Protein AF-0000000079758240 (afdb_homodimer)

Secondary structure (DSSP, 8-state):
----------------------THHHHHHHHHHHHHHHHHHHHHHHHHHTTB----SSTTTT----B--HHHHHHHH-HHHHHHHHHHHHHHHHHHHHHHHHHHHHHHHHHHHS-HHHHHHHHHHHHHHHHS-HHHHHHHHHHHHHHHT---HHHHHHHHHHHHHHHHHHHHHHHHHHTS-HHHHHHHHHTT--HHHHIIIIIHHHTHHHHHHHHHHHHHHHHT--HHHHHHHTTTS--HHHHHHHTTTS--THHHHHHHHHHHHHHHHHHHHHHHHHHHHHHHHHHHHHHHHHHHHHHHHHHHSS----------------------------/----------------------THHHHHHHHHHHHHHHHHHHHHHHHHHTTB----SS-TTT----B--HHHHHHHH-HHHHHHHHHHHHHHHHHHHHHHHHHHHHHHHHHHHS-HHHHHHHHHHHHHHHHS-HHHHHHHHHHHHHHHT---HHHHHHHHHHHHHHHHHHHHHHHHHHTS-HHHHHHHHHTT--HHHHIIIIIHHHTHHHHHHHHHHHHHHHHT--HHHHHHHTTTS--HHHHHHHTTTS--THHHHHHHHHHHHHHHHHHHHHHHHHHHHHHHHHHHHHHHHHHHHHHHHHHHGGG---------------------------

Radius of gyration: 37.07 Å; Cα contacts (8 Å, |Δi|>4): 677; chains: 2; bounding box: 114×110×115 Å

Solvent-accessible surface area (backbone atoms only — not comparable to full-atom values): 35969 Å² total; per-residue (Å²): 137,81,80,74,75,77,76,78,73,72,79,73,75,70,72,72,68,70,74,73,86,68,79,66,42,57,59,36,50,50,50,47,50,52,56,49,44,67,53,43,47,31,53,48,49,35,45,59,39,22,28,34,56,41,68,58,62,86,31,48,89,71,41,75,67,44,84,34,63,62,33,53,55,49,49,73,67,34,65,68,54,49,50,11,48,49,43,28,52,50,43,15,51,52,26,18,55,52,17,35,52,53,11,44,52,45,25,49,36,40,62,73,54,42,54,70,67,57,34,48,50,52,50,49,52,42,52,46,66,70,50,43,44,55,64,52,54,18,50,20,46,32,52,47,38,54,72,71,61,63,75,56,22,63,58,42,30,38,53,51,44,28,46,68,30,17,44,55,12,21,67,48,26,28,67,58,56,71,65,47,64,72,58,56,59,53,50,35,44,72,74,65,42,48,73,66,50,35,40,62,68,52,49,47,64,72,39,45,69,36,46,51,51,16,25,51,51,26,28,53,55,46,54,48,42,34,63,46,41,39,56,36,10,41,94,86,30,38,31,47,50,37,48,56,52,71,44,61,91,52,53,49,53,46,55,25,26,52,44,38,51,51,45,52,54,39,50,49,52,51,51,50,50,49,53,47,49,52,46,47,53,49,46,50,50,48,49,52,48,49,49,47,50,51,50,51,49,49,52,49,52,58,62,56,56,63,69,61,72,79,70,79,74,82,77,78,82,75,75,81,71,80,76,77,76,81,82,82,88,75,88,71,86,126,135,84,80,74,77,77,76,77,72,73,78,73,75,71,71,70,67,69,73,73,86,67,78,67,40,56,59,35,50,50,49,46,49,52,56,48,44,67,51,43,46,31,52,48,48,36,44,58,39,21,27,34,54,47,71,61,57,71,61,56,86,70,53,77,67,43,84,34,62,61,35,52,53,50,48,74,69,34,64,69,54,49,50,11,48,49,44,28,51,49,42,16,52,51,27,18,56,51,16,36,52,52,10,44,50,43,25,48,35,40,62,72,53,42,56,70,67,55,34,49,50,53,51,49,51,41,53,46,64,70,50,42,44,54,64,52,53,18,49,20,46,32,52,46,38,55,72,70,62,63,75,55,24,63,58,43,30,39,53,50,44,26,46,68,31,17,45,54,14,22,68,48,28,28,66,57,54,68,66,46,63,73,58,57,58,53,51,35,46,72,74,65,41,48,71,66,51,34,40,63,69,53,50,46,63,74,38,44,68,36,45,50,52,17,26,52,50,29,26,53,54,47,54,47,42,34,62,46,40,41,55,39,10,40,92,86,30,39,31,48,50,36,47,56,53,71,45,59,89,53,54,50,54,45,54,26,27,52,45,38,51,51,43,50,56,39,50,49,52,52,52,50,49,49,52,47,49,53,47,47,53,48,45,52,52,48,48,53,46,50,52,48,48,50,50,50,49,50,53,49,49,59,63,55,58,65,69,66,74,81,73,77,85,69,81,86,74,82,76,75,76,79,74,82,80,80,81,72,85,76,80,82,85,126

Organism: NCBI:txid1193712

Nearest PDB structures (foldseek):
  8y5f-assembly1_C  TM=8.658E-01  e=2.002E-14  Escherichia coli
  7cad-assembly1_B  TM=8.229E-01  e=3.851E-09  Mycolicibacterium smegmatis MC2 155
  2onk-assembly2_I  TM=7.737E-01  e=3.781E-08  Archaeoglobus fulgidus
  8hpn-assembly1_B  TM=7.721E-01  e=1.712E-08  Mycolicibacterium smegmatis MC2 155
  8ja7-assembly1_B  TM=7.813E-01  e=2.440E-07  Mycobacterium tuberculosis H37Rv

Structure (mmCIF, N/CA/C/O backbone):
data_AF-0000000079758240-model_v1
#
loop_
_entity.id
_entity.type
_entity.pdbx_description
1 polymer 'ABC transporter permease'
#
loop_
_atom_site.group_PDB
_atom_site.id
_atom_site.type_symbol
_atom_site.label_atom_id
_atom_site.label_alt_id
_atom_site.label_comp_id
_atom_site.label_asym_id
_atom_site.label_entity_id
_atom_site.label_seq_id
_atom_site.pdbx_PDB_ins_code
_atom_site.Cartn_x
_atom_site.Cartn_y
_atom_site.Cartn_z
_atom_site.occupancy
_atom_site.B_iso_or_equiv
_atom_site.auth_seq_id
_atom_site.auth_comp_id
_atom_site.auth_asym_id
_atom_site.auth_atom_id
_atom_site.pdbx_PDB_model_num
ATOM 1 N N . MET A 1 1 ? -54.906 48 58 1 28.11 1 MET A N 1
ATOM 2 C CA . MET A 1 1 ? -55.188 47.062 56.938 1 28.11 1 MET A CA 1
ATOM 3 C C . MET A 1 1 ? -53.906 46.781 56.125 1 28.11 1 MET A C 1
ATOM 5 O O . MET A 1 1 ? -53.406 47.625 55.406 1 28.11 1 MET A O 1
ATOM 9 N N . SER A 1 2 ? -52.938 46.062 56.656 1 31.02 2 SER A N 1
ATOM 10 C CA . SER A 1 2 ? -51.562 45.719 56.281 1 31.02 2 SER A CA 1
ATOM 11 C C . SER A 1 2 ? -51.5 44.906 55.031 1 31.02 2 SER A C 1
ATOM 13 O O . SER A 1 2 ? -52.125 43.844 54.938 1 31.02 2 SER A O 1
ATOM 15 N N . ILE A 1 3 ? -51.438 45.531 53.875 1 32.19 3 ILE A N 1
ATOM 16 C CA . ILE A 1 3 ? -51.375 44.875 52.562 1 32.19 3 ILE A CA 1
ATOM 17 C C . ILE A 1 3 ? -50.219 43.906 52.5 1 32.19 3 ILE A C 1
ATOM 19 O O . ILE A 1 3 ? -49.062 44.344 52.625 1 32.19 3 ILE A O 1
ATOM 23 N N . LYS A 1 4 ? -50.344 42.625 52.969 1 32.84 4 LYS A N 1
ATOM 24 C CA . LYS A 1 4 ? -49.375 41.531 52.875 1 32.84 4 LYS A CA 1
ATOM 25 C C . LYS A 1 4 ? -48.938 41.312 51.406 1 32.84 4 LYS A C 1
ATOM 27 O O . LYS A 1 4 ? -49.781 41.031 50.531 1 32.84 4 LYS A O 1
ATOM 32 N N . LEU A 1 5 ? -47.969 42.062 50.969 1 32.66 5 LEU A N 1
ATOM 33 C CA . LEU A 1 5 ? -47.406 41.844 49.625 1 32.66 5 LEU A CA 1
ATOM 34 C C . LEU A 1 5 ? -47.062 40.344 49.438 1 32.66 5 LEU A C 1
ATOM 36 O O . LEU A 1 5 ? -46.312 39.781 50.219 1 32.66 5 LEU A O 1
ATOM 40 N N . SER A 1 6 ? -47.938 39.5 48.906 1 32.91 6 SER A N 1
ATOM 41 C CA . SER A 1 6 ? -47.781 38.094 48.562 1 32.91 6 SER A CA 1
ATOM 42 C C . SER A 1 6 ? -46.5 37.844 47.812 1 32.91 6 SER A C 1
ATOM 44 O O . SER A 1 6 ? -46.219 38.5 46.812 1 32.91 6 SER A O 1
ATOM 46 N N . GLY A 1 7 ? -45.406 37.438 48.438 1 31.59 7 GLY A N 1
ATOM 47 C CA . GLY A 1 7 ? -44.094 37.125 48 1 31.59 7 GLY A CA 1
ATOM 48 C C . GLY A 1 7 ? -44.094 36.219 46.75 1 31.59 7 GLY A C 1
ATOM 49 O O . GLY A 1 7 ? -44.719 35.188 46.75 1 31.59 7 GLY A O 1
ATOM 50 N N . ALA A 1 8 ? -44.031 36.844 45.531 1 35.97 8 ALA A N 1
ATOM 51 C CA . ALA A 1 8 ? -43.938 36.125 44.25 1 35.97 8 ALA A CA 1
ATOM 52 C C . ALA A 1 8 ? -42.875 35 44.344 1 35.97 8 ALA A C 1
ATOM 54 O O . ALA A 1 8 ? -41.781 35.219 44.906 1 35.97 8 ALA A O 1
ATOM 55 N N . ASN A 1 9 ? -43.312 33.719 44.469 1 37.75 9 ASN A N 1
ATOM 56 C CA . ASN A 1 9 ? -42.5 32.5 44.469 1 37.75 9 ASN A CA 1
ATOM 57 C C . ASN A 1 9 ? -41.406 32.562 43.406 1 37.75 9 ASN A C 1
ATOM 59 O O . ASN A 1 9 ? -41.656 32.969 42.281 1 37.75 9 ASN A O 1
ATOM 63 N N . PRO A 1 10 ? -40.156 32.656 43.812 1 38.22 10 PRO A N 1
ATOM 64 C CA . PRO A 1 10 ? -39.062 32.719 42.812 1 38.22 10 PRO A CA 1
ATOM 65 C C . PRO A 1 10 ? -39.219 31.656 41.719 1 38.22 10 PRO A C 1
ATOM 67 O O . PRO A 1 10 ? -39.812 30.609 41.969 1 38.22 10 PRO A O 1
ATOM 70 N N . PRO A 1 11 ? -39.219 32.062 40.438 1 36.88 11 PRO A N 1
ATOM 71 C CA . PRO A 1 11 ? -39.375 31.078 39.375 1 36.88 11 PRO A CA 1
ATOM 72 C C . PRO A 1 11 ? -38.562 29.828 39.594 1 36.88 11 PRO A C 1
ATOM 74 O O . PRO A 1 11 ? -37.469 29.891 40.188 1 36.88 11 PRO A O 1
ATOM 77 N N . GLN A 1 12 ? -39.156 28.656 39.875 1 35.88 12 GLN A N 1
ATOM 78 C CA . GLN A 1 12 ? -38.562 27.344 39.938 1 35.88 12 GLN A CA 1
ATOM 79 C C . GLN A 1 12 ? -37.438 27.188 38.938 1 35.88 12 GLN A C 1
ATOM 81 O O . GLN A 1 12 ? -37.594 27.516 37.75 1 35.88 12 GLN A O 1
ATOM 86 N N . THR A 1 13 ? -36.219 27.391 39.375 1 36 13 THR A N 1
ATOM 87 C CA . THR A 1 13 ? -35.062 27.031 38.562 1 36 13 THR A CA 1
ATOM 88 C C . THR A 1 13 ? -35.312 25.75 37.781 1 36 13 THR A C 1
ATOM 90 O O . THR A 1 13 ? -35.562 24.688 38.375 1 36 13 THR A O 1
ATOM 93 N N . ALA A 1 14 ? -36.094 25.844 36.688 1 34.97 14 ALA A N 1
ATOM 94 C CA . ALA A 1 14 ? -36.219 24.688 35.844 1 34.97 14 ALA A CA 1
ATOM 95 C C . ALA A 1 14 ? -34.969 23.844 35.812 1 34.97 14 ALA A C 1
ATOM 97 O O . ALA A 1 14 ? -33.875 24.359 35.562 1 34.97 14 ALA A O 1
ATOM 98 N N . SER A 1 15 ? -34.875 22.938 36.812 1 35.69 15 SER A N 1
ATOM 99 C CA . SER A 1 15 ? -33.875 21.875 36.719 1 35.69 15 SER A CA 1
ATOM 100 C C . SER A 1 15 ? -33.594 21.484 35.281 1 35.69 15 SER A C 1
ATOM 102 O O . SER A 1 15 ? -34.5 21.031 34.562 1 35.69 15 SER A O 1
ATOM 104 N N . THR A 1 16 ? -32.938 22.359 34.625 1 34.22 16 THR A N 1
ATOM 105 C CA . THR A 1 16 ? -32.469 22.016 33.281 1 34.22 16 THR A CA 1
ATOM 106 C C . THR A 1 16 ? -32.031 20.562 33.219 1 34.22 16 THR A C 1
ATOM 108 O O . THR A 1 16 ? -31 20.188 33.812 1 34.22 16 THR A O 1
ATOM 111 N N . LYS A 1 17 ? -33.031 19.641 33.5 1 34.47 17 LYS A N 1
ATOM 112 C CA . LYS A 1 17 ? -32.719 18.234 33.25 1 34.47 17 LYS A CA 1
ATOM 113 C C . LYS A 1 17 ? -31.719 18.062 32.125 1 34.47 17 LYS A C 1
ATOM 115 O O . LYS A 1 17 ? -31.969 18.531 31 1 34.47 17 LYS A O 1
ATOM 120 N N . ILE A 1 18 ? -30.5 18.125 32.5 1 39.03 18 ILE A N 1
ATOM 121 C CA . ILE A 1 18 ? -29.484 17.734 31.531 1 39.03 18 ILE A CA 1
ATOM 122 C C . ILE A 1 18 ? -29.969 16.531 30.719 1 39.03 18 ILE A C 1
ATOM 124 O O . ILE A 1 18 ? -30.312 15.492 31.297 1 39.03 18 ILE A O 1
ATOM 128 N N . PRO A 1 19 ? -30.703 16.719 29.672 1 37.44 19 PRO A N 1
ATOM 129 C CA . PRO A 1 19 ? -31.188 15.578 28.891 1 37.44 19 PRO A CA 1
ATOM 130 C C . PRO A 1 19 ? -30.25 14.375 28.969 1 37.44 19 PRO A C 1
ATOM 132 O O . PRO A 1 19 ? -29.047 14.539 29.125 1 37.44 19 PRO A O 1
ATOM 135 N N . LYS A 1 20 ? -30.688 13.25 29.562 1 39.38 20 LYS A N 1
ATOM 136 C CA . LYS A 1 20 ? -30.062 11.93 29.656 1 39.38 20 LYS A CA 1
ATOM 137 C C . LYS A 1 20 ? -29.219 11.633 28.422 1 39.38 20 LYS A C 1
ATOM 139 O O . LYS A 1 20 ? -29.578 12.008 27.312 1 39.38 20 LYS A O 1
ATOM 144 N N . LYS A 1 21 ? -28 11.43 28.578 1 44.44 21 LYS A N 1
ATOM 145 C CA . LYS A 1 21 ? -26.969 11.031 27.625 1 44.44 21 LYS A CA 1
ATOM 146 C C . LYS A 1 21 ? -27.453 9.875 26.75 1 44.44 21 LYS A C 1
ATOM 148 O O . LYS A 1 21 ? -27.656 8.758 27.234 1 44.44 21 LYS A O 1
ATOM 153 N N . PRO A 1 22 ? -28.406 9.914 25.75 1 44.59 22 PRO A N 1
ATOM 154 C CA . PRO A 1 22 ? -29.281 8.992 25.031 1 44.59 22 PRO A CA 1
ATOM 155 C C . PRO A 1 22 ? -28.594 7.684 24.656 1 44.59 22 PRO A C 1
ATOM 157 O O . PRO A 1 22 ? -27.359 7.605 24.672 1 44.59 22 PRO A O 1
ATOM 160 N N . LYS A 1 23 ? -29.359 6.391 24.203 1 49.25 23 LYS A N 1
ATOM 161 C CA . LYS A 1 23 ? -29.453 5.105 23.516 1 49.25 23 LYS A CA 1
ATOM 162 C C . LYS A 1 23 ? -28.484 5.047 22.328 1 49.25 23 LYS A C 1
ATOM 164 O O . LYS A 1 23 ? -28.266 3.977 21.766 1 49.25 23 LYS A O 1
ATOM 169 N N . LYS A 1 24 ? -28.047 6.168 21.781 1 58.22 24 LYS A N 1
ATOM 170 C CA . LYS A 1 24 ? -27.25 6.418 20.578 1 58.22 24 LYS A CA 1
ATOM 171 C C . LYS A 1 24 ? -25.859 5.836 20.703 1 58.22 24 LYS A C 1
ATOM 173 O O . LYS A 1 24 ? -25.281 5.344 19.734 1 58.22 24 LYS A O 1
ATOM 178 N N . THR A 1 25 ? -25.547 5.516 22 1 66.88 25 THR A N 1
ATOM 179 C CA . THR A 1 25 ? -24.172 5.074 22.25 1 66.88 25 THR A CA 1
ATOM 180 C C . THR A 1 25 ? -24.031 3.582 21.969 1 66.88 25 THR A C 1
ATOM 182 O O . THR A 1 25 ? -23.016 3.145 21.438 1 66.88 25 THR A O 1
ATOM 185 N N . ILE A 1 26 ? -25.25 2.863 22.172 1 70.12 26 ILE A N 1
ATOM 186 C CA . ILE A 1 26 ? -25.141 1.415 22.0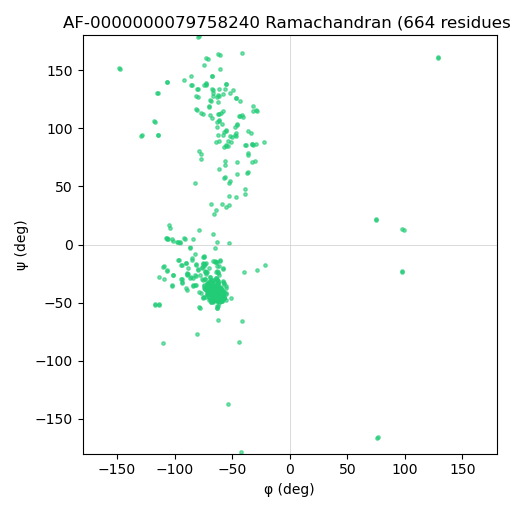47 1 70.12 26 ILE A CA 1
ATOM 187 C C . ILE A 1 26 ? -25.078 1.039 20.562 1 70.12 26 ILE A C 1
ATOM 189 O O . ILE A 1 26 ? -24.328 0.138 20.172 1 70.12 26 ILE A O 1
ATOM 193 N N . THR A 1 27 ? -25.922 1.745 19.828 1 75.06 27 THR A N 1
ATOM 194 C CA . THR A 1 27 ? -25.938 1.443 18.406 1 75.06 27 THR A CA 1
ATOM 195 C C . THR A 1 27 ? -24.594 1.748 17.766 1 75.06 27 THR A C 1
ATOM 197 O O . THR A 1 27 ? -24.125 0.996 16.906 1 75.06 27 THR A O 1
ATOM 200 N N . ASN A 1 28 ? -24 2.75 18.25 1 76.06 28 ASN A N 1
ATOM 201 C CA . ASN A 1 28 ? -22.688 3.129 17.719 1 76.06 28 ASN A CA 1
ATOM 202 C C . ASN A 1 28 ? -21.609 2.115 18.109 1 76.06 28 ASN A C 1
ATOM 204 O O . ASN A 1 28 ? -20.781 1.747 17.281 1 76.06 28 ASN A O 1
ATOM 208 N N . THR A 1 29 ? -21.75 1.745 19.297 1 75.75 29 THR A N 1
ATOM 209 C CA . THR A 1 29 ? -20.781 0.772 19.766 1 75.75 29 THR A CA 1
ATOM 210 C C . THR A 1 29 ? -20.922 -0.553 19.031 1 75.75 29 THR A C 1
ATOM 212 O O . THR A 1 29 ? -19.922 -1.179 18.656 1 75.75 29 THR A O 1
ATOM 215 N N . LEU A 1 30 ? -22.125 -0.892 18.797 1 77.19 30 LEU A N 1
ATOM 216 C CA . LEU A 1 30 ? -22.391 -2.133 18.078 1 77.19 30 LEU A CA 1
ATOM 217 C C . LEU A 1 30 ? -21.859 -2.055 16.656 1 77.19 30 LEU A C 1
ATOM 219 O O . LEU A 1 30 ? -21.312 -3.033 16.141 1 77.19 30 LEU A O 1
ATOM 223 N N . TYR A 1 31 ? -22.016 -0.914 16.125 1 76.44 31 TYR A N 1
ATOM 224 C CA . TYR A 1 31 ? -21.516 -0.693 14.766 1 76.44 31 TYR A CA 1
ATOM 225 C C . TYR A 1 31 ? -20 -0.854 14.711 1 76.44 31 TYR A C 1
ATOM 227 O O . TYR A 1 31 ? -19.469 -1.556 13.844 1 76.44 31 TYR A O 1
ATOM 235 N N . ILE A 1 32 ? -19.375 -0.342 15.656 1 78.44 32 ILE A N 1
ATOM 236 C CA . ILE A 1 32 ? -17.906 -0.392 15.695 1 78.44 32 ILE A CA 1
ATOM 237 C C . ILE A 1 32 ? -17.453 -1.833 15.898 1 78.44 32 ILE A C 1
ATOM 239 O O . ILE A 1 32 ? -16.516 -2.293 15.234 1 78.44 32 ILE A O 1
ATOM 243 N N . ILE A 1 33 ? -18.156 -2.48 16.719 1 79.31 33 ILE A N 1
ATOM 244 C CA . ILE A 1 33 ? -17.797 -3.861 17.031 1 79.31 33 ILE A CA 1
ATOM 245 C C . ILE A 1 33 ? -17.984 -4.727 15.781 1 79.31 33 ILE A C 1
ATOM 247 O O . ILE A 1 33 ? -17.141 -5.59 15.492 1 79.31 33 ILE A O 1
ATOM 251 N N . LEU A 1 34 ? -18.984 -4.484 15.07 1 79.62 34 LEU A N 1
ATOM 252 C CA . LEU A 1 34 ? -19.266 -5.262 13.875 1 79.62 34 LEU A CA 1
ATOM 253 C C . LEU A 1 34 ? -18.188 -5.035 12.812 1 79.62 34 LEU A C 1
ATOM 255 O O . LEU A 1 34 ? -17.688 -5.988 12.211 1 79.62 34 LEU A O 1
ATOM 259 N N . VAL A 1 35 ? -17.859 -3.818 12.688 1 76.81 35 VAL A N 1
ATOM 260 C CA . VAL A 1 35 ? -16.859 -3.475 11.68 1 76.81 35 VAL A CA 1
ATOM 261 C C . VAL A 1 35 ? -15.508 -4.078 12.07 1 76.81 35 VAL A C 1
ATOM 263 O O . VAL A 1 35 ? -14.836 -4.688 11.234 1 76.81 35 VAL A O 1
ATOM 266 N N . LEU A 1 36 ? -15.172 -3.988 13.305 1 79.75 36 LEU A N 1
ATOM 267 C CA . LEU A 1 36 ? -13.891 -4.496 13.789 1 79.75 36 LEU A CA 1
ATOM 268 C C . LEU A 1 36 ? -13.859 -6.02 13.742 1 79.75 36 LEU A C 1
ATOM 270 O O . LEU A 1 36 ? -12.828 -6.613 13.43 1 79.75 36 LEU A O 1
ATOM 274 N N . SER A 1 37 ? -14.977 -6.574 14.078 1 82.19 37 SER A N 1
ATOM 275 C CA . SER A 1 37 ? -15.047 -8.031 14.047 1 82.19 37 SER A CA 1
ATOM 276 C C . SER A 1 37 ? -14.828 -8.562 12.633 1 82.19 37 SER A C 1
ATOM 278 O O . SER A 1 37 ? -14.141 -9.57 12.438 1 82.19 37 SER A O 1
ATOM 280 N N . PHE A 1 38 ? -15.414 -7.93 11.719 1 78 38 PHE A N 1
ATOM 281 C CA . PHE A 1 38 ? -15.289 -8.344 10.328 1 78 38 PHE A CA 1
ATOM 282 C C . PHE A 1 38 ? -13.844 -8.234 9.852 1 78 38 PHE A C 1
ATOM 284 O O . PHE A 1 38 ? -13.375 -9.055 9.055 1 78 38 PHE A O 1
ATOM 291 N N . ILE A 1 39 ? -13.133 -7.32 10.422 1 76.44 39 ILE A N 1
ATOM 292 C CA . ILE A 1 39 ? -11.758 -7.055 10.008 1 76.44 39 ILE A CA 1
ATOM 293 C C . ILE A 1 39 ? -10.812 -8.031 10.711 1 76.44 39 ILE A C 1
ATOM 295 O O . ILE A 1 39 ? -9.891 -8.562 10.094 1 76.44 39 ILE A O 1
ATOM 299 N N . TYR A 1 40 ? -11.078 -8.43 12.008 1 83.56 40 TYR A N 1
ATOM 300 C CA . TYR A 1 40 ? -10.055 -9.086 12.82 1 83.56 40 TYR A CA 1
ATOM 301 C C . TYR A 1 40 ? -10.375 -10.555 13.023 1 83.56 40 TYR A C 1
ATOM 303 O O . TYR A 1 40 ? -9.5 -11.352 13.367 1 83.56 40 TYR A O 1
ATOM 311 N N . ILE A 1 41 ? -11.57 -10.953 12.828 1 86.62 41 ILE A N 1
ATOM 312 C CA . ILE A 1 41 ? -11.953 -12.344 13.055 1 86.62 41 ILE A CA 1
ATOM 313 C C . ILE A 1 41 ? -11.141 -13.258 12.133 1 86.62 41 ILE A C 1
ATOM 315 O O . ILE A 1 41 ? -10.586 -14.266 12.578 1 86.62 41 ILE A O 1
ATOM 319 N N . PRO A 1 42 ? -11.086 -12.906 10.859 1 85.31 42 PRO A N 1
ATOM 320 C CA . PRO A 1 42 ? -10.281 -13.758 9.984 1 85.31 42 PRO A CA 1
ATOM 321 C C . PRO A 1 42 ? -8.828 -13.875 10.453 1 85.31 42 PRO A C 1
ATOM 323 O O . PRO A 1 42 ? -8.25 -14.961 10.406 1 85.31 42 PRO A O 1
ATOM 326 N N . ILE A 1 43 ? -8.297 -12.82 10.875 1 86.25 43 ILE A N 1
ATOM 327 C CA . ILE A 1 43 ? -6.906 -12.789 11.312 1 86.25 43 ILE A CA 1
ATOM 328 C C . ILE A 1 43 ? -6.75 -13.617 12.586 1 86.25 43 ILE A C 1
ATOM 330 O O . ILE A 1 43 ? -5.809 -14.406 12.711 1 86.25 43 ILE A O 1
ATOM 334 N N . LEU A 1 44 ? -7.695 -13.453 13.492 1 87 44 LEU A N 1
ATOM 335 C CA . LEU A 1 44 ? -7.676 -14.188 14.75 1 87 44 LEU A CA 1
ATOM 336 C C . LEU A 1 44 ? -7.801 -15.688 14.508 1 87 44 LEU A C 1
ATOM 338 O O . LEU A 1 44 ? -7.215 -16.5 15.234 1 87 44 LEU A O 1
ATOM 342 N N . SER A 1 45 ? -8.516 -16.031 13.562 1 85.88 45 SER A N 1
ATOM 343 C CA . SER A 1 45 ? -8.672 -17.438 13.25 1 85.88 45 SER A CA 1
ATOM 344 C C . SER A 1 45 ? -7.336 -18.078 12.867 1 85.88 45 SER A C 1
ATOM 346 O O . SER A 1 45 ? -7.043 -19.203 13.258 1 85.88 45 SER A O 1
ATOM 348 N N . LEU A 1 46 ? -6.539 -17.328 12.086 1 84.12 46 LEU A N 1
ATOM 349 C CA . LEU A 1 46 ? -5.223 -17.844 11.703 1 84.12 46 LEU A CA 1
ATOM 350 C C . LEU A 1 46 ? -4.344 -18.047 12.938 1 84.12 46 LEU A C 1
ATOM 352 O O . LEU A 1 46 ? -3.611 -19.031 13.031 1 84.12 46 LEU A O 1
ATOM 356 N N . ILE A 1 47 ? -4.449 -17.125 13.867 1 87.38 47 ILE A N 1
ATOM 357 C CA . ILE A 1 47 ? -3.654 -17.203 15.086 1 87.38 47 ILE A CA 1
ATOM 358 C C . ILE A 1 47 ? -4.094 -18.406 15.914 1 87.38 47 ILE A C 1
ATOM 360 O O . ILE A 1 47 ? -3.258 -19.203 16.344 1 87.38 47 ILE A O 1
ATOM 364 N N . ILE A 1 48 ? -5.34 -18.547 16.109 1 87.56 48 ILE A N 1
ATOM 365 C CA . ILE A 1 48 ? -5.883 -19.625 16.938 1 87.56 48 ILE A CA 1
ATOM 366 C C . ILE A 1 48 ? -5.531 -20.984 16.328 1 87.56 48 ILE A C 1
ATOM 368 O O . ILE A 1 48 ? -5.07 -21.891 17.016 1 87.56 48 ILE A O 1
ATOM 372 N N . PHE A 1 49 ? -5.57 -21.062 15.07 1 86.25 49 PHE A N 1
ATOM 373 C CA . PHE A 1 49 ? -5.379 -22.359 14.422 1 86.25 49 PHE A CA 1
ATOM 374 C C . PHE A 1 49 ? -3.896 -22.656 14.234 1 86.25 49 PHE A C 1
ATOM 376 O O . PHE A 1 49 ? -3.525 -23.766 13.852 1 86.25 49 PHE A O 1
ATOM 383 N N . SER A 1 50 ? -3.129 -21.656 14.445 1 88.88 50 SER A N 1
ATOM 384 C CA . SER A 1 50 ? -1.691 -21.922 14.438 1 88.88 50 SER A CA 1
ATOM 385 C C . SER A 1 50 ? -1.283 -22.812 15.602 1 88.88 50 SER A C 1
ATOM 387 O O . SER A 1 50 ? -0.206 -23.406 15.586 1 88.88 50 SER A O 1
ATOM 389 N N . PHE A 1 51 ? -2.199 -22.953 16.594 1 90.44 51 PHE A N 1
ATOM 390 C CA . PHE A 1 51 ? -1.916 -23.781 17.766 1 90.44 51 PHE A CA 1
ATOM 391 C C . PHE A 1 51 ? -2.705 -25.078 17.719 1 90.44 51 PHE A C 1
ATOM 393 O O . PHE A 1 51 ? -2.705 -25.844 18.688 1 90.44 51 PHE A O 1
ATOM 400 N N . ASN A 1 52 ? -3.375 -25.25 16.594 1 86.56 52 ASN A N 1
ATOM 401 C CA . ASN A 1 52 ? -4.184 -26.453 16.438 1 86.56 52 ASN A CA 1
ATOM 402 C C . ASN A 1 52 ? -3.324 -27.656 16.031 1 86.56 52 ASN A C 1
ATOM 404 O O . ASN A 1 52 ? -2.512 -27.562 15.109 1 86.56 52 ASN A O 1
ATOM 408 N N . LYS A 1 53 ? -3.49 -28.797 16.641 1 85.5 53 LYS A N 1
ATOM 409 C CA . LYS A 1 53 ? -2.713 -30 16.406 1 85.5 53 LYS A CA 1
ATOM 410 C C . LYS A 1 53 ? -3.123 -30.672 15.086 1 85.5 53 LYS A C 1
ATOM 412 O O . LYS A 1 53 ? -2.357 -31.453 14.516 1 85.5 53 LYS A O 1
ATOM 417 N N . SER A 1 54 ? -4.238 -30.297 14.562 1 77.25 54 SER A N 1
ATOM 418 C CA . SER A 1 54 ? -4.781 -30.969 13.391 1 77.25 54 SER A CA 1
ATOM 419 C C . SER A 1 54 ? -3.902 -30.734 12.164 1 77.25 54 SER A C 1
ATOM 421 O O . SER A 1 54 ? -3.408 -29.625 11.945 1 77.25 54 SER A O 1
ATOM 423 N N . GLU A 1 55 ? -3.5 -31.812 11.383 1 69.56 55 GLU A N 1
ATOM 424 C CA . GLU A 1 55 ? -2.672 -31.734 10.18 1 69.56 55 GLU A CA 1
ATOM 425 C C . GLU A 1 55 ? -3.525 -31.531 8.938 1 69.56 55 GLU A C 1
ATOM 427 O O . GLU A 1 55 ? -3.012 -31.172 7.871 1 69.56 55 GLU A O 1
ATOM 432 N N . GLY A 1 56 ? -4.906 -31.844 8.898 1 55.88 56 GLY A N 1
ATOM 433 C CA . GLY A 1 56 ? -5.703 -31.938 7.684 1 55.88 56 GLY A CA 1
ATOM 434 C C . GLY A 1 56 ? -6.023 -30.594 7.074 1 55.88 56 GLY A C 1
ATOM 435 O O . GLY A 1 56 ? -5.805 -29.547 7.703 1 55.88 56 GLY A O 1
ATOM 436 N N . ARG A 1 57 ? -6.262 -30.688 5.672 1 50.69 57 ARG A N 1
ATOM 437 C CA . ARG A 1 57 ? -6.586 -29.641 4.695 1 50.69 57 ARG A CA 1
ATOM 438 C C . ARG A 1 57 ? -7.633 -28.688 5.25 1 50.69 57 ARG A C 1
ATOM 440 O O . ARG A 1 57 ? -7.504 -27.469 5.094 1 50.69 57 ARG A O 1
ATOM 447 N N . ILE A 1 58 ? -8.867 -29.266 5.02 1 43.97 58 ILE A N 1
ATOM 448 C CA . ILE A 1 58 ? -10.141 -28.578 5.207 1 43.97 58 ILE A CA 1
ATOM 449 C C . ILE A 1 58 ? -10.18 -27.938 6.598 1 43.97 58 ILE A C 1
ATOM 451 O O . ILE A 1 58 ? -11.023 -27.078 6.871 1 43.97 58 ILE A O 1
ATOM 455 N N . ALA A 1 59 ? -9.781 -28.703 7.566 1 43.78 59 ALA A N 1
ATOM 456 C CA . ALA A 1 59 ? -10.25 -28.906 8.938 1 43.78 59 ALA A CA 1
ATOM 457 C C . ALA A 1 59 ? -9.797 -27.781 9.844 1 43.78 59 ALA A C 1
ATOM 459 O O . ALA A 1 59 ? -10.039 -27.812 11.055 1 43.78 59 ALA A O 1
ATOM 460 N N . SER A 1 60 ? -8.672 -27.156 9.461 1 50.69 60 SER A N 1
ATOM 461 C CA . SER A 1 60 ? -8.102 -26.562 10.664 1 50.69 60 SER A CA 1
ATOM 462 C C . SER A 1 60 ? -9.062 -25.547 11.281 1 50.69 60 SER A C 1
ATOM 464 O O . SER A 1 60 ? -8.969 -25.25 12.469 1 50.69 60 SER A O 1
ATOM 466 N N . LEU A 1 61 ? -9.938 -24.984 10.32 1 54.81 61 LEU A N 1
ATOM 467 C CA . LEU A 1 61 ? -10.836 -24.062 11.008 1 54.81 61 LEU A CA 1
ATOM 468 C C . LEU A 1 61 ? -12 -24.812 11.648 1 54.81 61 LEU A C 1
ATOM 470 O O . LEU A 1 61 ? -12.75 -24.234 12.445 1 54.81 61 LEU A O 1
ATOM 474 N N . VAL A 1 62 ? -12 -26.188 11.234 1 58 62 VAL A N 1
ATOM 475 C CA . VAL A 1 62 ? -13.234 -26.797 11.727 1 58 62 VAL A CA 1
ATOM 476 C C . VAL A 1 62 ? -12.906 -27.844 12.789 1 58 62 VAL A C 1
ATOM 478 O O . VAL A 1 62 ? -13.695 -28.062 13.719 1 58 62 VAL A O 1
ATOM 481 N N . ASN A 1 63 ? -11.688 -28.359 12.57 1 69.5 63 ASN A N 1
ATOM 482 C CA . ASN A 1 63 ? -11.469 -29.453 13.516 1 69.5 63 ASN A CA 1
ATOM 483 C C . ASN A 1 63 ? -10.344 -29.125 14.492 1 69.5 63 ASN A C 1
ATOM 485 O O . ASN A 1 63 ? -9.164 -29.188 14.133 1 69.5 63 ASN A O 1
ATOM 489 N N . TRP A 1 64 ? -10.742 -28.625 15.547 1 79.31 64 TRP A N 1
ATOM 490 C CA . TRP A 1 64 ? -9.789 -28.391 16.625 1 79.31 64 TRP A CA 1
ATOM 491 C C . TRP A 1 64 ? -9.422 -29.703 17.328 1 79.31 64 TRP A C 1
ATOM 493 O O . TRP A 1 64 ? -10.297 -30.375 17.859 1 79.31 64 TRP A O 1
ATOM 503 N N . GLN A 1 65 ? -8.219 -30.141 17.188 1 82.5 65 GLN A N 1
ATOM 504 C CA . GLN A 1 65 ? -7.801 -31.422 17.766 1 82.5 65 GLN A CA 1
ATOM 505 C C . GLN A 1 65 ? -6.93 -31.203 19 1 82.5 65 GLN A C 1
ATOM 507 O O . GLN A 1 65 ? -6.355 -32.156 19.531 1 82.5 65 GLN A O 1
ATOM 512 N N . GLY A 1 66 ? -6.719 -29.984 19.484 1 86.06 66 GLY A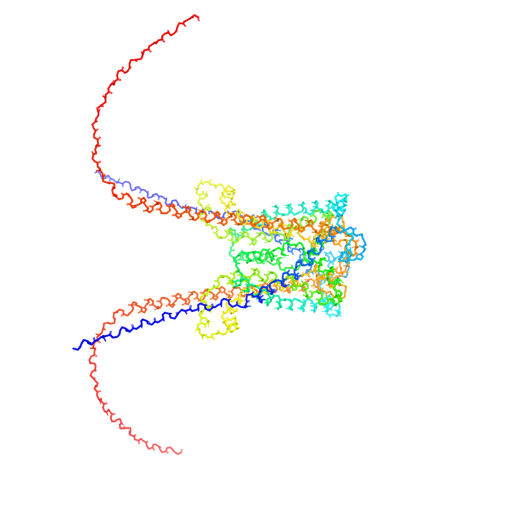 N 1
ATOM 513 C CA . GLY A 1 66 ? -5.906 -29.734 20.672 1 86.06 66 GLY A CA 1
ATOM 514 C C . GLY A 1 66 ? -4.848 -28.672 20.438 1 86.06 66 GLY A C 1
ATOM 515 O O . GLY A 1 66 ? -4.527 -28.328 19.297 1 86.06 66 GLY A O 1
ATOM 516 N N . PHE A 1 67 ? -4.453 -28.203 21.5 1 90.5 67 PHE A N 1
ATOM 517 C CA . PHE A 1 67 ? -3.438 -27.156 21.5 1 90.5 67 PHE A CA 1
ATOM 518 C C . PHE A 1 67 ? -2.047 -27.75 21.297 1 90.5 67 PHE A C 1
ATOM 520 O O . PHE A 1 67 ? -1.714 -28.766 21.922 1 90.5 67 PHE A O 1
ATOM 527 N N . SER A 1 68 ? -1.278 -27.266 20.312 1 91 68 SER A N 1
ATOM 528 C CA . SER A 1 68 ? 0.072 -27.75 20.062 1 91 68 SER A CA 1
ATOM 529 C C . SER A 1 68 ? 0.976 -26.656 19.531 1 91 68 SER A C 1
ATOM 531 O O . SER A 1 68 ? 0.501 -25.703 18.906 1 91 68 SER A O 1
ATOM 533 N N . PHE A 1 69 ? 2.24 -26.797 19.828 1 92.12 69 PHE A N 1
ATOM 534 C CA . PHE A 1 69 ? 3.254 -25.906 19.266 1 92.12 69 PHE A CA 1
ATOM 535 C C . PHE A 1 69 ? 4.031 -26.594 18.156 1 92.12 69 PHE A C 1
ATOM 537 O O . PHE A 1 69 ? 5.09 -26.109 17.734 1 92.12 69 PHE A O 1
ATOM 544 N N . GLN A 1 70 ? 3.57 -27.656 17.672 1 90.88 70 GLN A N 1
ATOM 545 C CA . GLN A 1 70 ? 4.32 -28.5 16.734 1 90.88 70 GLN A CA 1
ATOM 546 C C . GLN A 1 70 ? 4.629 -27.734 15.445 1 90.88 70 GLN A C 1
ATOM 548 O O . GLN A 1 70 ? 5.699 -27.922 14.859 1 90.88 70 GLN A O 1
ATOM 553 N N . TRP A 1 71 ? 3.764 -26.891 15.078 1 89.56 71 TRP A N 1
ATOM 554 C CA . TRP A 1 71 ? 3.955 -26.172 13.82 1 89.56 71 TRP A CA 1
ATOM 555 C C . TRP A 1 71 ? 5.051 -25.109 13.953 1 89.56 71 TRP A C 1
ATOM 557 O O . TRP A 1 71 ? 5.754 -24.812 12.992 1 89.56 71 TRP A O 1
ATOM 567 N N . TYR A 1 72 ? 5.148 -24.641 15.117 1 91.19 72 TYR A N 1
ATOM 568 C CA . TYR A 1 72 ? 6.223 -23.688 15.383 1 91.19 72 TYR A CA 1
ATOM 569 C C . TYR A 1 72 ? 7.578 -24.375 15.406 1 91.19 72 TYR A C 1
ATOM 571 O O . TYR A 1 72 ? 8.57 -23.844 14.914 1 91.19 72 TYR A O 1
ATOM 579 N N . SER A 1 73 ? 7.602 -25.531 15.945 1 91.25 73 SER A N 1
ATOM 580 C CA . SER A 1 73 ? 8.828 -26.328 15.938 1 91.25 73 SER A CA 1
ATOM 581 C C . SER A 1 73 ? 9.227 -26.703 14.516 1 91.25 73 SER A C 1
ATOM 583 O O . SER A 1 73 ? 10.406 -26.641 14.156 1 91.25 73 SER A O 1
ATOM 585 N N . LYS A 1 74 ? 8.305 -27.031 13.734 1 88.62 74 LYS A N 1
ATOM 586 C CA . LYS A 1 74 ? 8.555 -27.391 12.336 1 88.62 74 LYS A CA 1
ATOM 587 C C . LYS A 1 74 ? 9.102 -26.203 11.555 1 88.62 74 LYS A C 1
ATOM 589 O O . LYS A 1 74 ? 9.984 -26.359 10.711 1 88.62 74 LYS A O 1
ATOM 594 N N . LEU A 1 75 ? 8.594 -25.078 11.859 1 88.56 75 LEU A N 1
ATOM 595 C CA . LEU A 1 75 ? 9.062 -23.859 11.195 1 88.56 75 LEU A CA 1
ATOM 596 C C . LEU A 1 75 ? 10.531 -23.609 11.492 1 88.56 75 LEU A C 1
ATOM 598 O O . LEU A 1 75 ? 11.289 -23.188 10.609 1 88.56 75 LEU A O 1
ATOM 602 N N . TRP A 1 76 ? 10.922 -23.906 12.688 1 88.44 76 TRP A N 1
ATOM 603 C CA . TRP A 1 76 ? 12.289 -23.656 13.117 1 88.44 76 TRP A CA 1
ATOM 604 C C . TRP A 1 76 ? 13.266 -24.625 12.469 1 88.44 76 TRP A C 1
ATOM 606 O O . TRP A 1 76 ? 14.453 -24.328 12.312 1 88.44 76 TRP A O 1
ATOM 616 N N . THR A 1 77 ? 12.766 -25.75 12.062 1 90.5 77 THR A N 1
ATOM 617 C CA . THR A 1 77 ? 13.641 -26.766 11.492 1 90.5 77 THR A CA 1
ATOM 618 C C . THR A 1 77 ? 13.625 -26.688 9.969 1 90.5 77 THR A C 1
ATOM 620 O O . THR A 1 77 ? 14.484 -27.266 9.305 1 90.5 77 THR A O 1
ATOM 623 N N . ASP A 1 78 ? 12.719 -26 9.406 1 90.5 78 ASP A N 1
ATOM 624 C CA . ASP A 1 78 ? 12.594 -25.906 7.957 1 90.5 78 ASP A CA 1
ATOM 625 C C . ASP A 1 78 ? 13.578 -24.875 7.391 1 90.5 78 ASP A C 1
ATOM 627 O O . ASP A 1 78 ? 13.445 -23.688 7.637 1 90.5 78 ASP A O 1
ATOM 631 N N . GLN A 1 79 ? 14.5 -25.312 6.578 1 92.31 79 GLN A N 1
ATOM 632 C CA . GLN A 1 79 ? 15.547 -24.453 6.035 1 92.31 79 GLN A CA 1
ATOM 633 C C . GLN A 1 79 ? 14.977 -23.438 5.051 1 92.31 79 GLN A C 1
ATOM 635 O O . GLN A 1 79 ? 15.469 -22.312 4.957 1 92.31 79 GLN A O 1
ATOM 640 N N . THR A 1 80 ? 13.953 -23.781 4.355 1 91.25 80 THR A N 1
ATOM 641 C CA . THR A 1 80 ? 13.328 -22.875 3.393 1 91.25 80 THR A CA 1
ATOM 642 C C . THR A 1 80 ? 12.703 -21.672 4.102 1 91.25 80 THR A C 1
ATOM 644 O O . THR A 1 80 ? 12.82 -20.547 3.641 1 91.25 80 THR A O 1
ATOM 647 N N . VAL A 1 81 ? 12.102 -22 5.23 1 89.81 81 VAL A N 1
ATOM 648 C CA . VAL A 1 81 ? 11.469 -20.938 6.008 1 89.81 81 VAL A CA 1
ATOM 649 C C . VAL A 1 81 ? 12.539 -20 6.574 1 89.81 81 VAL A C 1
ATOM 651 O O . VAL A 1 81 ? 12.398 -18.781 6.508 1 89.81 81 VAL A O 1
ATOM 654 N N . LYS A 1 82 ? 13.539 -20.562 7.035 1 91.06 82 LYS A N 1
ATOM 655 C CA . LYS A 1 82 ? 14.625 -19.766 7.598 1 91.06 82 LYS A CA 1
ATOM 656 C C . LYS A 1 82 ? 15.242 -18.859 6.539 1 91.06 82 LYS A C 1
ATOM 658 O O . LYS A 1 82 ? 15.516 -17.688 6.809 1 91.06 82 LYS A O 1
ATOM 663 N N . THR A 1 83 ? 15.477 -19.375 5.406 1 94.56 83 THR A N 1
ATOM 664 C CA . THR A 1 83 ? 16.047 -18.609 4.312 1 94.56 83 THR A CA 1
ATOM 665 C C . THR A 1 83 ? 15.109 -17.469 3.906 1 94.56 83 THR A C 1
ATOM 667 O O . THR A 1 83 ? 15.547 -16.344 3.684 1 94.56 83 THR A O 1
ATOM 670 N N . ALA A 1 84 ? 13.805 -17.75 3.828 1 93.62 84 ALA A N 1
ATOM 671 C CA . ALA A 1 84 ? 12.812 -16.75 3.469 1 93.62 84 ALA A CA 1
ATOM 672 C C . ALA A 1 84 ? 12.789 -15.609 4.492 1 93.62 84 ALA A C 1
ATOM 674 O O . ALA A 1 84 ? 12.672 -14.438 4.129 1 93.62 84 ALA A O 1
ATOM 675 N N . ILE A 1 85 ? 12.93 -15.992 5.758 1 90.38 85 ILE A N 1
ATOM 676 C CA . ILE A 1 85 ? 12.953 -15 6.828 1 90.38 85 ILE A CA 1
ATOM 677 C C . ILE A 1 85 ? 14.203 -14.133 6.699 1 90.38 85 ILE A C 1
ATOM 679 O O . ILE A 1 85 ? 14.125 -12.906 6.797 1 90.38 85 ILE A O 1
ATOM 683 N N . LYS A 1 86 ? 15.297 -14.742 6.508 1 94.06 86 LYS A N 1
ATOM 684 C CA . LYS A 1 86 ? 16.547 -14.016 6.355 1 94.06 86 LYS A CA 1
ATOM 685 C C . LYS A 1 86 ? 16.5 -13.07 5.16 1 94.06 86 LYS A C 1
ATOM 687 O O . LYS A 1 86 ? 16.906 -11.906 5.266 1 94.06 86 LYS A O 1
ATOM 692 N N . ILE A 1 87 ? 16.016 -13.539 4.105 1 96.25 87 ILE A N 1
ATOM 693 C CA . ILE A 1 87 ? 15.914 -12.719 2.902 1 96.25 87 ILE A CA 1
ATOM 694 C C . ILE A 1 87 ? 15.008 -11.516 3.17 1 96.25 87 ILE A C 1
ATOM 696 O O . ILE A 1 87 ? 15.344 -10.383 2.807 1 96.25 87 ILE A O 1
ATOM 700 N N . THR A 1 88 ? 13.852 -11.773 3.814 1 94.25 88 THR A N 1
ATOM 701 C CA . THR A 1 88 ? 12.922 -10.703 4.137 1 94.25 88 THR A CA 1
ATOM 702 C C . THR A 1 88 ? 13.602 -9.633 4.984 1 94.25 88 THR A C 1
ATOM 704 O O . THR A 1 88 ? 13.523 -8.445 4.668 1 94.25 88 THR A O 1
ATOM 707 N N . LEU A 1 89 ? 14.32 -10.055 5.965 1 93.19 89 LEU A N 1
ATOM 708 C CA . LEU A 1 89 ? 14.945 -9.125 6.898 1 93.19 89 LEU A CA 1
ATOM 709 C C . LEU A 1 89 ? 16.109 -8.398 6.238 1 93.19 89 LEU A C 1
ATOM 711 O O . LEU A 1 89 ? 16.25 -7.18 6.375 1 93.19 89 LEU A O 1
ATOM 715 N N . TYR A 1 90 ? 16.906 -9.125 5.496 1 97.06 90 TYR A N 1
ATOM 716 C CA . TYR A 1 90 ? 18.047 -8.516 4.828 1 97.06 90 TYR A CA 1
ATOM 717 C C . TYR A 1 90 ? 17.594 -7.492 3.795 1 97.06 90 TYR A C 1
ATOM 719 O O . TYR A 1 90 ? 18.109 -6.375 3.748 1 97.06 90 TYR A O 1
ATOM 727 N N . ILE A 1 91 ? 16.672 -7.863 3.016 1 97.75 91 ILE A N 1
ATOM 728 C CA . ILE A 1 91 ? 16.188 -6.977 1.966 1 97.75 91 ILE A CA 1
ATOM 729 C C . ILE A 1 91 ? 15.531 -5.746 2.59 1 97.75 91 ILE A C 1
ATOM 731 O O . ILE A 1 91 ? 15.797 -4.613 2.172 1 97.75 91 ILE A O 1
ATOM 735 N N . ALA A 1 92 ? 14.688 -5.977 3.584 1 95.81 92 ALA A N 1
ATOM 736 C CA . ALA A 1 92 ? 13.984 -4.863 4.219 1 95.81 92 ALA A CA 1
ATOM 737 C C . ALA A 1 92 ? 14.969 -3.904 4.883 1 95.81 92 ALA A C 1
ATOM 739 O O . ALA A 1 92 ? 14.844 -2.686 4.75 1 95.81 92 ALA A O 1
ATOM 740 N N . CYS A 1 93 ? 15.953 -4.426 5.57 1 96.81 93 CYS A N 1
ATOM 741 C CA . CYS A 1 93 ? 16.922 -3.598 6.285 1 96.81 93 CYS A CA 1
ATOM 742 C C . CYS A 1 93 ? 17.812 -2.834 5.309 1 96.81 93 CYS A C 1
ATOM 744 O O . CYS A 1 93 ? 17.984 -1.622 5.445 1 96.81 93 CYS A O 1
ATOM 746 N N . LEU A 1 94 ? 18.344 -3.496 4.371 1 98.44 94 LEU A N 1
ATOM 747 C CA . LEU A 1 94 ? 19.219 -2.854 3.398 1 98.44 94 LEU A CA 1
ATOM 748 C C . LEU A 1 94 ? 18.453 -1.822 2.574 1 98.44 94 LEU A C 1
ATOM 750 O O . LEU A 1 94 ? 18.969 -0.726 2.324 1 98.44 94 LEU A O 1
ATOM 754 N N . THR A 1 95 ? 17.25 -2.172 2.107 1 98 95 THR A N 1
ATOM 755 C CA . THR A 1 95 ? 16.422 -1.241 1.351 1 98 95 THR A CA 1
ATOM 756 C C . THR A 1 95 ? 16.141 0.016 2.166 1 98 95 THR A C 1
ATOM 758 O O . THR A 1 95 ? 16.203 1.131 1.646 1 98 95 THR A O 1
ATOM 761 N N . THR A 1 96 ? 15.82 -0.217 3.412 1 97.5 96 THR A N 1
ATOM 762 C CA . THR A 1 96 ? 15.516 0.91 4.285 1 97.5 96 THR A CA 1
ATOM 763 C C . THR A 1 96 ? 16.719 1.844 4.406 1 97.5 96 THR A C 1
ATOM 765 O O . THR A 1 96 ? 16.578 3.059 4.234 1 97.5 96 THR A O 1
ATOM 768 N N . LEU A 1 97 ? 17.844 1.283 4.648 1 97.88 97 LEU A N 1
ATOM 769 C CA . LEU A 1 97 ? 19.062 2.068 4.816 1 97.88 97 LEU A CA 1
ATOM 770 C C . LEU A 1 97 ? 19.406 2.834 3.541 1 97.88 97 LEU A C 1
ATOM 772 O O . LEU A 1 97 ? 19.609 4.051 3.578 1 97.88 97 LEU A O 1
ATOM 776 N N . ILE A 1 98 ? 19.391 2.193 2.457 1 97.56 98 ILE A N 1
ATOM 777 C CA . ILE A 1 98 ? 19.828 2.781 1.195 1 97.56 98 ILE A CA 1
ATOM 778 C C . ILE A 1 98 ? 18.766 3.766 0.696 1 97.56 98 ILE A C 1
ATOM 780 O O . ILE A 1 98 ? 19.094 4.875 0.271 1 97.56 98 ILE A O 1
ATOM 784 N N . SER A 1 99 ? 17.484 3.408 0.733 1 96.19 99 SER A N 1
ATOM 785 C CA . SER A 1 99 ? 16.422 4.281 0.246 1 96.19 99 SER A CA 1
ATOM 786 C C . SER A 1 99 ? 16.297 5.539 1.099 1 96.19 99 SER A C 1
ATOM 788 O O . SER A 1 99 ? 15.977 6.613 0.589 1 96.19 99 SER A O 1
ATOM 790 N N . THR A 1 100 ? 16.5 5.371 2.426 1 96.69 100 THR A N 1
ATOM 791 C CA . THR A 1 100 ? 16.469 6.547 3.287 1 96.69 100 THR A CA 1
ATOM 792 C C . THR A 1 100 ? 17.594 7.512 2.928 1 96.69 100 THR A C 1
ATOM 794 O O . THR A 1 100 ? 17.375 8.727 2.848 1 96.69 100 THR A O 1
ATOM 797 N N . PHE A 1 101 ? 18.719 6.934 2.723 1 95.12 101 PHE A N 1
ATOM 798 C CA . PHE A 1 101 ? 19.859 7.742 2.318 1 95.12 101 PHE A CA 1
ATOM 799 C C . PHE A 1 101 ? 19.609 8.398 0.967 1 95.12 101 PHE A C 1
ATOM 801 O O . PHE A 1 101 ? 19.75 9.617 0.829 1 95.12 101 PHE A O 1
ATOM 808 N N . LEU A 1 102 ? 19.25 7.684 -0.021 1 93.5 102 LEU A N 1
ATOM 809 C CA . LEU A 1 102 ? 19.031 8.188 -1.372 1 93.5 102 LEU A CA 1
ATOM 810 C C . LEU A 1 102 ? 17.875 9.172 -1.401 1 93.5 102 LEU A C 1
ATOM 812 O O . LEU A 1 102 ? 17.953 10.227 -2.033 1 93.5 102 LEU A O 1
ATOM 816 N N . GLY A 1 103 ? 16.75 8.789 -0.754 1 93.31 103 GLY A N 1
ATOM 817 C CA . GLY A 1 103 ? 15.578 9.641 -0.742 1 93.31 103 GLY A CA 1
ATOM 818 C C . GLY A 1 103 ? 15.812 10.969 -0.039 1 93.31 103 GLY A C 1
ATOM 819 O O . GLY A 1 103 ? 15.328 12.008 -0.494 1 93.31 103 GLY A O 1
ATOM 820 N N . THR A 1 104 ? 16.516 10.922 1.078 1 94 104 THR A N 1
ATOM 821 C CA . THR A 1 104 ? 16.828 12.141 1.822 1 94 104 THR A CA 1
ATOM 822 C C . THR A 1 104 ? 17.688 13.078 0.992 1 94 104 THR A C 1
ATOM 824 O O . THR A 1 104 ? 17.391 14.273 0.878 1 94 104 THR A O 1
ATOM 827 N N . PHE A 1 105 ? 18.703 12.578 0.415 1 90.88 105 PHE A N 1
ATOM 828 C CA . PHE A 1 105 ? 19.578 13.406 -0.405 1 90.88 105 PHE A CA 1
ATOM 829 C C . PHE A 1 105 ? 18.844 13.93 -1.628 1 90.88 105 PHE A C 1
ATOM 831 O O . PHE A 1 105 ? 19.094 15.055 -2.07 1 90.88 105 PHE A O 1
ATOM 838 N N . ALA A 1 106 ? 18.031 13.125 -2.156 1 89.31 106 ALA A N 1
ATOM 839 C CA . ALA A 1 106 ? 17.219 13.586 -3.281 1 89.31 106 ALA A CA 1
ATOM 840 C C . ALA A 1 106 ? 16.312 14.742 -2.863 1 89.31 106 ALA A C 1
ATOM 842 O O . ALA A 1 106 ? 16.172 15.727 -3.59 1 89.31 106 ALA A O 1
ATOM 843 N N . ALA A 1 107 ? 15.695 14.602 -1.724 1 90.12 107 ALA A N 1
ATOM 844 C CA . ALA A 1 107 ? 14.828 15.648 -1.205 1 90.12 107 ALA A CA 1
ATOM 845 C C . ALA A 1 107 ? 15.602 16.953 -0.991 1 90.12 107 ALA A C 1
ATOM 847 O O . ALA A 1 107 ? 15.117 18.031 -1.34 1 90.12 107 ALA A O 1
ATOM 848 N N . ILE A 1 108 ? 16.781 16.859 -0.435 1 87.81 108 ILE A N 1
ATOM 849 C CA . ILE A 1 108 ? 17.625 18.016 -0.177 1 87.81 108 ILE A CA 1
ATOM 850 C C . ILE A 1 108 ? 18.062 18.641 -1.501 1 87.81 108 ILE A C 1
ATOM 852 O O . ILE A 1 108 ? 18 19.875 -1.664 1 87.81 108 ILE A O 1
ATOM 856 N N . SER A 1 109 ? 18.516 17.812 -2.404 1 85.06 109 SER A N 1
ATOM 857 C CA . SER A 1 109 ? 18.953 18.281 -3.711 1 85.06 109 SER A CA 1
ATOM 858 C C . SER A 1 109 ? 17.812 19 -4.445 1 85.06 109 SER A C 1
ATOM 860 O O . SER A 1 109 ? 18.047 20 -5.129 1 85.06 109 SER A O 1
ATOM 862 N N . LEU A 1 110 ? 16.688 18.5 -4.309 1 83.81 110 LEU A N 1
ATOM 863 C CA . LEU A 1 110 ? 15.508 19.078 -4.945 1 83.81 110 LEU A CA 1
ATOM 864 C C . LEU A 1 110 ? 15.203 20.453 -4.359 1 83.81 110 LEU A C 1
ATOM 866 O O . LEU A 1 110 ? 14.867 21.391 -5.094 1 83.81 110 LEU A O 1
ATOM 870 N N . ALA A 1 111 ? 15.375 20.578 -3.162 1 81.81 111 ALA A N 1
ATOM 871 C CA . ALA A 1 111 ? 15.07 21.828 -2.473 1 81.81 111 ALA A CA 1
ATOM 872 C C . ALA A 1 111 ? 16.125 22.891 -2.779 1 81.81 111 ALA A C 1
ATOM 874 O O . ALA A 1 111 ? 15.805 24.094 -2.826 1 81.81 111 ALA A O 1
ATOM 875 N N . GLN A 1 112 ? 17.328 22.547 -2.924 1 76.06 112 GLN A N 1
ATOM 876 C CA . GLN A 1 112 ? 18.422 23.516 -3.039 1 76.06 112 GLN A CA 1
ATOM 877 C C . GLN A 1 112 ? 18.672 23.906 -4.496 1 76.06 112 GLN A C 1
ATOM 879 O O . GLN A 1 112 ? 19.141 25 -4.781 1 76.06 112 GLN A O 1
ATOM 884 N N . SER A 1 113 ? 18.547 22.984 -5.355 1 67.62 113 SER A N 1
ATOM 885 C CA . SER A 1 113 ? 19.141 23.203 -6.668 1 67.62 113 SER A CA 1
ATOM 886 C C . SER A 1 113 ? 18.094 23.609 -7.695 1 67.62 113 SER A C 1
ATOM 888 O O . SER A 1 113 ? 18.422 24.188 -8.734 1 67.62 113 SER A O 1
ATOM 890 N N . LEU A 1 114 ? 16.922 23.234 -7.496 1 65.25 114 LEU A N 1
ATOM 891 C CA . LEU A 1 114 ? 16 23.391 -8.609 1 65.25 114 LEU A CA 1
ATOM 892 C C . LEU A 1 114 ? 15.031 24.547 -8.359 1 65.25 114 LEU A C 1
ATOM 894 O O . LEU A 1 114 ? 14.758 24.891 -7.207 1 65.25 114 LEU A O 1
ATOM 898 N N . ASN A 1 115 ? 14.891 25.172 -9.516 1 74.38 115 ASN A N 1
ATOM 899 C CA . ASN A 1 115 ? 13.828 26.172 -9.438 1 74.38 115 ASN A CA 1
ATOM 900 C C . ASN A 1 115 ? 12.477 25.531 -9.141 1 74.38 115 ASN A C 1
ATOM 902 O O . ASN A 1 115 ? 12.352 24.312 -9.156 1 74.38 115 ASN A O 1
ATOM 906 N N . LYS A 1 116 ? 11.594 26.281 -8.758 1 76 116 LYS A N 1
ATOM 907 C CA . LYS A 1 116 ? 10.289 25.844 -8.281 1 76 116 LYS A CA 1
ATOM 908 C C . LYS A 1 116 ? 9.594 24.969 -9.32 1 76 116 LYS A C 1
ATOM 910 O O . LYS A 1 116 ? 8.961 23.969 -8.977 1 76 116 LYS A O 1
ATOM 915 N N . LYS A 1 117 ? 9.797 25.344 -10.523 1 74.5 117 LYS A N 1
ATOM 916 C CA . LYS A 1 117 ? 9.133 24.594 -11.586 1 74.5 117 LYS A CA 1
ATOM 917 C C . LYS A 1 117 ? 9.672 23.172 -11.672 1 74.5 117 LYS A C 1
ATOM 919 O O . LYS A 1 117 ? 8.891 22.219 -11.734 1 74.5 117 LYS A O 1
ATOM 924 N N . TRP A 1 118 ? 10.961 23.062 -11.68 1 73.88 118 TRP A N 1
ATOM 925 C CA . TRP A 1 118 ? 11.586 21.734 -11.789 1 73.88 118 TRP A CA 1
ATOM 926 C C . TRP A 1 118 ? 11.336 20.906 -10.531 1 73.88 118 TRP A C 1
ATOM 928 O O . TRP A 1 118 ? 11.18 19.688 -10.609 1 73.88 118 TRP A O 1
ATOM 938 N N . ARG A 1 119 ? 11.242 21.625 -9.422 1 78.69 119 ARG A N 1
ATOM 939 C CA . ARG A 1 119 ? 10.93 20.938 -8.164 1 78.69 119 ARG A CA 1
ATOM 940 C C . ARG A 1 119 ? 9.562 20.281 -8.227 1 78.69 119 ARG A C 1
ATOM 942 O O . ARG A 1 119 ? 9.414 19.109 -7.852 1 78.69 119 ARG A O 1
ATOM 949 N N . ASN A 1 120 ? 8.742 21.016 -8.828 1 77 120 ASN A N 1
ATOM 950 C CA . ASN A 1 120 ? 7.375 20.5 -8.922 1 77 120 ASN A CA 1
ATOM 951 C C . ASN A 1 120 ? 7.289 19.312 -9.867 1 77 120 ASN A C 1
ATOM 953 O O . ASN A 1 120 ? 6.566 18.359 -9.602 1 77 120 ASN A O 1
ATOM 957 N N . ILE A 1 121 ? 8.055 19.438 -10.867 1 74.06 121 ILE A N 1
ATOM 958 C CA . ILE A 1 121 ? 8.039 18.359 -11.836 1 74.06 121 ILE A CA 1
ATOM 959 C C . ILE A 1 121 ? 8.609 17.094 -11.203 1 74.06 121 ILE A C 1
ATOM 961 O O . ILE A 1 121 ? 8.031 16 -11.328 1 74.06 121 ILE A O 1
ATOM 965 N N . VAL A 1 122 ? 9.672 17.281 -10.492 1 75.88 122 VAL A N 1
ATOM 966 C CA . VAL A 1 122 ? 10.336 16.125 -9.883 1 75.88 122 VAL A CA 1
ATOM 967 C C . VAL A 1 122 ? 9.438 15.531 -8.805 1 75.88 122 VAL A C 1
ATOM 969 O O . VAL A 1 122 ? 9.32 14.305 -8.688 1 75.88 122 VAL A O 1
ATOM 972 N N . LEU A 1 123 ? 8.773 16.344 -8.109 1 76.94 123 LEU A N 1
ATOM 973 C CA . LEU A 1 123 ? 7.867 15.859 -7.074 1 76.94 123 LEU A CA 1
ATOM 974 C C . LEU A 1 123 ? 6.676 15.133 -7.684 1 76.94 123 LEU A C 1
ATOM 976 O O . LEU A 1 123 ? 6.273 14.078 -7.195 1 76.94 123 LEU A O 1
ATOM 980 N N . ASN A 1 124 ? 6.234 15.641 -8.75 1 72.25 124 ASN A N 1
ATOM 981 C CA . ASN A 1 124 ? 5.102 15.016 -9.43 1 72.25 124 ASN A CA 1
ATOM 982 C C . ASN A 1 124 ? 5.484 13.656 -10.016 1 72.25 124 ASN A C 1
ATOM 984 O O . ASN A 1 124 ? 4.699 12.711 -9.961 1 72.25 124 ASN A O 1
ATOM 988 N N . VAL A 1 125 ? 6.656 13.68 -10.508 1 73.38 125 VAL A N 1
ATOM 989 C CA . VAL A 1 125 ? 7.141 12.43 -11.086 1 73.38 125 VAL A CA 1
ATOM 990 C C . VAL A 1 125 ? 7.324 11.383 -9.984 1 73.38 125 VAL A C 1
ATOM 992 O O . VAL A 1 125 ? 7 10.211 -10.18 1 73.38 125 VAL A O 1
ATOM 995 N N . SER A 1 126 ? 7.863 11.812 -8.938 1 75.12 126 SER A N 1
ATOM 996 C CA . SER A 1 126 ? 8.031 10.914 -7.801 1 75.12 126 SER A CA 1
ATOM 997 C C . SER A 1 126 ? 6.688 10.406 -7.285 1 75.12 126 SER A C 1
ATOM 999 O O . SER A 1 126 ? 6.547 9.227 -6.961 1 75.12 126 SER A O 1
ATOM 1001 N N . ASN A 1 127 ? 5.715 11.242 -7.27 1 72.19 127 ASN A N 1
ATOM 1002 C CA . ASN A 1 127 ? 4.371 10.867 -6.836 1 72.19 127 ASN A CA 1
ATOM 1003 C C . ASN A 1 127 ? 3.707 9.922 -7.828 1 72.19 127 ASN A C 1
ATOM 1005 O O . ASN A 1 127 ? 2.906 9.07 -7.441 1 72.19 127 ASN A O 1
ATOM 1009 N N . PHE A 1 128 ? 4.16 10.094 -9.039 1 71.38 128 PHE A N 1
ATOM 1010 C CA . PHE A 1 128 ? 3.615 9.25 -10.094 1 71.38 128 PHE A CA 1
ATOM 1011 C C . PHE A 1 128 ? 3.984 7.789 -9.867 1 71.38 128 PHE A C 1
ATOM 1013 O O . PHE A 1 128 ? 3.156 6.898 -10.07 1 71.38 128 PHE A O 1
ATOM 1020 N N . SER A 1 129 ? 5.168 7.574 -9.461 1 73.38 129 SER A N 1
ATOM 1021 C CA . SER A 1 129 ? 5.625 6.207 -9.234 1 73.38 129 SER A CA 1
ATOM 1022 C C . SER A 1 129 ? 4.809 5.523 -8.141 1 73.38 129 SER A C 1
ATOM 1024 O O . SER A 1 129 ? 4.633 4.301 -8.164 1 73.38 129 SER A O 1
ATOM 1026 N N . ILE A 1 130 ? 4.227 6.309 -7.285 1 74.5 130 ILE A N 1
ATOM 1027 C CA . ILE A 1 130 ? 3.467 5.781 -6.16 1 74.5 130 ILE A CA 1
ATOM 1028 C C . ILE A 1 130 ? 2.076 5.359 -6.633 1 74.5 130 ILE A C 1
ATOM 1030 O O . ILE A 1 130 ? 1.478 4.438 -6.07 1 74.5 130 ILE A O 1
ATOM 1034 N N . VAL A 1 131 ? 1.619 5.887 -7.734 1 74.69 131 VAL A N 1
ATOM 1035 C CA . VAL A 1 131 ? 0.249 5.688 -8.195 1 74.69 131 VAL A CA 1
ATOM 1036 C C . VAL A 1 131 ? 0.196 4.508 -9.164 1 74.69 131 VAL A C 1
ATOM 1038 O O . VAL A 1 131 ? -0.87 3.932 -9.398 1 74.69 131 VAL A O 1
ATOM 1041 N N . ILE A 1 132 ? 1.29 4.156 -9.664 1 82.19 132 ILE A N 1
ATOM 1042 C CA . ILE A 1 132 ? 1.354 3.045 -10.602 1 82.19 132 ILE A CA 1
ATOM 1043 C C . ILE A 1 132 ? 1 1.742 -9.891 1 82.19 132 ILE A C 1
ATOM 1045 O O . ILE A 1 132 ? 1.487 1.479 -8.789 1 82.19 132 ILE A O 1
ATOM 1049 N N . PRO A 1 133 ? 0.11 0.957 -10.562 1 83.12 133 PRO A N 1
ATOM 1050 C CA . PRO A 1 133 ? -0.182 -0.348 -9.961 1 83.12 133 PRO A CA 1
ATOM 1051 C C . PRO A 1 133 ? 1.074 -1.184 -9.727 1 83.12 133 PRO A C 1
ATOM 1053 O O . PRO A 1 133 ? 1.972 -1.207 -10.578 1 83.12 133 PRO A O 1
ATOM 1056 N N . GLU A 1 134 ? 1.067 -1.761 -8.656 1 87.94 134 GLU A N 1
ATOM 1057 C CA . GLU A 1 134 ? 2.256 -2.488 -8.219 1 87.94 134 GLU A CA 1
ATOM 1058 C C . GLU A 1 134 ? 2.615 -3.598 -9.203 1 87.94 134 GLU A C 1
ATOM 1060 O O . GLU A 1 134 ? 3.795 -3.857 -9.453 1 87.94 134 GLU A O 1
ATOM 1065 N N . ILE A 1 135 ? 1.636 -4.223 -9.711 1 88.94 135 ILE A N 1
ATOM 1066 C CA . ILE A 1 135 ? 1.883 -5.34 -10.617 1 88.94 135 ILE A CA 1
ATOM 1067 C C . ILE A 1 135 ? 2.613 -4.848 -11.859 1 88.94 135 ILE A C 1
ATOM 1069 O O . ILE A 1 135 ? 3.457 -5.559 -12.414 1 88.94 135 ILE A O 1
ATOM 1073 N N . ILE A 1 136 ? 2.273 -3.67 -12.281 1 86.5 136 ILE A N 1
ATOM 1074 C CA . ILE A 1 136 ? 2.922 -3.09 -13.445 1 86.5 136 ILE A CA 1
ATOM 1075 C C . ILE A 1 136 ? 4.395 -2.816 -13.141 1 86.5 136 ILE A C 1
ATOM 1077 O O . ILE A 1 136 ? 5.27 -3.113 -13.961 1 86.5 136 ILE A O 1
ATOM 1081 N N . THR A 1 137 ? 4.625 -2.232 -12.008 1 88.38 137 THR A N 1
ATOM 1082 C CA . THR A 1 137 ? 6 -1.988 -11.586 1 88.38 137 THR A CA 1
ATOM 1083 C C . THR A 1 137 ? 6.777 -3.297 -11.492 1 88.38 137 THR A C 1
ATOM 1085 O O . THR A 1 137 ? 7.922 -3.379 -11.938 1 88.38 137 THR A O 1
ATOM 1088 N N . ALA A 1 138 ? 6.184 -4.27 -10.93 1 90.75 138 ALA A N 1
ATOM 1089 C CA . ALA A 1 138 ? 6.816 -5.578 -10.781 1 90.75 138 ALA A CA 1
ATOM 1090 C C . ALA A 1 138 ? 7.191 -6.16 -12.148 1 90.75 138 ALA A C 1
ATOM 1092 O O . ALA A 1 138 ? 8.32 -6.605 -12.344 1 90.75 138 ALA A O 1
ATOM 1093 N N . LEU A 1 139 ? 6.262 -6.117 -13.023 1 87.19 139 LEU A N 1
ATOM 1094 C CA . LEU A 1 139 ? 6.484 -6.648 -14.367 1 87.19 139 LEU A CA 1
ATOM 1095 C C . LEU A 1 139 ? 7.555 -5.844 -15.102 1 87.19 139 LEU A C 1
ATOM 1097 O O . LEU A 1 139 ? 8.406 -6.414 -15.781 1 87.19 139 LEU A O 1
ATOM 1101 N N . ALA A 1 140 ? 7.43 -4.566 -15 1 87.31 140 ALA A N 1
ATOM 1102 C CA . ALA A 1 140 ? 8.391 -3.688 -15.664 1 87.31 140 ALA A CA 1
ATOM 1103 C C . ALA A 1 140 ? 9.812 -3.98 -15.195 1 87.31 140 ALA A C 1
ATOM 1105 O O . ALA A 1 140 ? 10.734 -4.086 -16.016 1 87.31 140 ALA A O 1
ATOM 1106 N N . LEU A 1 141 ? 9.992 -4.113 -13.945 1 90.69 141 LEU A N 1
ATOM 1107 C CA . LEU A 1 141 ? 11.312 -4.391 -13.391 1 90.69 141 LEU A CA 1
ATOM 1108 C C . LEU A 1 141 ? 11.781 -5.789 -13.773 1 90.69 141 LEU A C 1
ATOM 1110 O O . LEU A 1 141 ? 12.969 -6 -14.023 1 90.69 141 LEU A O 1
ATOM 1114 N N . PHE A 1 142 ? 10.844 -6.738 -13.805 1 89 142 PHE A N 1
ATOM 1115 C CA . PHE A 1 142 ? 11.156 -8.102 -14.227 1 89 142 PHE A CA 1
ATOM 1116 C C . PHE A 1 142 ? 11.75 -8.102 -15.633 1 89 142 PHE A C 1
ATOM 1118 O O . PHE A 1 142 ? 12.781 -8.734 -15.883 1 89 142 PHE A O 1
ATOM 1125 N N . VAL A 1 143 ? 11.125 -7.375 -16.484 1 83.75 143 VAL A N 1
ATOM 1126 C CA . VAL A 1 143 ? 11.516 -7.332 -17.891 1 83.75 143 VAL A CA 1
ATOM 1127 C C . VAL A 1 143 ? 12.867 -6.629 -18.031 1 83.75 143 VAL A C 1
ATOM 1129 O O . VAL A 1 143 ? 13.758 -7.121 -18.719 1 83.75 143 VAL A O 1
ATOM 1132 N N . VAL A 1 144 ? 13.047 -5.527 -17.406 1 86.44 144 VAL A N 1
ATOM 1133 C CA . VAL A 1 144 ? 14.266 -4.738 -17.516 1 86.44 144 VAL A CA 1
ATOM 1134 C C . VAL A 1 144 ? 15.445 -5.535 -16.953 1 86.44 144 VAL A C 1
ATOM 1136 O O . VAL A 1 144 ? 16.531 -5.559 -17.547 1 86.44 144 VAL A O 1
ATOM 1139 N N . PHE A 1 145 ? 15.273 -6.148 -15.805 1 90.38 145 PHE A N 1
ATOM 1140 C CA . PHE A 1 145 ? 16.359 -6.934 -15.219 1 90.38 145 PHE A CA 1
ATOM 1141 C C . PHE A 1 145 ? 16.688 -8.133 -16.094 1 90.38 145 PHE A C 1
ATOM 1143 O O . PHE A 1 145 ? 17.859 -8.539 -16.188 1 90.38 145 PHE A O 1
ATOM 1150 N N . GLY A 1 146 ? 15.648 -8.719 -16.625 1 86.56 146 GLY A N 1
ATOM 1151 C CA . GLY A 1 146 ? 15.898 -9.766 -17.594 1 86.56 146 GLY A CA 1
ATOM 1152 C C . GLY A 1 146 ? 16.719 -9.305 -18.781 1 86.56 146 GLY A C 1
ATOM 1153 O O . GLY A 1 146 ? 17.656 -9.992 -19.203 1 86.56 146 GLY A O 1
ATOM 1154 N N . PHE A 1 147 ? 16.391 -8.164 -19.266 1 83.88 147 PHE A N 1
ATOM 1155 C CA . PHE A 1 147 ? 17.109 -7.582 -20.391 1 83.88 147 PHE A CA 1
ATOM 1156 C C . PHE A 1 147 ? 18.547 -7.27 -20.031 1 83.88 147 PHE A C 1
ATOM 1158 O O . PHE A 1 147 ? 19.453 -7.473 -20.828 1 83.88 147 PHE A O 1
ATOM 1165 N N . MET A 1 148 ? 18.766 -6.789 -18.859 1 88.56 148 MET A N 1
ATOM 1166 C CA . MET A 1 148 ? 20.094 -6.418 -18.391 1 88.56 148 MET A CA 1
ATOM 1167 C C . MET A 1 148 ? 20.922 -7.66 -18.062 1 88.56 148 MET A C 1
ATOM 1169 O O . MET A 1 148 ? 22.125 -7.566 -17.844 1 88.56 148 MET A O 1
ATOM 1173 N N . GLY A 1 149 ? 20.281 -8.789 -18.031 1 91.25 149 GLY A N 1
ATOM 1174 C CA . GLY A 1 149 ? 20.969 -10.047 -17.75 1 91.25 149 GLY A CA 1
ATOM 1175 C C . GLY A 1 149 ? 21.328 -10.219 -16.297 1 91.25 149 GLY A C 1
ATOM 1176 O O . GLY A 1 149 ? 22.297 -10.914 -15.969 1 91.25 149 GLY A O 1
ATOM 1177 N N . LEU A 1 150 ? 20.641 -9.492 -15.453 1 91.44 150 LEU A N 1
ATOM 1178 C CA . LEU A 1 150 ? 20.891 -9.688 -14.031 1 91.44 150 LEU A CA 1
ATOM 1179 C C . LEU A 1 150 ? 20.391 -11.055 -13.578 1 91.44 150 LEU A C 1
ATOM 1181 O O . LEU A 1 150 ? 19.203 -11.375 -13.75 1 91.44 150 LEU A O 1
ATOM 1185 N N . GLU A 1 151 ? 21.219 -11.883 -13 1 91.62 151 GLU A N 1
ATOM 1186 C CA . GLU A 1 151 ? 20.859 -13.266 -12.695 1 91.62 151 GLU A CA 1
ATOM 1187 C C . GLU A 1 151 ? 20.516 -13.438 -11.219 1 91.62 151 GLU A C 1
ATOM 1189 O O . GLU A 1 151 ? 19.609 -14.18 -10.859 1 91.62 151 GLU A O 1
ATOM 1194 N N . SER A 1 152 ? 21.219 -12.703 -10.367 1 94.81 152 SER A N 1
ATOM 1195 C CA . SER A 1 152 ? 21.047 -12.898 -8.93 1 94.81 152 SER A CA 1
ATOM 1196 C C . SER A 1 152 ? 19.688 -12.406 -8.461 1 94.81 152 SER A C 1
ATOM 1198 O O . SER A 1 152 ? 19.375 -11.219 -8.57 1 94.81 152 SER A O 1
ATOM 1200 N N . GLY A 1 153 ? 18.906 -13.344 -7.918 1 96.19 153 GLY A N 1
ATOM 1201 C CA . GLY A 1 153 ? 17.609 -12.984 -7.375 1 96.19 153 GLY A CA 1
ATOM 1202 C C . GLY A 1 153 ? 17.688 -11.977 -6.246 1 96.19 153 GLY A C 1
ATOM 1203 O O . GLY A 1 153 ? 16.859 -11.07 -6.156 1 96.19 153 GLY A O 1
ATOM 1204 N N . PHE A 1 154 ? 18.703 -12.133 -5.453 1 96.62 154 PHE A N 1
ATOM 1205 C CA . PHE A 1 154 ? 18.875 -11.234 -4.312 1 96.62 154 PHE A CA 1
ATOM 1206 C C . PHE A 1 154 ? 19.109 -9.805 -4.777 1 96.62 154 PHE A C 1
ATOM 1208 O O . PHE A 1 154 ? 18.453 -8.883 -4.301 1 96.62 154 PHE A O 1
ATOM 1215 N N . TRP A 1 155 ? 19.938 -9.648 -5.734 1 96.56 155 TRP A N 1
ATOM 1216 C CA . TRP A 1 155 ? 20.281 -8.312 -6.215 1 96.56 155 TRP A CA 1
ATOM 1217 C C . TRP A 1 155 ? 19.094 -7.688 -6.961 1 96.56 155 TRP A C 1
ATOM 1219 O O . TRP A 1 155 ? 18.844 -6.488 -6.848 1 96.56 155 TRP A O 1
ATOM 1229 N N . LYS A 1 156 ? 18.406 -8.492 -7.738 1 96.38 156 LYS A N 1
ATOM 1230 C CA . LYS A 1 156 ? 17.203 -7.992 -8.406 1 96.38 156 LYS A CA 1
ATOM 1231 C C . LYS A 1 156 ? 16.188 -7.48 -7.391 1 96.38 156 LYS A C 1
ATOM 1233 O O . LYS A 1 156 ? 15.656 -6.375 -7.535 1 96.38 156 LYS A O 1
ATOM 1238 N N . MET A 1 157 ? 15.992 -8.258 -6.375 1 97.5 157 MET A N 1
ATOM 1239 C CA . MET A 1 157 ? 15.016 -7.902 -5.348 1 97.5 157 MET A CA 1
ATOM 1240 C C . MET A 1 157 ? 15.445 -6.641 -4.609 1 97.5 157 MET A C 1
ATOM 1242 O O . MET A 1 157 ? 14.633 -5.742 -4.383 1 97.5 157 MET A O 1
ATOM 1246 N N . LEU A 1 158 ? 16.688 -6.582 -4.242 1 97.44 158 LEU A N 1
ATOM 1247 C CA . LEU A 1 158 ? 17.188 -5.426 -3.51 1 97.44 158 LEU A CA 1
ATOM 1248 C C . LEU A 1 158 ? 17.047 -4.152 -4.336 1 97.44 158 LEU A C 1
ATOM 1250 O O . LEU A 1 158 ? 16.516 -3.148 -3.854 1 97.44 158 LEU A O 1
ATOM 1254 N N . LEU A 1 159 ? 17.469 -4.199 -5.551 1 95.5 159 LEU A N 1
ATOM 1255 C CA . LEU A 1 159 ? 17.406 -3.027 -6.418 1 95.5 159 LEU A CA 1
ATOM 1256 C C . LEU A 1 159 ? 15.953 -2.615 -6.668 1 95.5 159 LEU A C 1
ATOM 1258 O O . LEU A 1 159 ? 15.648 -1.423 -6.723 1 95.5 159 LEU A O 1
ATOM 1262 N N . ALA A 1 160 ? 15.133 -3.596 -6.859 1 95.38 160 ALA A N 1
ATOM 1263 C CA . ALA A 1 160 ? 13.719 -3.311 -7.078 1 95.38 160 ALA A CA 1
ATOM 1264 C C . ALA A 1 160 ? 13.109 -2.623 -5.859 1 95.38 160 ALA A C 1
ATOM 1266 O O . ALA A 1 160 ? 12.375 -1.641 -6 1 95.38 160 ALA A O 1
ATOM 1267 N N . HIS A 1 161 ? 13.438 -3.125 -4.703 1 96.69 161 HIS A N 1
ATOM 1268 C CA . HIS A 1 161 ? 12.906 -2.551 -3.473 1 96.69 161 HIS A CA 1
ATOM 1269 C C . HIS A 1 161 ? 13.422 -1.133 -3.258 1 96.69 161 HIS A C 1
ATOM 1271 O O . HIS A 1 161 ? 12.672 -0.25 -2.838 1 96.69 161 HIS A O 1
ATOM 1277 N N . ILE A 1 162 ? 14.617 -0.943 -3.561 1 95.06 162 ILE A N 1
ATOM 1278 C CA . ILE A 1 162 ? 15.172 0.403 -3.455 1 95.06 162 ILE A CA 1
ATOM 1279 C C . ILE A 1 162 ? 14.43 1.343 -4.398 1 95.06 162 ILE A C 1
ATOM 1281 O O . ILE A 1 162 ? 14.062 2.457 -4.016 1 95.06 162 ILE A O 1
ATOM 1285 N N . SER A 1 163 ? 14.219 0.894 -5.535 1 91.06 163 SER A N 1
ATOM 1286 C CA . SER A 1 163 ? 13.578 1.698 -6.57 1 91.06 163 SER A CA 1
ATOM 1287 C C . SER A 1 163 ? 12.18 2.139 -6.141 1 91.06 163 SER A C 1
ATOM 1289 O O . SER A 1 163 ? 11.812 3.305 -6.301 1 91.06 163 SER A O 1
ATOM 1291 N N . PHE A 1 164 ? 11.438 1.216 -5.582 1 90.12 164 PHE A N 1
ATOM 1292 C CA . PHE A 1 164 ? 10.055 1.6 -5.332 1 90.12 164 PHE A CA 1
ATOM 1293 C C . PHE A 1 164 ? 9.906 2.23 -3.953 1 90.12 164 PHE A C 1
ATOM 1295 O O . PHE A 1 164 ? 8.922 2.926 -3.686 1 90.12 164 PHE A O 1
ATOM 1302 N N . CYS A 1 165 ? 10.852 2.09 -3.027 1 93.06 165 CYS A N 1
ATOM 1303 C CA . CYS A 1 165 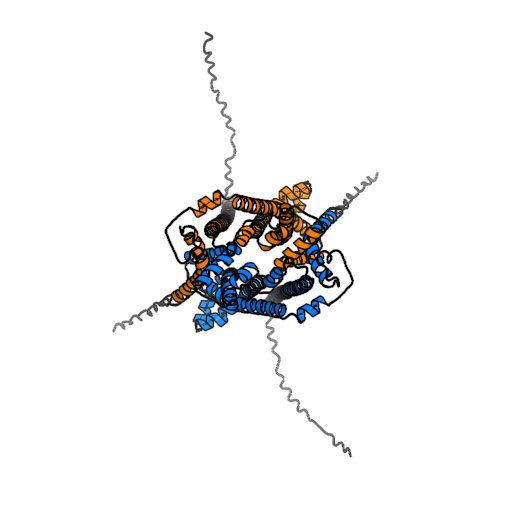? 10.75 2.656 -1.687 1 93.06 165 CYS A CA 1
ATOM 1304 C C . CYS A 1 165 ? 11.312 4.074 -1.65 1 93.06 165 CYS A C 1
ATOM 1306 O O . CYS A 1 165 ? 10.875 4.898 -0.842 1 93.06 165 CYS A O 1
ATOM 1308 N N . THR A 1 166 ? 12.195 4.438 -2.49 1 92.81 166 THR A N 1
ATOM 1309 C CA . THR A 1 166 ? 12.891 5.715 -2.465 1 92.81 166 THR A CA 1
ATOM 1310 C C . THR A 1 166 ? 11.914 6.871 -2.637 1 92.81 166 THR A C 1
ATOM 1312 O O . THR A 1 166 ? 11.969 7.852 -1.893 1 92.81 166 THR A O 1
ATOM 1315 N N . PRO A 1 167 ? 11.008 6.785 -3.596 1 89.5 167 PRO A N 1
ATOM 1316 C CA . PRO A 1 167 ? 10.055 7.887 -3.744 1 89.5 167 PRO A CA 1
ATOM 1317 C C . PRO A 1 167 ? 9.25 8.148 -2.473 1 89.5 167 PRO A C 1
ATOM 1319 O O . PRO A 1 167 ? 8.898 9.297 -2.182 1 89.5 167 PRO A O 1
ATOM 1322 N N . PHE A 1 168 ? 8.992 7.148 -1.727 1 89.81 168 PHE A N 1
ATOM 1323 C CA . PHE A 1 168 ? 8.234 7.312 -0.491 1 89.81 168 PHE A CA 1
ATOM 1324 C C . PHE A 1 168 ? 9.047 8.07 0.549 1 89.81 168 PHE A C 1
ATOM 1326 O O . PHE A 1 168 ? 8.508 8.859 1.319 1 89.81 168 PHE A O 1
ATOM 1333 N N . VAL A 1 169 ? 10.328 7.848 0.557 1 92.31 169 VAL A N 1
ATOM 1334 C CA . VAL A 1 169 ? 11.203 8.594 1.458 1 92.31 169 VAL A CA 1
ATOM 1335 C C . VAL A 1 169 ? 11.266 10.055 1.022 1 92.31 169 VAL A C 1
ATOM 1337 O O . VAL A 1 169 ? 11.227 10.961 1.858 1 92.31 169 VAL A O 1
ATOM 1340 N N . VAL A 1 170 ? 11.297 10.289 -0.243 1 90.62 170 VAL A N 1
ATOM 1341 C CA . VAL A 1 170 ? 11.375 11.648 -0.776 1 90.62 170 VAL A CA 1
ATOM 1342 C C . VAL A 1 170 ? 10.141 12.438 -0.358 1 90.62 170 VAL A C 1
ATOM 1344 O O . VAL A 1 170 ? 10.258 13.555 0.151 1 90.62 170 VAL A O 1
ATOM 1347 N N . ILE A 1 171 ? 9.008 11.812 -0.502 1 86.25 171 ILE A N 1
ATOM 1348 C CA . ILE A 1 171 ? 7.781 12.562 -0.254 1 86.25 171 ILE A CA 1
ATOM 1349 C C . ILE A 1 171 ? 7.605 12.781 1.246 1 86.25 171 ILE A C 1
ATOM 1351 O O . ILE A 1 171 ? 6.949 13.742 1.666 1 86.25 171 ILE A O 1
ATOM 1355 N N . THR A 1 172 ? 8.203 11.977 2.039 1 88.75 172 THR A N 1
ATOM 1356 C CA . THR A 1 172 ? 8.102 12.117 3.486 1 88.75 172 THR A CA 1
ATOM 1357 C C . THR A 1 172 ? 9.078 13.164 3.998 1 88.75 172 THR A C 1
ATOM 1359 O O . THR A 1 172 ? 8.75 13.938 4.902 1 88.75 172 THR A O 1
ATOM 1362 N N . VAL A 1 173 ? 10.219 13.281 3.408 1 92.62 173 VAL A N 1
ATOM 1363 C CA . VAL A 1 173 ? 11.297 14.117 3.912 1 92.62 173 VAL A CA 1
ATOM 1364 C C . VAL A 1 173 ? 11.227 15.5 3.264 1 92.62 173 VAL A C 1
ATOM 1366 O O . VAL A 1 173 ? 11.57 16.5 3.891 1 92.62 173 VAL A O 1
ATOM 1369 N N . TYR A 1 174 ? 10.734 15.586 2.064 1 90.94 174 TYR A N 1
ATOM 1370 C CA . TYR A 1 174 ? 10.797 16.797 1.255 1 90.94 174 TYR A CA 1
ATOM 1371 C C . TYR A 1 174 ? 10.062 17.938 1.938 1 90.94 174 TYR A C 1
ATOM 1373 O O . TYR A 1 174 ? 10.594 19.047 2.033 1 90.94 174 TYR A O 1
ATOM 1381 N N . PRO A 1 175 ? 8.867 17.75 2.416 1 86.56 175 PRO A N 1
ATOM 1382 C CA . PRO A 1 175 ? 8.164 18.859 3.062 1 86.56 175 PRO A CA 1
ATOM 1383 C C . PRO A 1 175 ? 8.945 19.453 4.23 1 86.56 175 PRO A C 1
ATOM 1385 O O . PRO A 1 175 ? 8.867 20.672 4.477 1 86.56 175 PRO A O 1
ATOM 1388 N N . LYS A 1 176 ? 9.656 18.641 4.902 1 90.62 176 LYS A N 1
ATOM 1389 C CA . LYS A 1 176 ? 10.461 19.141 6.012 1 90.62 176 LYS A CA 1
ATOM 1390 C C . LYS A 1 176 ? 11.664 19.938 5.512 1 90.62 176 LYS A C 1
ATOM 1392 O O . LYS A 1 176 ? 12.047 20.938 6.117 1 90.62 176 LYS A O 1
ATOM 1397 N N . VAL A 1 177 ? 12.242 19.547 4.48 1 90.56 177 VAL A N 1
ATOM 1398 C CA . VAL A 1 177 ? 13.414 20.203 3.918 1 90.56 177 VAL A CA 1
ATOM 1399 C C . VAL A 1 177 ? 13.047 21.625 3.492 1 90.56 177 VAL A C 1
ATOM 1401 O O . VAL A 1 177 ? 13.781 22.578 3.779 1 90.56 177 VAL A O 1
ATOM 1404 N N . ILE A 1 178 ? 11.922 21.812 2.832 1 87.62 178 ILE A N 1
ATOM 1405 C CA . ILE A 1 178 ? 11.555 23.109 2.281 1 87.62 178 ILE A CA 1
ATOM 1406 C C . ILE A 1 178 ? 11.133 24.047 3.412 1 87.62 178 ILE A C 1
ATOM 1408 O O . ILE A 1 178 ? 11.078 25.266 3.227 1 87.62 178 ILE A O 1
ATOM 1412 N N . ASN A 1 179 ? 10.859 23.484 4.5 1 87.62 179 ASN A N 1
ATOM 1413 C CA . ASN A 1 179 ? 10.43 24.312 5.629 1 87.62 179 ASN A CA 1
ATOM 1414 C C . ASN A 1 179 ? 11.594 24.625 6.566 1 87.62 179 ASN A C 1
ATOM 1416 O O . ASN A 1 179 ? 11.398 25.25 7.609 1 87.62 179 ASN A O 1
ATOM 1420 N N . LEU A 1 180 ? 12.719 24.172 6.207 1 87.06 180 LEU A N 1
ATOM 1421 C CA . LEU A 1 180 ? 13.898 24.531 6.996 1 87.06 180 LEU A CA 1
ATOM 1422 C C . LEU A 1 180 ? 14.219 26.016 6.871 1 87.06 180 LEU A C 1
ATOM 1424 O O . LEU A 1 180 ? 13.953 26.625 5.832 1 87.06 180 LEU A O 1
ATOM 1428 N N . ASP A 1 181 ? 14.695 26.531 7.977 1 80.06 181 ASP A N 1
ATOM 1429 C CA . ASP A 1 181 ? 15.117 27.922 7.953 1 80.06 181 ASP A CA 1
ATOM 1430 C C . ASP A 1 181 ? 16.25 28.141 6.957 1 80.06 181 ASP A C 1
ATOM 1432 O O . ASP A 1 181 ? 17.328 27.562 7.102 1 80.06 181 ASP A O 1
ATOM 1436 N N . PRO A 1 182 ? 15.891 28.875 5.918 1 74.19 182 PRO A N 1
ATOM 1437 C CA . PRO A 1 182 ? 16.938 29.109 4.926 1 74.19 182 PRO A CA 1
ATOM 1438 C C . PRO A 1 182 ? 18.172 29.797 5.52 1 74.19 182 PRO A C 1
ATOM 1440 O O . PRO A 1 182 ? 19.266 29.672 4.977 1 74.19 182 PRO A O 1
ATOM 1443 N N . HIS A 1 183 ? 18.016 30.406 6.57 1 80.94 183 HIS A N 1
ATOM 1444 C CA . HIS A 1 183 ? 19.109 31.172 7.164 1 80.94 183 HIS A CA 1
ATOM 1445 C C . HIS A 1 183 ? 20.062 30.281 7.949 1 80.94 183 HIS A C 1
ATOM 1447 O O . HIS A 1 183 ? 21.188 30.656 8.227 1 80.94 183 HIS A O 1
ATOM 1453 N N . SER A 1 184 ? 19.531 29.031 8.25 1 82.5 184 SER A N 1
ATOM 1454 C CA . SER A 1 184 ? 20.375 28.109 9 1 82.5 184 SER A CA 1
ATOM 1455 C C . SER A 1 184 ? 21.609 27.688 8.195 1 82.5 184 SER A C 1
ATOM 1457 O O . SER A 1 184 ? 22.703 27.594 8.734 1 82.5 184 SER A O 1
ATOM 1459 N N . LEU A 1 185 ? 21.406 27.5 6.992 1 80.38 185 LEU A N 1
ATOM 1460 C CA . LEU A 1 185 ? 22.516 27.125 6.125 1 80.38 185 LEU A CA 1
ATOM 1461 C C . LEU A 1 185 ? 23.469 28.297 5.922 1 80.38 185 LEU A C 1
ATOM 1463 O O . LEU A 1 185 ? 24.688 28.109 5.957 1 80.38 185 LEU A O 1
ATOM 1467 N N . GLU A 1 186 ? 22.891 29.406 5.734 1 81.06 186 GLU A N 1
ATOM 1468 C CA . GLU A 1 186 ? 23.703 30.609 5.562 1 81.06 186 GLU A CA 1
ATOM 1469 C C . GLU A 1 186 ? 24.531 30.891 6.809 1 81.06 186 GLU A C 1
ATOM 1471 O O . GLU A 1 186 ? 25.719 31.25 6.703 1 81.06 186 GLU A O 1
ATOM 1476 N N . ALA A 1 187 ? 23.844 30.734 7.883 1 87.69 187 ALA A N 1
ATOM 1477 C CA . ALA A 1 187 ? 24.531 30.953 9.156 1 87.69 187 ALA A CA 1
ATOM 1478 C C . ALA A 1 187 ? 25.688 29.984 9.336 1 87.69 187 ALA A C 1
ATOM 1480 O O . ALA A 1 187 ? 26.75 30.344 9.836 1 87.69 187 ALA A O 1
ATOM 1481 N N . ALA A 1 188 ? 25.531 28.766 8.898 1 88.88 188 ALA A N 1
ATOM 1482 C CA . ALA A 1 188 ? 26.594 27.766 9 1 88.88 188 ALA A CA 1
ATOM 1483 C C . ALA A 1 188 ? 27.781 28.125 8.117 1 88.88 188 ALA A C 1
ATOM 1485 O O . ALA A 1 188 ? 28.938 27.984 8.539 1 88.88 188 ALA A O 1
ATOM 1486 N N . TYR A 1 189 ? 27.484 28.594 7 1 85.5 189 TYR A N 1
ATOM 1487 C CA . TYR A 1 189 ? 28.547 29 6.09 1 85.5 189 TYR A CA 1
ATOM 1488 C C . TYR A 1 189 ? 29.281 30.219 6.633 1 85.5 189 TYR A C 1
ATOM 1490 O O . TYR A 1 189 ? 30.5 30.328 6.512 1 85.5 189 TYR A O 1
ATOM 1498 N N . ASP A 1 190 ? 28.516 31.062 7.23 1 88.44 190 ASP A N 1
ATOM 1499 C CA . ASP A 1 190 ? 29.109 32.25 7.828 1 88.44 190 ASP A CA 1
ATOM 1500 C C . ASP A 1 190 ? 30.062 31.906 8.961 1 88.44 190 ASP A C 1
ATOM 1502 O O . ASP A 1 190 ? 31.062 32.594 9.188 1 88.44 190 ASP A O 1
ATOM 1506 N N . LEU A 1 191 ? 29.828 30.828 9.609 1 91.56 191 LEU A N 1
ATOM 1507 C CA . LEU A 1 191 ? 30.656 30.359 10.719 1 91.56 191 LEU A CA 1
ATOM 1508 C C . LEU A 1 191 ? 31.828 29.516 10.203 1 91.56 191 LEU A C 1
ATOM 1510 O O . LEU A 1 191 ? 32.625 29.016 10.992 1 91.56 191 LEU A O 1
ATOM 1514 N N . GLY A 1 192 ? 31.891 29.312 8.891 1 89.62 192 GLY A N 1
ATOM 1515 C CA . GLY A 1 192 ? 33.031 28.656 8.273 1 89.62 192 GLY A CA 1
ATOM 1516 C C . GLY A 1 192 ? 32.781 27.172 8.016 1 89.62 192 GLY A C 1
ATOM 1517 O O . GLY A 1 192 ? 33.719 26.438 7.723 1 89.62 192 GLY A O 1
ATOM 1518 N N . ALA A 1 193 ? 31.625 26.828 8.125 1 90.56 193 ALA A N 1
ATOM 1519 C CA . ALA A 1 193 ? 31.344 25.406 7.918 1 90.56 193 ALA A CA 1
ATOM 1520 C C . ALA A 1 193 ? 31.453 25.031 6.441 1 90.56 193 ALA A C 1
ATOM 1522 O O . ALA A 1 193 ? 31.062 25.812 5.566 1 90.56 193 ALA A O 1
ATOM 1523 N N . THR A 1 194 ? 32.094 23.859 6.184 1 91.31 194 THR A N 1
ATOM 1524 C CA . THR A 1 194 ? 32.125 23.312 4.836 1 91.31 194 THR A CA 1
ATOM 1525 C C . THR A 1 194 ? 30.75 22.75 4.465 1 91.31 194 THR A C 1
ATOM 1527 O O . THR A 1 194 ? 29.922 22.5 5.34 1 91.31 194 THR A O 1
ATOM 1530 N N . PRO A 1 195 ? 30.516 22.594 3.195 1 84.25 195 PRO A N 1
ATOM 1531 C CA . PRO A 1 195 ? 29.219 22.062 2.771 1 84.25 195 PRO A CA 1
ATOM 1532 C C . PRO A 1 195 ? 28.891 20.719 3.414 1 84.25 195 PRO A C 1
ATOM 1534 O O . PRO A 1 195 ? 27.75 20.469 3.824 1 84.25 195 PRO A O 1
ATOM 1537 N N . LEU A 1 196 ? 29.812 19.922 3.477 1 88.44 196 LEU A N 1
ATOM 1538 C CA . LEU A 1 196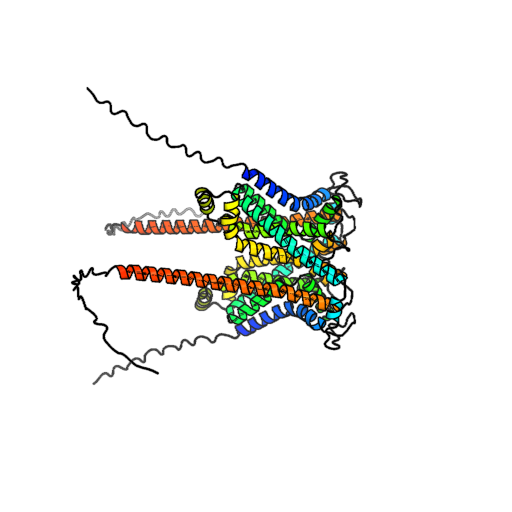 ? 29.594 18.609 4.082 1 88.44 196 LEU A CA 1
ATOM 1539 C C . LEU A 1 196 ? 29.328 18.75 5.574 1 88.44 196 LEU A C 1
ATOM 1541 O O . LEU A 1 196 ? 28.484 18.031 6.121 1 88.44 196 LEU A O 1
ATOM 1545 N N . LYS A 1 197 ? 30.031 19.641 6.191 1 91.5 197 LYS A N 1
ATOM 1546 C CA . LYS A 1 197 ? 29.812 19.875 7.613 1 91.5 197 LYS A CA 1
ATOM 1547 C C . LYS A 1 197 ? 28.438 20.5 7.863 1 91.5 197 LYS A C 1
ATOM 1549 O O . LYS A 1 197 ? 27.766 20.125 8.828 1 91.5 197 LYS A O 1
ATOM 1554 N N . ALA A 1 198 ? 28.094 21.438 7.039 1 89.5 198 ALA A N 1
ATOM 1555 C CA . ALA A 1 198 ? 26.781 22.078 7.145 1 89.5 198 ALA A CA 1
ATOM 1556 C C . ALA A 1 198 ? 25.656 21.047 6.953 1 89.5 198 ALA A C 1
ATOM 1558 O O . ALA A 1 198 ? 24.656 21.062 7.676 1 89.5 198 ALA A O 1
ATOM 1559 N N . LEU A 1 199 ? 25.906 20.125 6.047 1 88.94 199 LEU A N 1
ATOM 1560 C CA . LEU A 1 199 ? 24.922 19.094 5.762 1 88.94 199 LEU A CA 1
ATOM 1561 C C . LEU A 1 199 ? 24.797 18.125 6.938 1 88.94 199 LEU A C 1
ATOM 1563 O O . LEU A 1 199 ? 23.688 17.844 7.398 1 88.94 199 LEU A O 1
ATOM 1567 N N . THR A 1 200 ? 25.844 17.656 7.461 1 91.44 200 THR A N 1
ATOM 1568 C CA . THR A 1 200 ? 25.859 16.594 8.445 1 91.44 200 THR A CA 1
ATOM 1569 C C . THR A 1 200 ? 25.562 17.125 9.844 1 91.44 200 THR A C 1
ATOM 1571 O O . THR A 1 200 ? 24.938 16.453 10.656 1 91.44 200 THR A O 1
ATOM 1574 N N . LYS A 1 201 ? 25.891 18.422 10.109 1 92.56 201 LYS A N 1
ATOM 1575 C CA . LYS A 1 201 ? 25.781 18.938 11.469 1 92.56 201 LYS A CA 1
ATOM 1576 C C . LYS A 1 201 ? 24.578 19.875 11.609 1 92.56 201 LYS A C 1
ATOM 1578 O O . LYS A 1 201 ? 24.094 20.109 12.719 1 92.56 201 LYS A O 1
ATOM 1583 N N . VAL A 1 202 ? 24.141 20.422 10.555 1 90.62 202 VAL A N 1
ATOM 1584 C CA . VAL A 1 202 ? 23.078 21.406 10.664 1 90.62 202 VAL A CA 1
ATOM 1585 C C . VAL A 1 202 ? 21.812 20.875 10.016 1 90.62 202 VAL A C 1
ATOM 1587 O O . VAL A 1 202 ? 20.766 20.766 10.664 1 90.62 202 VAL A O 1
ATOM 1590 N N . ILE A 1 203 ? 21.891 20.406 8.781 1 91 203 ILE A N 1
ATOM 1591 C CA . ILE A 1 203 ? 20.719 20.062 8 1 91 203 ILE A CA 1
ATOM 1592 C C . ILE A 1 203 ? 20.188 18.688 8.438 1 91 203 ILE A C 1
ATOM 1594 O O . ILE A 1 203 ? 19.047 18.562 8.852 1 91 203 ILE A O 1
ATOM 1598 N N . LEU A 1 204 ? 21 17.672 8.438 1 93.75 204 LEU A N 1
ATOM 1599 C CA . LEU A 1 204 ? 20.594 16.297 8.664 1 93.75 204 LEU A CA 1
ATOM 1600 C C . LEU A 1 204 ? 20 16.141 10.062 1 93.75 204 LEU A C 1
ATOM 1602 O O . LEU A 1 204 ? 18.984 15.453 10.234 1 93.75 204 LEU A O 1
ATOM 1606 N N . PRO A 1 205 ? 20.594 16.797 11.055 1 93.31 205 PRO A N 1
ATOM 1607 C CA . PRO A 1 205 ? 20 16.688 12.383 1 93.31 205 PRO A CA 1
ATOM 1608 C C . PRO A 1 205 ? 18.578 17.266 12.438 1 93.31 205 PRO A C 1
ATOM 1610 O O . PRO A 1 205 ? 17.75 16.781 13.211 1 93.31 205 PRO A O 1
ATOM 1613 N N . GLN A 1 206 ? 18.312 18.25 11.656 1 92.38 206 GLN A N 1
ATOM 1614 C CA . GLN A 1 206 ? 16.984 18.859 11.625 1 92.38 206 GLN A CA 1
ATOM 1615 C C . GLN A 1 206 ? 15.992 17.953 10.891 1 92.38 206 GLN A C 1
ATOM 1617 O O . GLN A 1 206 ? 14.781 18.094 11.062 1 92.38 206 GLN A O 1
ATOM 1622 N N . LEU A 1 207 ? 16.531 17.031 10.125 1 95.12 207 LEU A N 1
ATOM 1623 C CA . LEU A 1 207 ? 15.664 16.188 9.305 1 95.12 207 LEU A CA 1
ATOM 1624 C C . LEU A 1 207 ? 15.5 14.812 9.938 1 95.12 207 LEU A C 1
ATOM 1626 O O . LEU A 1 207 ? 14.852 13.93 9.359 1 95.12 207 LEU A O 1
ATOM 1630 N N . LYS A 1 208 ? 16.016 14.609 11.062 1 95.12 208 LYS A N 1
ATOM 1631 C CA . LYS A 1 208 ? 16.047 13.289 11.68 1 95.12 208 LYS A CA 1
ATOM 1632 C C . LYS A 1 208 ? 14.648 12.703 11.82 1 95.12 208 LYS A C 1
ATOM 1634 O O . LYS A 1 208 ? 14.438 11.516 11.562 1 95.12 208 LYS A O 1
ATOM 1639 N N . GLY A 1 209 ? 13.688 13.477 12.297 1 92.12 209 GLY A N 1
ATOM 1640 C CA . GLY A 1 209 ? 12.32 13.008 12.453 1 92.12 209 GLY A CA 1
ATOM 1641 C C . GLY A 1 209 ? 11.695 12.555 11.148 1 92.12 209 GLY A C 1
ATOM 1642 O O . GLY A 1 209 ? 11.102 11.477 11.078 1 92.12 209 GLY A O 1
ATOM 1643 N N . ALA A 1 210 ? 11.852 13.375 10.18 1 93.56 210 ALA A N 1
ATOM 1644 C CA . ALA A 1 210 ? 11.297 13.055 8.867 1 93.56 210 ALA A CA 1
ATOM 1645 C C . ALA A 1 210 ? 12 11.844 8.258 1 93.56 210 ALA A C 1
ATOM 1647 O O . ALA A 1 210 ? 11.367 11 7.617 1 93.56 210 ALA A O 1
ATOM 1648 N N . MET A 1 211 ? 13.305 11.773 8.477 1 96 211 MET A N 1
ATOM 1649 C CA . MET A 1 211 ? 14.078 10.641 7.965 1 96 211 MET A CA 1
ATOM 1650 C C . MET A 1 211 ? 13.625 9.344 8.617 1 96 211 MET A C 1
ATOM 1652 O O . MET A 1 211 ? 13.516 8.312 7.949 1 96 211 MET A O 1
ATOM 1656 N N . LEU A 1 212 ? 13.383 9.406 9.875 1 93.81 212 LEU A N 1
ATOM 1657 C CA . LEU A 1 212 ? 12.922 8.227 10.594 1 93.81 212 LEU A CA 1
ATOM 1658 C C . LEU A 1 212 ? 11.547 7.789 10.102 1 93.81 212 LEU A C 1
ATOM 1660 O O . LEU A 1 212 ? 11.289 6.594 9.945 1 93.81 212 LEU A O 1
ATOM 1664 N N . LEU A 1 213 ? 10.703 8.734 9.875 1 90.19 213 LEU A N 1
ATOM 1665 C CA . LEU A 1 213 ? 9.383 8.422 9.336 1 90.19 213 LEU A CA 1
ATOM 1666 C C . LEU A 1 213 ? 9.508 7.77 7.961 1 90.19 213 LEU A C 1
ATOM 1668 O O . LEU A 1 213 ? 8.844 6.766 7.691 1 90.19 213 LEU A O 1
ATOM 1672 N N . GLY A 1 214 ? 10.328 8.422 7.156 1 93.12 214 GLY A N 1
ATOM 1673 C CA . GLY A 1 214 ? 10.57 7.844 5.848 1 93.12 214 GLY A CA 1
ATOM 1674 C C . GLY A 1 214 ? 11.172 6.453 5.91 1 93.12 214 GLY A C 1
ATOM 1675 O O . GLY A 1 214 ? 10.781 5.57 5.141 1 93.12 214 GLY A O 1
ATOM 1676 N N . ALA A 1 215 ? 12.078 6.254 6.848 1 95.31 215 ALA A N 1
ATOM 1677 C CA . ALA A 1 215 ? 12.719 4.957 7.035 1 95.31 215 ALA A CA 1
ATOM 1678 C C . ALA A 1 215 ? 11.711 3.9 7.469 1 95.31 215 ALA A C 1
ATOM 1680 O O . ALA A 1 215 ? 11.719 2.775 6.961 1 95.31 215 ALA A O 1
ATOM 1681 N N . THR A 1 216 ? 10.891 4.23 8.367 1 89.81 216 THR A N 1
ATOM 1682 C CA . THR A 1 216 ? 9.875 3.307 8.852 1 89.81 216 THR A CA 1
ATOM 1683 C C . THR A 1 216 ? 8.914 2.914 7.73 1 89.81 216 THR A C 1
ATOM 1685 O O . THR A 1 216 ? 8.531 1.747 7.613 1 89.81 216 THR A O 1
ATOM 1688 N N . LEU A 1 217 ? 8.555 3.869 6.961 1 89.44 217 LEU A N 1
ATOM 1689 C CA . LEU A 1 217 ? 7.668 3.609 5.832 1 89.44 217 LEU A CA 1
ATOM 1690 C C . LEU A 1 217 ? 8.336 2.68 4.82 1 89.44 217 LEU A C 1
ATOM 1692 O O . LEU A 1 217 ? 7.723 1.714 4.363 1 89.44 217 LEU A O 1
ATOM 1696 N N . ALA A 1 218 ? 9.586 2.98 4.543 1 94.06 218 ALA A N 1
ATOM 1697 C CA . ALA A 1 218 ? 10.336 2.154 3.6 1 94.06 218 ALA A CA 1
ATOM 1698 C C . ALA A 1 218 ? 10.469 0.722 4.109 1 94.06 218 ALA A C 1
ATOM 1700 O O . ALA A 1 218 ? 10.297 -0.231 3.344 1 94.06 218 ALA A O 1
ATOM 1701 N N . PHE A 1 219 ? 10.758 0.578 5.355 1 92.06 219 PHE A N 1
ATOM 1702 C CA . PHE A 1 219 ? 10.875 -0.75 5.945 1 92.06 219 PHE A CA 1
ATOM 1703 C C . PHE A 1 219 ? 9.555 -1.51 5.836 1 92.06 219 PHE A C 1
ATOM 1705 O O . PHE A 1 219 ? 9.539 -2.676 5.43 1 92.06 219 PHE A O 1
ATOM 1712 N N . SER A 1 220 ? 8.492 -0.888 6.191 1 87.94 220 SER A N 1
ATOM 1713 C CA . SER A 1 220 ? 7.184 -1.526 6.18 1 87.94 220 SER A CA 1
ATOM 1714 C C . SER A 1 220 ? 6.805 -1.983 4.773 1 87.94 220 SER A C 1
ATOM 1716 O O . SER A 1 220 ? 6.309 -3.098 4.59 1 87.94 220 SER A O 1
ATOM 1718 N N . LEU A 1 221 ? 7.039 -1.117 3.832 1 90.75 221 LEU A N 1
ATOM 1719 C CA . LEU A 1 221 ? 6.695 -1.422 2.447 1 90.75 221 LEU A CA 1
ATOM 1720 C C . LEU A 1 221 ? 7.52 -2.598 1.93 1 90.75 221 LEU A C 1
ATOM 1722 O O . LEU A 1 221 ? 6.988 -3.488 1.265 1 90.75 221 LEU A O 1
ATOM 1726 N N . SER A 1 222 ? 8.789 -2.574 2.238 1 94.19 222 SER A N 1
ATOM 1727 C CA . SER A 1 222 ? 9.68 -3.639 1.789 1 94.19 222 SER A CA 1
ATOM 1728 C C . SER A 1 222 ? 9.383 -4.949 2.508 1 94.19 222 SER A C 1
ATOM 1730 O O . SER A 1 222 ? 9.32 -6.008 1.88 1 94.19 222 SER A O 1
ATOM 1732 N N . PHE A 1 223 ? 9.211 -4.879 3.734 1 90.81 223 PHE A N 1
ATOM 1733 C CA . PHE A 1 223 ? 9 -6.055 4.57 1 90.81 223 PHE A CA 1
ATOM 1734 C C . PHE A 1 223 ? 7.754 -6.816 4.129 1 90.81 223 PHE A C 1
ATOM 1736 O O . PHE A 1 223 ? 7.738 -8.047 4.137 1 90.81 223 PHE A O 1
ATOM 1743 N N . ASP A 1 224 ? 6.762 -6.102 3.771 1 88.56 224 ASP A N 1
ATOM 1744 C CA . ASP A 1 224 ? 5.457 -6.695 3.504 1 88.56 224 ASP A CA 1
ATOM 1745 C C . ASP A 1 224 ? 5.281 -6.984 2.014 1 88.56 224 ASP A C 1
ATOM 1747 O O . ASP A 1 224 ? 4.27 -7.551 1.602 1 88.56 224 ASP A O 1
ATOM 1751 N N . ASP A 1 225 ? 6.215 -6.719 1.284 1 93.12 225 ASP A N 1
ATOM 1752 C CA . ASP A 1 225 ? 6.039 -6.781 -0.164 1 93.12 225 ASP A CA 1
ATOM 1753 C C . ASP A 1 225 ? 5.957 -8.227 -0.646 1 93.12 225 ASP A C 1
ATOM 1755 O O . ASP A 1 225 ? 6.719 -9.086 -0.193 1 93.12 225 ASP A O 1
ATOM 1759 N N . PHE A 1 226 ? 5.094 -8.477 -1.525 1 92.12 226 PHE A N 1
ATOM 1760 C CA . PHE A 1 226 ? 4.953 -9.766 -2.197 1 92.12 226 PHE A CA 1
ATOM 1761 C C . PHE A 1 226 ? 5.215 -9.625 -3.691 1 92.12 226 PHE A C 1
ATOM 1763 O O . PHE A 1 226 ? 6.062 -10.328 -4.25 1 92.12 226 PHE A O 1
ATOM 1770 N N . MET A 1 227 ? 4.527 -8.68 -4.277 1 91.38 227 MET A N 1
ATOM 1771 C CA . MET A 1 227 ? 4.398 -8.625 -5.73 1 91.38 227 MET A CA 1
ATOM 1772 C C . MET A 1 227 ? 5.758 -8.414 -6.391 1 91.38 227 MET A C 1
ATOM 1774 O O . MET A 1 227 ? 6.172 -9.203 -7.238 1 91.38 227 MET A O 1
ATOM 1778 N N . ILE A 1 228 ? 6.406 -7.426 -6 1 93.38 228 ILE A N 1
ATOM 1779 C CA . ILE A 1 228 ? 7.699 -7.109 -6.598 1 93.38 228 ILE A CA 1
ATOM 1780 C C . ILE A 1 228 ? 8.703 -8.211 -6.27 1 93.38 228 ILE A C 1
ATOM 1782 O O . ILE A 1 228 ? 9.43 -8.68 -7.152 1 93.38 228 ILE A O 1
ATOM 1786 N N . SER A 1 229 ? 8.695 -8.656 -5.035 1 95.81 229 SER A N 1
ATOM 1787 C CA . SER A 1 229 ? 9.602 -9.719 -4.605 1 95.81 229 SER A CA 1
ATOM 1788 C C . SER A 1 229 ? 9.383 -10.992 -5.41 1 95.81 229 SER A C 1
ATOM 1790 O O . SER A 1 229 ? 10.344 -11.648 -5.812 1 95.81 229 SER A O 1
ATOM 1792 N N . TYR A 1 230 ? 8.195 -11.297 -5.621 1 92.81 230 TYR A N 1
ATOM 1793 C CA . TYR A 1 230 ? 7.848 -12.523 -6.332 1 92.81 230 TYR A CA 1
ATOM 1794 C C . TYR A 1 230 ? 8.328 -12.469 -7.777 1 92.81 230 TYR A C 1
ATOM 1796 O O . TYR A 1 230 ? 8.938 -13.414 -8.273 1 92.81 230 TYR A O 1
ATOM 1804 N N . PHE A 1 231 ? 8.086 -11.43 -8.43 1 90.38 231 PHE A N 1
ATOM 1805 C CA . PHE A 1 231 ? 8.391 -11.328 -9.852 1 90.38 231 PHE A CA 1
ATOM 1806 C C . PHE A 1 231 ? 9.891 -11.242 -10.086 1 90.38 231 PHE A C 1
ATOM 1808 O O . PHE A 1 231 ? 10.422 -11.883 -11 1 90.38 231 PHE A O 1
ATOM 1815 N N . VAL A 1 232 ? 10.562 -10.523 -9.273 1 93 232 VAL A N 1
ATOM 1816 C CA . VAL A 1 232 ? 11.961 -10.273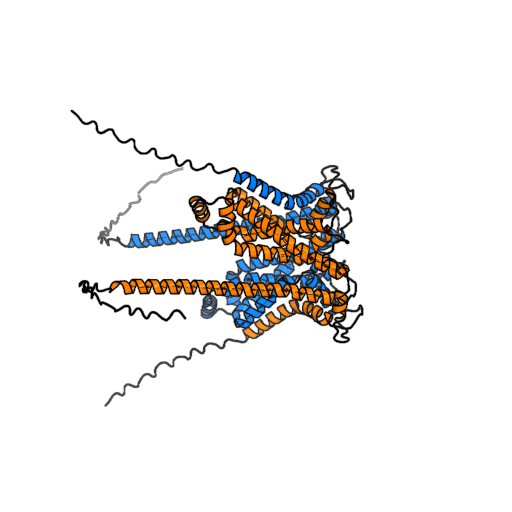 -9.586 1 93 232 VAL A CA 1
ATOM 1817 C C . VAL A 1 232 ? 12.844 -11.305 -8.891 1 93 232 VAL A C 1
ATOM 1819 O O . VAL A 1 232 ? 13.945 -11.602 -9.352 1 93 232 VAL A O 1
ATOM 1822 N N . GLY A 1 233 ? 12.445 -11.766 -7.746 1 93.56 233 GLY A N 1
ATOM 1823 C CA . GLY A 1 233 ? 13.227 -12.727 -6.996 1 93.56 233 GLY A CA 1
ATOM 1824 C C . GLY A 1 233 ? 13.172 -14.125 -7.586 1 93.56 233 GLY A C 1
ATOM 1825 O O . GLY A 1 233 ? 14.148 -14.875 -7.508 1 93.56 233 GLY A O 1
ATOM 1826 N N . GLY A 1 234 ? 12.039 -14.516 -8.078 1 86.88 234 GLY A N 1
ATOM 1827 C CA . GLY A 1 234 ? 11.883 -15.852 -8.633 1 86.88 234 GLY A CA 1
ATOM 1828 C C . GLY A 1 234 ? 11.781 -16.938 -7.566 1 86.88 234 GLY A C 1
ATOM 1829 O O . GLY A 1 234 ? 11.586 -16.625 -6.387 1 86.88 234 GLY A O 1
ATOM 1830 N N . SER A 1 235 ? 11.93 -18.234 -8.023 1 84.38 235 SER A N 1
ATOM 1831 C CA . SER A 1 235 ? 11.773 -19.375 -7.129 1 84.38 235 SER A CA 1
ATOM 1832 C C . SER A 1 235 ? 12.992 -19.547 -6.23 1 84.38 235 SER A C 1
ATOM 1834 O O . SER A 1 235 ? 12.898 -20.125 -5.145 1 84.38 235 SER A O 1
ATOM 1836 N N . GLU A 1 236 ? 14.109 -18.953 -6.645 1 87.19 236 GLU A N 1
ATOM 1837 C CA . GLU A 1 236 ? 15.352 -19.188 -5.918 1 87.19 236 GLU A CA 1
ATOM 1838 C C . GLU A 1 236 ? 15.531 -18.188 -4.785 1 87.19 236 GLU A C 1
ATOM 1840 O O . GLU A 1 236 ? 16.281 -18.438 -3.836 1 87.19 236 GLU A O 1
ATOM 1845 N N . CYS A 1 237 ? 14.961 -17.078 -4.891 1 94.31 237 CYS A N 1
ATOM 1846 C CA . CYS A 1 237 ? 15.062 -16.031 -3.881 1 94.31 237 CYS A CA 1
ATOM 1847 C C . CYS A 1 237 ? 13.688 -15.531 -3.477 1 94.31 237 CYS A C 1
ATOM 1849 O O . CYS A 1 237 ? 13.156 -14.602 -4.09 1 94.31 237 CYS A O 1
ATOM 1851 N N . GLN A 1 238 ? 13.234 -16.172 -2.4 1 95.12 238 GLN A N 1
ATOM 1852 C CA . GLN A 1 238 ? 11.883 -15.844 -1.961 1 95.12 238 GLN A CA 1
ATOM 1853 C C . GLN A 1 238 ? 11.898 -15.18 -0.587 1 95.12 238 GLN A C 1
ATOM 1855 O O . GLN A 1 238 ? 12.57 -15.656 0.331 1 95.12 238 GLN A O 1
ATOM 1860 N N . ASN A 1 239 ? 11.211 -14.078 -0.491 1 95.38 239 ASN A N 1
ATOM 1861 C CA . ASN A 1 239 ? 10.922 -13.555 0.838 1 95.38 239 ASN A CA 1
ATOM 1862 C C . ASN A 1 239 ? 9.766 -14.289 1.497 1 95.38 239 ASN A C 1
ATOM 1864 O O . ASN A 1 239 ? 9.203 -15.219 0.917 1 95.38 239 ASN A O 1
ATOM 1868 N N . ILE A 1 240 ? 9.438 -13.93 2.646 1 91.69 240 ILE A N 1
ATOM 1869 C CA . ILE A 1 240 ? 8.461 -14.664 3.439 1 91.69 240 ILE A CA 1
ATOM 1870 C C . ILE A 1 240 ? 7.098 -14.609 2.758 1 91.69 240 ILE A C 1
ATOM 1872 O O . ILE A 1 240 ? 6.359 -15.602 2.754 1 91.69 240 ILE A O 1
ATOM 1876 N N . SER A 1 241 ? 6.691 -13.461 2.223 1 92.06 241 SER A N 1
ATOM 1877 C CA . SER A 1 241 ? 5.398 -13.328 1.56 1 92.06 241 SER A CA 1
ATOM 1878 C C . SER A 1 241 ? 5.305 -14.25 0.344 1 92.06 241 SER A C 1
ATOM 1880 O O . SER A 1 241 ? 4.293 -14.922 0.145 1 92.06 241 SER A O 1
ATOM 1882 N N . ALA A 1 242 ? 6.359 -14.266 -0.447 1 92.25 242 ALA A N 1
ATOM 1883 C CA . ALA A 1 242 ? 6.402 -15.156 -1.607 1 92.25 242 ALA A CA 1
ATOM 1884 C C . ALA A 1 242 ? 6.387 -16.625 -1.179 1 92.25 242 ALA A C 1
ATOM 1886 O O . ALA A 1 242 ? 5.781 -17.469 -1.844 1 92.25 242 ALA A O 1
ATOM 1887 N N . TYR A 1 243 ? 7.047 -16.906 -0.124 1 90.88 243 TYR A N 1
ATOM 1888 C CA . TYR A 1 243 ? 7.066 -18.266 0.391 1 90.88 243 TYR A CA 1
ATOM 1889 C C . TYR A 1 243 ? 5.676 -18.703 0.837 1 90.88 243 TYR A C 1
ATOM 1891 O O . TYR A 1 243 ? 5.227 -19.812 0.515 1 90.88 243 TYR A O 1
ATOM 1899 N N . ILE A 1 244 ? 5.012 -17.859 1.584 1 87.75 244 ILE A N 1
ATOM 1900 C CA . ILE A 1 244 ? 3.652 -18.156 2.027 1 87.75 244 ILE A CA 1
ATOM 1901 C C . ILE A 1 244 ? 2.754 -18.391 0.817 1 87.75 244 ILE A C 1
ATOM 1903 O O . ILE A 1 244 ? 1.93 -19.312 0.816 1 87.75 244 ILE A O 1
ATOM 1907 N N . TYR A 1 245 ? 2.963 -17.625 -0.144 1 87.69 245 TYR A N 1
ATOM 1908 C CA . TYR A 1 245 ? 2.205 -17.781 -1.38 1 87.69 245 TYR A CA 1
ATOM 1909 C C . TYR A 1 245 ? 2.453 -19.141 -2.004 1 87.69 245 TYR A C 1
ATOM 1911 O O . TYR A 1 245 ? 1.531 -19.766 -2.535 1 87.69 245 TYR A O 1
ATOM 1919 N N . SER A 1 246 ? 3.666 -19.547 -2.025 1 86.88 246 SER A N 1
ATOM 1920 C CA . SER A 1 246 ? 4.016 -20.812 -2.643 1 86.88 246 SER A CA 1
ATOM 1921 C C . SER A 1 246 ? 3.326 -21.984 -1.94 1 86.88 246 SER A C 1
ATOM 1923 O O . SER A 1 246 ? 3.234 -23.078 -2.492 1 86.88 246 SER A O 1
ATOM 1925 N N . LEU A 1 247 ? 2.895 -21.703 -0.758 1 78.88 247 LEU A N 1
ATOM 1926 C CA . LEU A 1 247 ? 2.199 -22.734 -0.004 1 78.88 247 LEU A CA 1
ATOM 1927 C C . LEU A 1 247 ? 0.696 -22.672 -0.249 1 78.88 247 LEU A C 1
ATOM 1929 O O . LEU A 1 247 ? -0.062 -23.469 0.312 1 78.88 247 LEU A O 1
ATOM 1933 N N . LYS A 1 248 ? 0.32 -21.75 -1.178 1 71.38 248 LYS A N 1
ATOM 1934 C CA . LYS A 1 248 ? -1.104 -21.547 -1.438 1 71.38 248 LYS A CA 1
ATOM 1935 C C . LYS A 1 248 ? -1.743 -22.828 -1.974 1 71.38 248 LYS A C 1
ATOM 1937 O O . LYS A 1 248 ? -1.174 -23.5 -2.836 1 71.38 248 LYS A O 1
ATOM 1942 N N . GLY A 1 249 ? -2.734 -23.188 -1.41 1 64.75 249 GLY A N 1
ATOM 1943 C CA . GLY A 1 249 ? -3.445 -24.359 -1.887 1 64.75 249 GLY A CA 1
ATOM 1944 C C . GLY A 1 249 ? -3.088 -25.625 -1.126 1 64.75 249 GLY A C 1
ATOM 1945 O O . GLY A 1 249 ? -3.725 -26.656 -1.306 1 64.75 249 GLY A O 1
ATOM 1946 N N . THR A 1 250 ? -1.86 -25.5 -0.538 1 63.94 250 THR A N 1
ATOM 1947 C CA . THR A 1 250 ? -1.525 -26.656 0.292 1 63.94 250 THR A CA 1
ATOM 1948 C C . THR A 1 250 ? -2.104 -26.5 1.695 1 63.94 250 THR A C 1
ATOM 1950 O O . THR A 1 250 ? -2.326 -25.375 2.158 1 63.94 250 THR A O 1
ATOM 1953 N N . ILE A 1 251 ? -2.574 -27.5 2.055 1 61.78 251 ILE A N 1
ATOM 1954 C CA . ILE A 1 251 ? -3.033 -27.516 3.439 1 61.78 251 ILE A CA 1
ATOM 1955 C C . ILE A 1 251 ? -1.836 -27.672 4.379 1 61.78 251 ILE A C 1
ATOM 1957 O O . ILE A 1 251 ? -1.383 -28.781 4.641 1 61.78 251 ILE A O 1
ATOM 1961 N N . ASN A 1 252 ? -1.131 -26.734 4.633 1 76.12 252 ASN A N 1
ATOM 1962 C CA . ASN A 1 252 ? 0.011 -26.781 5.539 1 76.12 252 ASN A CA 1
ATOM 1963 C C . ASN A 1 252 ? -0.191 -25.859 6.738 1 76.12 252 ASN A C 1
ATOM 1965 O O . ASN A 1 252 ? -0.116 -24.641 6.602 1 76.12 252 ASN A O 1
ATOM 1969 N N . PRO A 1 253 ? -0.476 -26.516 7.898 1 81.38 253 PRO A N 1
ATOM 1970 C CA . PRO A 1 253 ? -0.732 -25.703 9.086 1 81.38 253 PRO A CA 1
ATOM 1971 C C . PRO A 1 253 ? 0.46 -24.828 9.469 1 81.38 253 PRO A C 1
ATOM 1973 O O . PRO A 1 253 ? 0.321 -23.906 10.281 1 81.38 253 PRO A O 1
ATOM 1976 N N . THR A 1 254 ? 1.605 -25.141 8.883 1 84.19 254 THR A N 1
ATOM 1977 C CA . THR A 1 254 ? 2.779 -24.312 9.148 1 84.19 254 THR A CA 1
ATOM 1978 C C . THR A 1 254 ? 2.557 -22.891 8.656 1 84.19 254 THR A C 1
ATOM 1980 O O . THR A 1 254 ? 3.143 -21.938 9.195 1 84.19 254 THR A O 1
ATOM 1983 N N . VAL A 1 255 ? 1.657 -22.781 7.727 1 83.94 255 VAL A N 1
ATOM 1984 C CA . VAL A 1 255 ? 1.338 -21.453 7.184 1 83.94 255 VAL A CA 1
ATOM 1985 C C . VAL A 1 255 ? 0.689 -20.594 8.266 1 83.94 255 VAL A C 1
ATOM 1987 O O . VAL A 1 255 ? 0.975 -19.406 8.367 1 83.94 255 VAL A O 1
ATOM 1990 N N . ASN A 1 256 ? -0.14 -21.219 9.117 1 85.81 256 ASN A N 1
ATOM 1991 C CA . ASN A 1 256 ? -0.787 -20.5 10.211 1 85.81 256 ASN A CA 1
ATOM 1992 C C . ASN A 1 256 ? 0.227 -20.016 11.242 1 85.81 256 ASN A C 1
ATOM 1994 O O . ASN A 1 256 ? 0.141 -18.891 11.719 1 85.81 256 ASN A O 1
ATOM 1998 N N . ALA A 1 257 ? 1.096 -20.891 11.539 1 88.25 257 ALA A N 1
ATOM 1999 C CA . ALA A 1 257 ? 2.135 -20.531 12.5 1 88.25 257 ALA A CA 1
ATOM 2000 C C . ALA A 1 257 ? 3.01 -19.406 11.961 1 88.25 257 ALA A C 1
ATOM 2002 O O . ALA A 1 257 ? 3.307 -18.438 12.68 1 88.25 257 ALA A O 1
ATOM 2003 N N . LEU A 1 258 ? 3.4 -19.578 10.742 1 87.44 258 LEU A N 1
ATOM 2004 C CA . LEU A 1 258 ? 4.223 -18.547 10.102 1 87.44 258 LEU A CA 1
ATOM 2005 C C . LEU A 1 258 ? 3.484 -17.219 10.039 1 87.44 258 LEU A C 1
ATOM 2007 O O . LEU A 1 258 ? 4.066 -16.172 10.32 1 87.44 258 LEU A O 1
ATOM 2011 N N . SER A 1 259 ? 2.23 -17.25 9.688 1 87.06 259 SER A N 1
ATOM 2012 C CA . SER A 1 259 ? 1.399 -16.047 9.648 1 87.06 259 SER A CA 1
ATOM 2013 C C . SER A 1 259 ? 1.321 -15.383 11.016 1 87.06 259 SER A C 1
ATOM 2015 O O . SER A 1 259 ? 1.411 -14.156 11.117 1 87.06 259 SER A O 1
ATOM 2017 N N . THR A 1 260 ? 1.172 -16.188 12.016 1 87.38 260 THR A N 1
ATOM 2018 C CA . THR A 1 260 ? 1.076 -15.672 13.375 1 87.38 260 THR A CA 1
ATOM 2019 C C . THR A 1 260 ? 2.365 -14.953 13.773 1 87.38 260 THR A C 1
ATOM 2021 O O . THR A 1 260 ? 2.324 -13.867 14.352 1 87.38 260 THR A O 1
ATOM 2024 N N . ILE A 1 261 ? 3.43 -15.531 13.414 1 87 261 ILE A N 1
ATOM 2025 C CA . ILE A 1 261 ? 4.719 -14.914 13.711 1 87 261 ILE A CA 1
ATOM 2026 C C . ILE A 1 261 ? 4.824 -13.57 13 1 87 261 ILE A C 1
ATOM 2028 O O . ILE A 1 261 ? 5.242 -12.578 13.602 1 87 261 ILE A O 1
ATOM 2032 N N . LEU A 1 262 ? 4.449 -13.508 11.789 1 84.88 262 LEU A N 1
ATOM 2033 C CA . LEU A 1 262 ? 4.52 -12.281 11.008 1 84.88 262 LEU A CA 1
ATOM 2034 C C . LEU A 1 262 ? 3.592 -11.211 11.578 1 84.88 262 LEU A C 1
ATOM 2036 O O . LEU A 1 262 ? 3.934 -10.031 11.594 1 84.88 262 LEU A O 1
ATOM 2040 N N . ILE A 1 263 ? 2.443 -11.648 12.031 1 84 263 ILE A N 1
ATOM 2041 C CA . ILE A 1 263 ? 1.49 -10.742 12.656 1 84 263 ILE A CA 1
ATOM 2042 C C . ILE A 1 263 ? 2.107 -10.133 13.914 1 84 263 ILE A C 1
ATOM 2044 O O . ILE A 1 263 ? 1.999 -8.922 14.141 1 84 263 ILE A O 1
ATOM 2048 N N . ILE A 1 264 ? 2.775 -10.914 14.648 1 82.19 264 ILE A N 1
ATOM 2049 C CA . ILE A 1 264 ? 3.393 -10.461 15.891 1 82.19 264 ILE A CA 1
ATOM 2050 C C . ILE A 1 264 ? 4.512 -9.477 15.578 1 82.19 264 ILE A C 1
ATOM 2052 O O . ILE A 1 264 ? 4.617 -8.422 16.219 1 82.19 264 ILE A O 1
ATOM 2056 N N . ILE A 1 265 ? 5.27 -9.773 14.578 1 78.56 265 ILE A N 1
ATOM 2057 C CA . ILE A 1 265 ? 6.371 -8.898 14.195 1 78.56 265 ILE A CA 1
ATOM 2058 C C . ILE A 1 265 ? 5.82 -7.566 13.688 1 78.56 265 ILE A C 1
ATOM 2060 O O . ILE A 1 265 ? 6.301 -6.5 14.086 1 78.56 265 ILE A O 1
ATOM 2064 N N . ALA A 1 266 ? 4.859 -7.672 12.852 1 73.62 266 ALA A N 1
ATOM 2065 C CA . ALA A 1 266 ? 4.262 -6.457 12.305 1 73.62 266 ALA A CA 1
ATOM 2066 C C . ALA A 1 266 ? 3.627 -5.613 13.406 1 73.62 266 ALA A C 1
ATOM 2068 O O . ALA A 1 266 ? 3.73 -4.383 13.391 1 73.62 266 ALA A O 1
ATOM 2069 N N . SER A 1 267 ? 2.965 -6.211 14.406 1 72.88 267 SER A N 1
ATOM 2070 C CA . SER A 1 267 ? 2.295 -5.535 15.508 1 72.88 267 SER A CA 1
ATOM 2071 C C . SER A 1 267 ? 3.303 -4.879 16.453 1 72.88 267 SER A C 1
ATOM 2073 O O . SER A 1 267 ? 3.025 -3.826 17.031 1 72.88 267 SER A O 1
ATOM 2075 N N . SER A 1 268 ? 4.41 -5.488 16.578 1 72.44 268 SER A N 1
ATOM 2076 C CA . SER A 1 268 ? 5.43 -4.945 17.484 1 72.44 268 SER A CA 1
ATOM 2077 C C . SER A 1 268 ? 5.961 -3.611 16.969 1 72.44 268 SER A C 1
ATOM 2079 O O . SER A 1 268 ? 6.293 -2.725 17.75 1 72.44 268 SER A O 1
ATOM 2081 N N . LYS A 1 269 ? 5.98 -3.445 15.672 1 64.25 269 LYS A N 1
ATOM 2082 C CA . LYS A 1 269 ? 6.426 -2.189 15.078 1 64.25 269 LYS A CA 1
ATOM 2083 C C . LYS A 1 269 ? 5.508 -1.036 15.469 1 64.25 269 LYS A C 1
ATOM 2085 O O . LYS A 1 269 ? 5.977 0.066 15.758 1 64.25 269 LYS A O 1
ATOM 2090 N N . ILE A 1 270 ? 4.238 -1.28 15.461 1 59.75 270 ILE A N 1
ATOM 2091 C CA . ILE A 1 270 ? 3.26 -0.265 15.836 1 59.75 270 ILE A CA 1
ATOM 2092 C C . ILE A 1 270 ? 3.453 0.133 17.297 1 59.75 270 ILE A C 1
ATOM 2094 O O . ILE A 1 270 ? 3.404 1.317 17.641 1 59.75 270 ILE A O 1
ATOM 2098 N N . ILE A 1 271 ? 3.68 -0.894 18.047 1 58.5 271 ILE A N 1
ATOM 2099 C CA . ILE A 1 271 ? 3.84 -0.66 19.484 1 58.5 271 ILE A CA 1
ATOM 2100 C C . ILE A 1 271 ? 5.066 0.217 19.734 1 58.5 271 ILE A C 1
ATOM 2102 O O . ILE A 1 271 ? 5.016 1.157 20.531 1 58.5 271 ILE A O 1
ATOM 2106 N N . LEU A 1 272 ? 5.965 -0.054 18.953 1 59.28 272 LEU A N 1
ATOM 2107 C CA . LEU A 1 272 ? 7.184 0.73 19.125 1 59.28 272 LEU A CA 1
ATOM 2108 C C . LEU A 1 272 ? 6.973 2.166 18.656 1 59.28 272 LEU A C 1
ATOM 2110 O O . LEU A 1 272 ? 7.445 3.107 19.297 1 59.28 272 LEU A O 1
ATOM 2114 N N . ASN A 1 273 ? 6.262 2.316 17.578 1 57.22 273 ASN A N 1
ATOM 2115 C CA . ASN A 1 273 ? 5.984 3.654 17.062 1 57.22 273 ASN A CA 1
ATOM 2116 C C . ASN A 1 273 ? 5.098 4.449 18.016 1 57.22 273 ASN A C 1
ATOM 2118 O O . ASN A 1 273 ? 5.281 5.656 18.188 1 57.22 273 ASN A O 1
ATOM 2122 N N . PHE A 1 274 ? 4.184 3.729 18.609 1 53.56 274 PHE A N 1
ATOM 2123 C CA . PHE A 1 274 ? 3.291 4.344 19.578 1 53.56 274 PHE A CA 1
ATOM 2124 C C . PHE A 1 274 ? 4.062 4.781 20.812 1 53.56 274 PHE A C 1
ATOM 2126 O O . PHE A 1 274 ? 3.832 5.871 21.344 1 53.56 274 PHE A O 1
ATOM 2133 N N . ILE A 1 275 ? 4.879 3.928 21.234 1 51.38 275 ILE A N 1
ATOM 2134 C CA . ILE A 1 275 ? 5.684 4.242 22.406 1 51.38 275 ILE A CA 1
ATOM 2135 C C . ILE A 1 275 ? 6.555 5.465 22.125 1 51.38 275 ILE A C 1
ATOM 2137 O O . ILE A 1 275 ? 6.648 6.375 22.953 1 51.38 275 ILE A O 1
ATOM 2141 N N . LYS A 1 276 ? 7.012 5.457 20.969 1 52.22 276 LYS A N 1
ATOM 2142 C CA . LYS A 1 276 ? 7.914 6.547 20.625 1 52.22 276 LYS A CA 1
ATOM 2143 C C . LYS A 1 276 ? 7.148 7.848 20.391 1 52.22 276 LYS A C 1
ATOM 2145 O O . LYS A 1 276 ? 7.617 8.922 20.766 1 52.22 276 LYS A O 1
ATOM 2150 N N . TYR A 1 277 ? 6.047 7.723 19.641 1 50.88 277 TYR A N 1
ATOM 2151 C CA . TYR A 1 277 ? 5.215 8.898 19.422 1 50.88 277 TYR A CA 1
ATOM 2152 C C . TYR A 1 277 ? 4.73 9.477 20.75 1 50.88 277 TYR A C 1
ATOM 2154 O O . TYR A 1 277 ? 4.742 10.695 20.938 1 50.88 277 TYR A O 1
ATOM 2162 N N . ASN A 1 278 ? 4.273 8.594 21.594 1 50.47 278 ASN A N 1
ATOM 2163 C CA . ASN A 1 278 ? 3.838 9.047 22.922 1 50.47 278 ASN A CA 1
ATOM 2164 C C . ASN A 1 278 ? 4.992 9.664 23.703 1 50.47 278 ASN A C 1
ATOM 2166 O O . ASN A 1 278 ? 4.805 10.633 24.438 1 50.47 278 ASN A O 1
ATOM 2170 N N . ASN A 1 279 ? 6.055 9.102 23.438 1 48.56 279 ASN A N 1
ATOM 2171 C CA . ASN A 1 279 ? 7.199 9.672 24.141 1 48.56 279 ASN A CA 1
ATOM 2172 C C . ASN A 1 279 ? 7.566 11.047 23.578 1 48.56 279 ASN A C 1
ATOM 2174 O O . ASN A 1 279 ? 7.973 11.938 24.328 1 48.56 279 ASN A O 1
ATOM 2178 N N . GLN A 1 280 ? 7.426 11.195 22.312 1 48.41 280 GLN A N 1
ATOM 2179 C CA . GLN A 1 280 ? 7.746 12.492 21.719 1 48.41 280 GLN A CA 1
ATOM 2180 C C . GLN A 1 280 ? 6.711 13.547 22.109 1 48.41 280 GLN A C 1
ATOM 2182 O O . GLN A 1 280 ? 7.051 14.703 22.328 1 48.41 280 GLN A O 1
ATOM 2187 N N . LYS A 1 281 ? 5.445 13.195 22.109 1 49.44 281 LYS A N 1
ATOM 2188 C CA . LYS A 1 281 ? 4.438 14.141 22.578 1 49.44 281 LYS A CA 1
ATOM 2189 C C . LYS A 1 281 ? 4.68 14.508 24.047 1 49.44 281 LYS A C 1
ATOM 2191 O O . LYS A 1 281 ? 4.523 15.664 24.438 1 49.44 281 LYS A O 1
ATOM 2196 N N . GLN A 1 282 ? 5.051 13.547 24.703 1 49.88 282 GLN A N 1
ATOM 2197 C CA . GLN A 1 282 ? 5.359 13.852 26.094 1 49.88 282 GLN A CA 1
ATOM 2198 C C . GLN A 1 282 ? 6.566 14.781 26.203 1 49.88 282 GLN A C 1
ATOM 2200 O O . GLN A 1 282 ? 6.578 15.703 27.016 1 49.88 282 GLN A O 1
ATOM 2205 N N . ASN A 1 283 ? 7.398 14.477 25.328 1 48.62 283 ASN A N 1
ATOM 2206 C CA . ASN A 1 283 ? 8.586 15.32 25.391 1 48.62 283 ASN A CA 1
ATOM 2207 C C . ASN A 1 283 ? 8.297 16.734 24.875 1 48.62 283 ASN A C 1
ATOM 2209 O O . ASN A 1 283 ? 8.836 17.703 25.391 1 48.62 283 ASN A O 1
ATOM 2213 N N . GLN A 1 284 ? 7.496 16.812 23.859 1 50.19 284 GLN A N 1
ATOM 2214 C CA . GLN A 1 284 ? 7.117 18.141 23.375 1 50.19 284 GLN A CA 1
ATOM 2215 C C . GLN A 1 284 ? 6.281 18.875 24.422 1 50.19 284 GLN A C 1
ATOM 2217 O O . GLN A 1 284 ? 6.422 20.094 24.594 1 50.19 284 GLN A O 1
ATOM 2222 N N . ARG A 1 285 ? 5.41 18.219 25.156 1 51.72 285 ARG A N 1
ATOM 2223 C CA . ARG A 1 285 ? 4.688 18.812 26.281 1 51.72 285 ARG A CA 1
ATOM 2224 C C . ARG A 1 285 ? 5.645 19.234 27.391 1 51.72 285 ARG A C 1
ATOM 2226 O O . ARG A 1 285 ? 5.473 20.297 28 1 51.72 285 ARG A O 1
ATOM 2233 N N . LYS A 1 286 ? 6.602 18.422 27.547 1 52.38 286 LYS A N 1
ATOM 2234 C CA . LYS A 1 286 ? 7.578 18.766 28.578 1 52.38 286 LYS A CA 1
ATOM 2235 C C . LYS A 1 286 ? 8.398 19.984 28.172 1 52.38 286 LYS A C 1
ATOM 2237 O O . LYS A 1 286 ? 8.648 20.875 29 1 52.38 286 LYS A O 1
ATOM 2242 N N . ASN A 1 287 ? 8.703 19.969 26.953 1 51.75 287 ASN A N 1
ATOM 2243 C CA . ASN A 1 287 ? 9.5 21.094 26.5 1 51.75 287 ASN A CA 1
ATOM 2244 C C . ASN A 1 287 ? 8.672 22.391 26.453 1 51.75 287 ASN A C 1
ATOM 2246 O O . ASN A 1 287 ? 9.18 23.469 26.781 1 51.75 287 ASN A O 1
ATOM 2250 N N . SER A 1 288 ? 7.434 22.266 26.094 1 56.62 288 SER A N 1
ATOM 2251 C CA . SER A 1 288 ? 6.555 23.438 26.125 1 56.62 288 SER A CA 1
ATOM 2252 C C . SER A 1 288 ? 6.32 23.906 27.562 1 56.62 288 SER A C 1
ATOM 2254 O O . SER A 1 288 ? 6.227 25.109 27.812 1 56.62 288 SER A O 1
ATOM 2256 N N . LYS A 1 289 ? 6.273 23.031 28.516 1 56.16 289 LYS A N 1
ATOM 2257 C CA . LYS A 1 289 ? 6.152 23.359 29.938 1 56.16 289 LYS A CA 1
ATOM 2258 C C . LYS A 1 289 ? 7.438 24 30.453 1 56.16 289 LYS A C 1
ATOM 2260 O O . LYS A 1 289 ? 7.387 24.969 31.219 1 56.16 289 LYS A O 1
ATOM 2265 N N . ILE A 1 290 ? 8.523 23.484 30 1 58.56 290 ILE A N 1
ATOM 2266 C CA . ILE A 1 290 ? 9.812 24.047 30.391 1 58.56 290 ILE A CA 1
ATOM 2267 C C . ILE A 1 290 ? 9.953 25.453 29.828 1 58.56 290 ILE A C 1
ATOM 2269 O O . ILE A 1 290 ? 10.398 26.375 30.531 1 58.56 290 ILE A O 1
ATOM 2273 N N . GLU A 1 291 ? 9.5 25.609 28.641 1 56.94 291 GLU A N 1
ATOM 2274 C CA . GLU A 1 291 ? 9.539 26.922 28.031 1 56.94 291 GLU A CA 1
ATOM 2275 C C . GLU A 1 291 ? 8.578 27.891 28.719 1 56.94 291 GLU A C 1
ATOM 2277 O O . GLU A 1 291 ? 8.906 29.047 28.938 1 56.94 291 GLU A O 1
ATOM 2282 N N . ALA A 1 292 ? 7.418 27.438 29.172 1 60.81 292 ALA A N 1
ATOM 2283 C CA . ALA A 1 292 ? 6.449 28.219 29.922 1 60.81 292 ALA A CA 1
ATOM 2284 C C . ALA A 1 292 ? 6.973 28.562 31.312 1 60.81 292 ALA A C 1
ATOM 2286 O O . ALA A 1 292 ? 6.793 29.688 31.797 1 60.81 292 ALA A O 1
ATOM 2287 N N . GLU A 1 293 ? 7.602 27.625 31.859 1 59.81 293 GLU A N 1
ATOM 2288 C CA . GLU A 1 293 ? 8.188 27.844 33.188 1 59.81 293 GLU A CA 1
ATOM 2289 C C . GLU A 1 293 ? 9.359 28.828 33.094 1 59.81 293 GLU A C 1
ATOM 2291 O O . GLU A 1 293 ? 9.508 29.672 33.969 1 59.81 293 GLU A O 1
ATOM 2296 N N . VAL A 1 294 ? 10.117 28.734 32.031 1 60.84 294 VAL A N 1
ATOM 2297 C CA . VAL A 1 294 ? 11.234 29.656 31.812 1 60.84 294 VAL A CA 1
ATOM 2298 C C . VAL A 1 294 ? 10.695 31.062 31.531 1 60.84 294 VAL A C 1
ATOM 2300 O O . VAL A 1 294 ? 11.211 32.062 32.062 1 60.84 294 VAL A O 1
ATOM 2303 N N . ASN A 1 295 ? 9.609 31.094 30.859 1 59.44 295 ASN A N 1
ATOM 2304 C CA . ASN A 1 295 ? 8.969 32.375 30.547 1 59.44 295 ASN A CA 1
ATOM 2305 C C . ASN A 1 295 ? 8.305 32.969 31.797 1 59.44 295 ASN A C 1
ATOM 2307 O O . ASN A 1 295 ? 8.344 34.188 32 1 59.44 295 ASN A O 1
ATOM 2311 N N . ASN A 1 296 ? 7.746 32.156 32.594 1 60.31 296 ASN A N 1
ATOM 2312 C CA . ASN A 1 296 ? 7.172 32.594 33.844 1 60.31 296 ASN A CA 1
ATOM 2313 C C . ASN A 1 296 ? 8.25 33.031 34.844 1 60.31 296 ASN A C 1
ATOM 2315 O O . ASN A 1 296 ? 8.078 34.031 35.562 1 60.31 296 ASN A O 1
ATOM 2319 N N . ASN A 1 297 ? 9.328 32.312 34.781 1 59.44 297 ASN A N 1
ATOM 2320 C CA . ASN A 1 297 ? 10.445 32.688 35.656 1 59.44 297 ASN A CA 1
ATOM 2321 C C . ASN A 1 297 ? 11.109 34 35.156 1 59.44 297 ASN A C 1
ATOM 2323 O O . ASN A 1 297 ? 11.531 34.812 35.969 1 59.44 297 ASN A O 1
ATOM 2327 N N . GLU A 1 298 ? 11.109 34.188 33.875 1 56.81 298 GLU A N 1
ATOM 2328 C CA . GLU A 1 298 ? 11.641 35.438 33.312 1 56.81 298 GLU A CA 1
ATOM 2329 C C . GLU A 1 298 ? 10.711 36.594 33.594 1 56.81 298 GLU A C 1
ATOM 2331 O O . GLU A 1 298 ? 11.164 37.719 33.875 1 56.81 298 GLU A O 1
ATOM 2336 N N . ASN A 1 299 ? 9.43 36.344 33.594 1 56.16 299 ASN A N 1
ATOM 2337 C CA . ASN A 1 299 ? 8.438 37.375 33.938 1 56.16 299 ASN A CA 1
ATOM 2338 C C . ASN A 1 299 ? 8.461 37.688 35.406 1 56.16 299 ASN A C 1
ATOM 2340 O O . ASN A 1 299 ? 8.281 38.844 35.812 1 56.16 299 ASN A O 1
ATOM 2344 N N . GLU A 1 300 ? 8.719 36.75 36.219 1 54.78 300 GLU A N 1
ATOM 2345 C CA . GLU A 1 300 ? 8.875 37 37.656 1 54.78 300 GLU A CA 1
ATOM 2346 C C . GLU A 1 300 ? 10.172 37.75 37.938 1 54.78 300 GLU A C 1
ATOM 2348 O O . GLU A 1 300 ? 10.219 38.594 38.844 1 54.78 300 GLU A O 1
ATOM 2353 N N . SER A 1 301 ? 11.219 37.406 37.156 1 53.34 301 SER A N 1
ATOM 2354 C CA . SER A 1 301 ? 12.492 38.094 37.344 1 53.34 301 SER A CA 1
ATOM 2355 C C . SER A 1 301 ? 12.414 39.562 36.906 1 53.34 301 SER A C 1
ATOM 2357 O O . SER A 1 301 ? 13.016 40.438 37.5 1 53.34 301 SER A O 1
ATOM 2359 N N . LYS A 1 302 ? 11.594 39.812 35.875 1 51.47 302 LYS A N 1
ATOM 2360 C CA . LYS A 1 302 ? 11.406 41.188 35.438 1 51.47 302 LYS A CA 1
ATOM 2361 C C . LYS A 1 302 ? 10.562 41.969 36.438 1 51.47 302 LYS A C 1
ATOM 2363 O O . LYS A 1 302 ? 10.789 43.156 36.656 1 51.47 302 LYS A O 1
ATOM 2368 N N . ASN A 1 303 ? 9.602 41.344 36.969 1 46.16 303 ASN A N 1
ATOM 2369 C CA . ASN A 1 303 ? 8.773 42.031 37.938 1 46.16 303 ASN A CA 1
ATOM 2370 C C . ASN A 1 303 ? 9.523 42.281 39.25 1 46.16 303 ASN A C 1
ATOM 2372 O O . ASN A 1 303 ? 9.164 43.156 40.031 1 46.16 303 ASN A O 1
ATOM 2376 N N . GLY A 1 304 ? 10.414 41.344 39.594 1 45.19 304 GLY A N 1
ATOM 2377 C CA . GLY A 1 304 ? 11.172 41.5 40.812 1 45.19 304 GLY A CA 1
ATOM 2378 C C . GLY A 1 304 ? 12.234 42.562 40.75 1 45.19 304 GLY A C 1
ATOM 2379 O O . GLY A 1 304 ? 12.844 42.938 41.75 1 45.19 304 GLY A O 1
ATOM 2380 N N . ALA A 1 305 ? 12.672 42.812 39.5 1 43.06 305 ALA A N 1
ATOM 2381 C CA . ALA A 1 305 ? 13.805 43.719 39.438 1 43.06 305 ALA A CA 1
ATOM 2382 C C . ALA A 1 305 ? 13.391 45.125 39.812 1 43.06 305 ALA A C 1
ATOM 2384 O O . ALA A 1 305 ? 14.242 46.031 39.969 1 43.06 305 ALA A O 1
ATOM 2385 N N . THR A 1 306 ? 12.008 45.312 39.688 1 38.97 306 THR A N 1
ATOM 2386 C CA . THR A 1 306 ? 11.844 46.75 39.812 1 38.97 306 THR A CA 1
ATOM 2387 C C . THR A 1 306 ? 12.203 47.219 41.219 1 38.97 306 THR A C 1
ATOM 2389 O O . THR A 1 306 ? 12.602 48.375 41.406 1 38.97 306 THR A O 1
ATOM 2392 N N . THR A 1 307 ? 11.688 46.406 42.188 1 35.28 307 THR A N 1
ATOM 2393 C CA . THR A 1 307 ? 11.617 47.188 43.438 1 35.28 307 THR A CA 1
ATOM 2394 C C . THR A 1 307 ? 13 47.25 44.062 1 35.28 307 THR A C 1
ATOM 2396 O O . THR A 1 307 ? 13.344 46.438 44.938 1 35.28 307 THR A O 1
ATOM 2399 N N . ILE A 1 308 ? 14.07 46.875 43.375 1 33.16 308 ILE A N 1
ATOM 2400 C CA . ILE A 1 308 ? 15.32 46.906 44.125 1 33.16 308 ILE A CA 1
ATOM 2401 C C . ILE A 1 308 ? 15.562 48.281 44.688 1 33.16 308 ILE A C 1
ATOM 2403 O O . ILE A 1 308 ? 15.758 49.25 43.938 1 33.16 308 ILE A O 1
ATOM 2407 N N . THR A 1 309 ? 14.703 48.625 45.75 1 30.64 309 THR A N 1
ATOM 2408 C CA . THR A 1 309 ? 15 49.844 46.5 1 30.64 309 THR A CA 1
ATOM 2409 C C . THR A 1 309 ? 16.453 49.844 46.969 1 30.64 309 THR A C 1
ATOM 2411 O O . THR A 1 309 ? 16.906 48.875 47.594 1 30.64 309 THR A O 1
ATOM 2414 N N . THR A 1 310 ? 17.359 50.406 46.25 1 29.47 310 THR A N 1
ATOM 2415 C CA . THR A 1 310 ? 18.781 50.656 46.469 1 29.47 310 THR A CA 1
ATOM 2416 C C . THR A 1 310 ? 19.047 51.062 47.906 1 29.47 310 THR A C 1
ATOM 2418 O O . THR A 1 310 ? 18.781 52.219 48.281 1 29.47 310 THR A O 1
ATOM 2421 N N . ASN A 1 311 ? 18.375 50.312 48.906 1 28.25 311 ASN A N 1
ATOM 2422 C CA . ASN A 1 311 ? 18.703 50.781 50.25 1 28.25 311 ASN A CA 1
ATOM 2423 C C . ASN A 1 311 ? 20.219 50.719 50.5 1 28.25 311 ASN A C 1
ATOM 2425 O O . ASN A 1 311 ? 20.844 49.688 50.312 1 28.25 311 ASN A O 1
ATOM 2429 N N . LYS A 1 312 ? 20.922 51.812 50.281 1 30.38 312 LYS A N 1
ATOM 2430 C CA . LYS A 1 312 ? 22.312 52.188 50.531 1 30.38 312 LYS A CA 1
ATOM 2431 C C . LYS A 1 312 ? 22.75 51.812 51.938 1 30.38 312 LYS A C 1
ATOM 2433 O O . LYS A 1 312 ? 22.438 52.5 52.906 1 30.38 312 LYS A O 1
ATOM 2438 N N . THR A 1 313 ? 22.328 50.562 52.438 1 26.72 313 THR A N 1
ATOM 2439 C CA . THR A 1 313 ? 22.719 50.375 53.844 1 26.72 313 THR A CA 1
ATOM 2440 C C . THR A 1 313 ? 24.234 50.406 54 1 26.72 313 THR A C 1
ATOM 2442 O O . THR A 1 313 ? 24.938 49.688 53.281 1 26.72 313 THR A O 1
ATOM 2445 N N . THR A 1 314 ? 24.859 51.438 54.531 1 27.25 314 THR A N 1
ATOM 2446 C CA . THR A 1 314 ? 26.172 51.906 54.969 1 27.25 314 THR A CA 1
ATOM 2447 C C . THR A 1 314 ? 26.797 50.906 55.938 1 27.25 314 THR A C 1
ATOM 2449 O O . THR A 1 314 ? 26.406 50.875 57.125 1 27.25 314 THR A O 1
ATOM 2452 N N . THR A 1 315 ? 26.703 49.594 55.688 1 25.62 315 THR A N 1
ATOM 2453 C CA . THR A 1 315 ? 27.109 48.656 56.75 1 25.62 315 THR A CA 1
ATOM 2454 C C . THR A 1 315 ? 28.594 48.812 57.062 1 25.62 315 THR A C 1
ATOM 2456 O O . THR A 1 315 ? 29.422 48.75 56.156 1 25.62 315 THR A O 1
ATOM 2459 N N . THR A 1 316 ? 28.922 49.438 58.219 1 26.23 316 THR A N 1
ATOM 2460 C CA . THR A 1 316 ? 30.125 49.781 58.969 1 26.23 316 THR A CA 1
ATOM 2461 C C . THR A 1 316 ? 30.953 48.531 59.25 1 26.23 316 THR A C 1
ATOM 2463 O O . THR A 1 316 ? 30.438 47.562 59.781 1 26.23 316 THR A O 1
ATOM 2466 N N . LYS A 1 317 ? 32 48.219 58.469 1 26.41 317 LYS A N 1
ATOM 2467 C CA . LYS A 1 317 ? 33 47.156 58.438 1 26.41 317 LYS A CA 1
ATOM 2468 C C . LYS A 1 317 ? 33.688 47.031 59.812 1 26.41 317 LYS A C 1
ATOM 2470 O O . LYS A 1 317 ? 34.562 47.844 60.156 1 26.41 317 LYS A O 1
ATOM 2475 N N . THR A 1 318 ? 32.906 46.875 60.938 1 23.45 318 THR A N 1
ATOM 2476 C CA . THR A 1 318 ? 33.656 46.812 62.188 1 23.45 318 THR A CA 1
ATOM 2477 C C . THR A 1 318 ? 34.625 45.656 62.188 1 23.45 318 THR A C 1
ATOM 2479 O O . THR A 1 318 ? 34.25 44.531 61.844 1 23.45 318 THR A O 1
ATOM 2482 N N . LYS A 1 319 ? 35.938 45.875 62.188 1 25.64 319 LYS A N 1
ATOM 2483 C CA . LYS A 1 319 ? 37.219 45.219 62.219 1 25.64 319 LYS A CA 1
ATOM 2484 C C . LYS A 1 319 ? 37.344 44.25 63.375 1 25.64 319 LYS A C 1
ATOM 2486 O O . LYS A 1 319 ? 38.438 43.75 63.688 1 25.64 319 LYS A O 1
ATOM 2491 N N . THR A 1 320 ? 36.281 43.5 63.875 1 22.41 320 THR A N 1
ATOM 2492 C CA . THR A 1 320 ? 36.594 42.938 65.188 1 22.41 320 THR A CA 1
ATOM 2493 C C . THR A 1 320 ? 37.688 41.875 65.062 1 22.41 320 THR A C 1
ATOM 2495 O O . THR A 1 320 ? 37.562 40.969 64.25 1 22.41 320 THR A O 1
ATOM 2498 N N . SER A 1 321 ? 38.906 42.062 65.5 1 25.56 321 SER A N 1
ATOM 2499 C CA . SER A 1 321 ? 40.219 41.406 65.688 1 25.56 321 SER A CA 1
ATOM 2500 C C . SER A 1 321 ? 40.062 40.188 66.562 1 25.56 321 SER A C 1
ATOM 2502 O O . SER A 1 321 ? 41.062 39.5 66.875 1 25.56 321 SER A O 1
ATOM 2504 N N . THR A 1 322 ? 38.938 39.406 66.5 1 22.41 322 THR A N 1
ATOM 2505 C CA . THR A 1 322 ? 38.906 38.562 67.75 1 22.41 322 THR A CA 1
ATOM 2506 C C . THR A 1 322 ? 40.031 37.531 67.688 1 22.41 322 THR A C 1
ATOM 2508 O O . THR A 1 322 ? 40.188 36.781 66.75 1 22.41 322 THR A O 1
ATOM 2511 N N . LYS A 1 323 ? 41.062 37.688 68.562 1 25.83 323 LYS A N 1
ATOM 2512 C CA . LYS A 1 323 ? 42.25 36.969 69.062 1 25.83 323 LYS A CA 1
ATOM 2513 C C . LYS A 1 323 ? 41.875 35.625 69.625 1 25.83 323 LYS A C 1
ATOM 2515 O O . LYS A 1 323 ? 41.25 35.531 70.688 1 25.83 323 LYS A O 1
ATOM 2520 N N . THR A 1 324 ? 41.219 34.688 68.812 1 21.5 324 THR A N 1
ATOM 2521 C CA . THR A 1 324 ? 40.75 33.5 69.5 1 21.5 324 THR A CA 1
ATOM 2522 C C . THR A 1 324 ? 41.938 32.719 70.062 1 21.5 324 THR A C 1
ATOM 2524 O O . THR A 1 324 ? 42.875 32.344 69.375 1 21.5 324 THR A O 1
ATOM 2527 N N . ASN A 1 325 ? 42.219 32.844 71.375 1 22.66 325 ASN A N 1
ATOM 2528 C CA . ASN A 1 325 ? 43.125 32.219 72.312 1 22.66 325 ASN A CA 1
ATOM 2529 C C . ASN A 1 325 ? 42.938 30.703 72.375 1 22.66 325 ASN A C 1
ATOM 2531 O O . ASN A 1 325 ? 41.906 30.219 72.875 1 22.66 325 ASN A O 1
ATOM 2535 N N . THR A 1 326 ? 43.062 29.938 71.25 1 21.11 326 THR A N 1
ATOM 2536 C CA . THR A 1 326 ? 42.875 28.5 71.438 1 21.11 326 THR A CA 1
ATOM 2537 C C . THR A 1 326 ? 43.812 27.969 72.5 1 21.11 326 THR A C 1
ATOM 2539 O O . THR A 1 326 ? 45.031 28.047 72.375 1 21.11 326 THR A O 1
ATOM 2542 N N . ASN A 1 327 ? 43.344 27.797 73.75 1 19.88 327 ASN A N 1
ATOM 2543 C CA . ASN A 1 327 ? 43.844 27.281 75 1 19.88 327 ASN A CA 1
ATOM 2544 C C . ASN A 1 327 ? 44.406 25.859 74.812 1 19.88 327 ASN A C 1
ATOM 2546 O O . ASN A 1 327 ? 44.156 25.188 73.875 1 19.88 327 ASN A O 1
ATOM 2550 N N . GLU A 1 328 ? 44.094 24.875 75.812 1 20.8 328 GLU A N 1
ATOM 2551 C CA . GLU A 1 328 ? 44.719 24.281 77 1 20.8 328 GLU A CA 1
ATOM 2552 C C . GLU A 1 328 ? 45.094 22.812 76.688 1 20.8 328 GLU A C 1
ATOM 2554 O O . GLU A 1 328 ? 46.25 22.406 76.938 1 20.8 328 GLU A O 1
ATOM 2559 N N . ASN A 1 329 ? 44.188 21.766 76.812 1 23.17 329 ASN A N 1
ATOM 2560 C CA . ASN A 1 329 ? 44.375 20.672 77.75 1 23.17 329 ASN A CA 1
ATOM 2561 C C . ASN A 1 329 ? 45.219 19.562 77.188 1 23.17 329 ASN A C 1
ATOM 2563 O O . ASN A 1 329 ? 45.188 19.328 75.938 1 23.17 329 ASN A O 1
ATOM 2567 N N . GLU A 1 330 ? 46.094 18.844 78.062 1 25.95 330 GLU A N 1
ATOM 2568 C CA . GLU A 1 330 ? 47.094 17.844 78.438 1 25.95 330 GLU A CA 1
ATOM 2569 C C . GLU A 1 330 ? 46.531 16.422 78.25 1 25.95 330 GLU A C 1
ATOM 2571 O O . GLU A 1 330 ? 47.25 15.453 78.5 1 25.95 330 GLU A O 1
ATOM 2576 N N . PHE A 1 331 ? 45.312 16.062 77.875 1 24.22 331 PHE A N 1
ATOM 2577 C CA . PHE A 1 331 ? 44.969 14.766 78.5 1 24.22 331 PHE A CA 1
ATOM 2578 C C . PHE A 1 331 ? 45.969 13.703 78 1 24.22 331 PHE A C 1
ATOM 2580 O O . PHE A 1 331 ? 46.344 13.641 76.875 1 24.22 331 PHE A O 1
ATOM 2587 N N . ASN A 1 332 ? 46.5 12.875 79 1 25.77 332 ASN A N 1
ATOM 2588 C CA . ASN A 1 332 ? 47.344 11.781 79.5 1 25.77 332 ASN A CA 1
ATOM 2589 C C . ASN A 1 332 ? 46.906 10.438 78.938 1 25.77 332 ASN A C 1
ATOM 2591 O O . ASN A 1 332 ? 47.344 9.383 79.438 1 25.77 332 ASN A O 1
ATOM 2595 N N . THR A 1 333 ? 45.906 10.367 78.062 1 22.67 333 THR A N 1
ATOM 2596 C CA . THR A 1 333 ? 45.5 8.969 78.062 1 22.67 333 THR A CA 1
ATOM 2597 C C . THR A 1 333 ? 46.656 8.062 77.688 1 22.67 333 THR A C 1
ATOM 2599 O O . THR A 1 333 ? 47.344 8.328 76.688 1 22.67 333 THR A O 1
ATOM 2602 N N . LYS A 1 334 ? 46.906 7.031 78.5 1 23.08 334 LYS A N 1
ATOM 2603 C CA . LYS A 1 334 ? 47.594 5.746 78.625 1 23.08 334 LYS A CA 1
ATOM 2604 C C . LYS A 1 334 ? 47.312 4.832 77.438 1 23.08 334 LYS A C 1
ATOM 2606 O O . LYS A 1 334 ? 46.156 4.73 77 1 23.08 334 LYS A O 1
ATOM 2611 N N . MET B 1 1 ? 48.188 79.812 2.688 1 28.83 1 MET B N 1
ATOM 2612 C CA . MET B 1 1 ? 48.531 78.438 2.369 1 28.83 1 MET B CA 1
ATOM 2613 C C . MET B 1 1 ? 47.344 77.5 2.678 1 28.83 1 MET B C 1
ATOM 2615 O O . MET B 1 1 ? 46.906 77.438 3.824 1 28.83 1 MET B O 1
ATOM 2619 N N . SER B 1 2 ? 46.375 77.375 1.75 1 31.69 2 SER B N 1
ATOM 2620 C CA . SER B 1 2 ? 45.094 76.688 1.718 1 31.69 2 SER B CA 1
ATOM 2621 C C . SER B 1 2 ? 45.25 75.188 1.893 1 31.69 2 SER B C 1
ATOM 2623 O O . SER B 1 2 ? 45.969 74.5 1.128 1 31.69 2 SER B O 1
ATOM 2625 N N . ILE B 1 3 ? 45.25 74.625 3.104 1 33.25 3 ILE B N 1
ATOM 2626 C CA . ILE B 1 3 ? 45.375 73.25 3.434 1 33.25 3 ILE B CA 1
ATOM 2627 C C . ILE B 1 3 ? 44.281 72.438 2.748 1 33.25 3 ILE B C 1
ATOM 2629 O O . ILE B 1 3 ? 43.094 72.688 3.018 1 33.25 3 ILE B O 1
ATOM 2633 N N . LYS B 1 4 ? 44.438 72 1.433 1 33.84 4 LYS B N 1
ATOM 2634 C CA . LYS B 1 4 ? 43.531 71.125 0.679 1 33.84 4 LYS B CA 1
ATOM 2635 C C . LYS B 1 4 ? 43.281 69.875 1.426 1 33.84 4 LYS B C 1
ATOM 2637 O O . LYS B 1 4 ? 44.219 69.125 1.729 1 33.84 4 LYS B O 1
ATOM 2642 N N . LEU B 1 5 ? 42.281 69.812 2.281 1 33.62 5 LEU B N 1
ATOM 2643 C CA . LEU B 1 5 ? 41.844 68.562 2.941 1 33.62 5 LEU B CA 1
ATOM 2644 C C . LEU B 1 5 ? 41.625 67.5 1.929 1 33.62 5 LEU B C 1
ATOM 2646 O O . LEU B 1 5 ? 40.812 67.625 0.994 1 33.62 5 LEU B O 1
ATOM 2650 N N . SER B 1 6 ? 42.625 66.688 1.537 1 33.31 6 SER B N 1
ATOM 2651 C CA . SER B 1 6 ? 42.562 65.562 0.627 1 33.31 6 SER B CA 1
ATOM 2652 C C . SER B 1 6 ? 41.375 64.625 0.963 1 33.31 6 SER B C 1
ATOM 2654 O O . SER B 1 6 ? 41.219 64.25 2.119 1 33.31 6 SER B O 1
ATOM 2656 N N . GLY B 1 7 ? 40.281 64.688 0.253 1 32.38 7 GLY B N 1
ATOM 2657 C CA . GLY B 1 7 ? 39.031 63.969 0.299 1 32.38 7 GLY B CA 1
ATOM 2658 C C . GLY B 1 7 ? 39.25 62.469 0.401 1 32.38 7 GLY B C 1
ATOM 2659 O O . GLY B 1 7 ? 40 61.875 -0.387 1 32.38 7 GLY B O 1
ATOM 2660 N N . ALA B 1 8 ? 39.25 61.906 1.647 1 36.56 8 ALA B N 1
ATOM 2661 C CA . ALA B 1 8 ? 39.312 60.469 1.91 1 36.56 8 ALA B CA 1
ATOM 2662 C C . ALA B 1 8 ? 38.344 59.719 0.997 1 36.56 8 ALA B C 1
ATOM 2664 O O . ALA B 1 8 ? 37.219 60.125 0.803 1 36.56 8 ALA B O 1
ATOM 2665 N N . ASN B 1 9 ? 38.906 59.062 -0.084 1 38.25 9 ASN B N 1
ATOM 2666 C CA . ASN B 1 9 ? 38.188 58.188 -1.01 1 38.25 9 ASN B CA 1
ATOM 2667 C C . ASN B 1 9 ? 37.25 57.25 -0.276 1 38.25 9 ASN B C 1
ATOM 2669 O O . ASN B 1 9 ? 37.594 56.688 0.767 1 38.25 9 ASN B O 1
ATOM 2673 N N . PRO B 1 10 ? 35.938 57.438 -0.404 1 38.44 10 PRO B N 1
ATOM 2674 C CA . PRO B 1 10 ? 34.938 56.562 0.256 1 38.44 10 PRO B CA 1
ATOM 2675 C C . PRO B 1 10 ? 35.312 55.094 0.136 1 38.44 10 PRO B C 1
ATOM 2677 O O . PRO B 1 10 ? 36 54.688 -0.806 1 38.44 10 PRO B O 1
ATOM 2680 N N . PRO B 1 11 ? 35.438 54.375 1.281 1 37.69 11 PRO B N 1
ATOM 2681 C CA . PRO B 1 11 ? 35.75 52.938 1.207 1 37.69 11 PRO B CA 1
ATOM 2682 C C . PRO B 1 11 ? 35 52.219 0.095 1 37.69 11 PRO B C 1
ATOM 2684 O O . PRO B 1 11 ? 33.875 52.562 -0.211 1 37.69 11 PRO B O 1
ATOM 2687 N N . GLN B 1 12 ? 35.688 51.781 -0.995 1 36.38 12 GLN B N 1
ATOM 2688 C CA . GLN B 1 12 ? 35.156 50.938 -2.059 1 36.38 12 GLN B CA 1
ATOM 2689 C C . GLN B 1 12 ? 34.188 49.938 -1.508 1 36.38 12 GLN B C 1
ATOM 2691 O O . GLN B 1 12 ? 34.469 49.25 -0.521 1 36.38 12 GLN B O 1
ATOM 2696 N N . THR B 1 13 ? 32.906 50.25 -1.604 1 36.09 13 THR B N 1
ATOM 2697 C CA . THR B 1 13 ? 31.859 49.25 -1.359 1 36.09 13 THR B CA 1
ATOM 2698 C C . THR B 1 13 ? 32.281 47.875 -1.871 1 36.09 13 THR B C 1
ATOM 2700 O O . THR B 1 13 ? 32.562 47.719 -3.064 1 36.09 13 THR B O 1
ATOM 2703 N N . ALA B 1 14 ? 33.125 47.188 -1.102 1 35.25 14 ALA B N 1
ATOM 2704 C CA . ALA B 1 14 ? 33.438 45.812 -1.456 1 35.25 14 ALA B CA 1
ATOM 2705 C C . ALA B 1 14 ? 32.219 45.125 -2.111 1 35.25 14 ALA B C 1
ATOM 2707 O O . ALA B 1 14 ? 31.141 45.125 -1.551 1 35.25 14 ALA B O 1
ATOM 2708 N N . SER B 1 15 ? 32.156 45.344 -3.457 1 35.66 15 SER B N 1
ATOM 2709 C CA . SER B 1 15 ? 31.234 44.531 -4.234 1 35.66 15 SER B CA 1
ATOM 2710 C C . SER B 1 15 ? 31.109 43.125 -3.635 1 35.66 15 SER B C 1
ATOM 2712 O O . SER B 1 15 ? 32.094 42.375 -3.594 1 35.66 15 SER B O 1
ATOM 2714 N N . THR B 1 16 ? 30.469 43.094 -2.523 1 34.34 16 THR B N 1
ATOM 2715 C CA . THR B 1 16 ? 30.141 41.781 -1.964 1 34.34 16 THR B CA 1
ATOM 2716 C C . THR B 1 16 ? 29.797 40.781 -3.072 1 34.34 16 THR B C 1
ATOM 2718 O O . THR B 1 16 ? 28.75 40.906 -3.711 1 34.34 16 THR B O 1
ATOM 2721 N N . LYS B 1 17 ? 30.844 40.531 -3.943 1 34.34 17 LYS B N 1
ATOM 2722 C CA . LYS B 1 17 ? 30.641 39.469 -4.906 1 34.34 17 LYS B CA 1
ATOM 2723 C C . LYS B 1 17 ? 29.766 38.344 -4.332 1 34.34 17 LYS B C 1
ATOM 2725 O O . LYS B 1 17 ? 30.062 37.781 -3.277 1 34.34 17 LYS B O 1
ATOM 2730 N N . ILE B 1 18 ? 28.516 38.562 -4.492 1 38.94 18 ILE B N 1
ATOM 2731 C CA . ILE B 1 18 ? 27.594 37.469 -4.211 1 38.94 18 ILE B CA 1
ATOM 2732 C C . ILE B 1 18 ? 28.219 36.156 -4.676 1 38.94 18 ILE B C 1
ATOM 2734 O O . ILE B 1 18 ? 28.594 36 -5.844 1 38.94 18 ILE B O 1
ATOM 2738 N N . PRO B 1 19 ? 29.031 35.5 -3.861 1 37.47 19 PRO B N 1
ATOM 2739 C CA . PRO B 1 19 ? 29.641 34.25 -4.293 1 37.47 19 PRO B CA 1
ATOM 2740 C C . PRO B 1 19 ? 28.781 33.5 -5.297 1 37.47 19 PRO B C 1
ATOM 2742 O O . PRO B 1 19 ? 27.547 33.594 -5.254 1 37.47 19 PRO B O 1
ATOM 2745 N N . LYS B 1 20 ? 29.219 33.312 -6.543 1 39.12 20 LYS B N 1
ATOM 2746 C CA . LYS B 1 20 ? 28.672 32.531 -7.652 1 39.12 20 LYS B CA 1
ATOM 2747 C C . LYS B 1 20 ? 27.938 31.297 -7.148 1 39.12 20 LYS B C 1
ATOM 2749 O O . LYS B 1 20 ? 28.375 30.656 -6.195 1 39.12 20 LYS B O 1
ATOM 2754 N N . LYS B 1 21 ? 26.719 31.188 -7.328 1 44.34 21 LYS B N 1
ATOM 2755 C CA . LYS B 1 21 ? 25.766 30.109 -7.078 1 44.34 21 LYS B CA 1
ATOM 2756 C C . LYS B 1 21 ? 26.328 28.766 -7.562 1 44.34 21 LYS B C 1
ATOM 2758 O O . LYS B 1 21 ? 26.375 28.516 -8.766 1 44.34 21 LYS B O 1
ATOM 2763 N N . PRO B 1 22 ? 27.484 28.156 -7.105 1 44.81 22 PRO B N 1
ATOM 2764 C CA . PRO B 1 22 ? 28.453 27.172 -7.582 1 44.81 22 PRO B CA 1
ATOM 2765 C C . PRO B 1 22 ? 27.797 25.984 -8.281 1 44.81 22 PRO B C 1
ATOM 2767 O O . PRO B 1 22 ? 26.578 25.812 -8.195 1 44.81 22 PRO B O 1
ATOM 2770 N N . LYS B 1 23 ? 28.641 24.75 -8.875 1 49.12 23 LYS B N 1
ATOM 2771 C CA . LYS B 1 23 ? 28.844 23.422 -9.438 1 49.12 23 LYS B CA 1
ATOM 2772 C C . LYS B 1 23 ? 27.922 22.391 -8.773 1 49.12 23 LYS B C 1
ATOM 2774 O O . LYS B 1 23 ? 27.781 21.266 -9.266 1 49.12 23 LYS B O 1
ATOM 2779 N N . LYS B 1 24 ? 27.453 22.609 -7.574 1 58.19 24 LYS B N 1
ATOM 2780 C CA . LYS B 1 24 ? 26.688 21.766 -6.66 1 58.19 24 LYS B CA 1
ATOM 2781 C C . LYS B 1 24 ? 25.312 21.438 -7.234 1 58.19 24 LYS B C 1
ATOM 2783 O O . LYS B 1 24 ? 24.812 20.328 -7.039 1 58.19 24 LYS B O 1
ATOM 2788 N N . THR B 1 25 ? 25 22.234 -8.289 1 66.75 25 THR B N 1
ATOM 2789 C CA . THR B 1 25 ? 23.656 22.094 -8.828 1 66.75 25 THR B CA 1
ATOM 2790 C C . THR B 1 25 ? 23.609 20.953 -9.844 1 66.75 25 THR B C 1
ATOM 2792 O O . THR B 1 25 ? 22.625 20.203 -9.898 1 66.75 25 THR B O 1
ATOM 2795 N N . ILE B 1 26 ? 24.891 20.719 -10.5 1 70.75 26 ILE B N 1
ATOM 2796 C CA . ILE B 1 26 ? 24.859 19.734 -11.562 1 70.75 26 ILE B CA 1
ATOM 2797 C C . ILE B 1 26 ? 24.859 18.328 -10.961 1 70.75 26 ILE B C 1
ATOM 2799 O O . ILE B 1 26 ? 24.172 17.438 -11.461 1 70.75 26 ILE B O 1
ATOM 2803 N N . THR B 1 27 ? 25.672 18.219 -9.93 1 75.31 27 THR B N 1
ATOM 2804 C CA . THR B 1 27 ? 25.75 16.906 -9.297 1 75.31 27 THR B CA 1
ATOM 2805 C C . THR B 1 27 ? 24.406 16.5 -8.703 1 75.31 27 THR B C 1
ATOM 2807 O O . THR B 1 27 ? 24 15.352 -8.805 1 75.31 27 THR B O 1
ATOM 2810 N N . ASN B 1 28 ? 23.75 17.484 -8.227 1 76.19 28 ASN B N 1
ATOM 2811 C CA . ASN B 1 28 ? 22.438 17.219 -7.641 1 76.19 28 ASN B CA 1
ATOM 2812 C C . ASN B 1 28 ? 21.422 16.844 -8.711 1 76.19 28 ASN B C 1
ATOM 2814 O O . ASN B 1 28 ? 20.625 15.922 -8.523 1 76.19 28 ASN B O 1
ATOM 2818 N N . THR B 1 29 ? 21.531 17.562 -9.734 1 76 29 THR B N 1
ATOM 2819 C CA . THR B 1 29 ? 20.594 17.297 -10.82 1 76 29 THR B CA 1
ATOM 2820 C C . THR B 1 29 ? 20.844 15.914 -11.414 1 76 29 THR B C 1
ATOM 2822 O O . THR B 1 29 ? 19.891 15.188 -11.711 1 76 29 THR B O 1
ATOM 2825 N N . LEU B 1 30 ? 22.078 15.586 -11.508 1 77.69 30 LEU B N 1
ATOM 2826 C CA . LEU B 1 30 ? 22.422 14.273 -12.039 1 77.69 30 LEU B CA 1
ATOM 2827 C C . LEU B 1 30 ? 21.922 13.164 -11.125 1 77.69 30 LEU B C 1
ATOM 2829 O O . LEU B 1 30 ? 21.453 12.125 -11.594 1 77.69 30 LEU B O 1
ATOM 2833 N N . TYR B 1 31 ? 22.031 13.445 -9.883 1 76.62 31 TYR B N 1
ATOM 2834 C CA . TYR B 1 31 ? 21.562 12.477 -8.898 1 76.62 31 TYR B CA 1
ATOM 2835 C C . TYR B 1 31 ? 20.062 12.258 -9.039 1 76.62 31 TYR B C 1
ATOM 2837 O O . TYR B 1 31 ? 19.594 11.109 -9.078 1 76.62 31 TYR B O 1
ATOM 2845 N N . ILE B 1 32 ? 19.375 13.273 -9.234 1 78.5 32 ILE B N 1
ATOM 2846 C CA . ILE B 1 32 ? 17.922 13.195 -9.344 1 78.5 32 ILE B CA 1
ATOM 2847 C C . ILE B 1 32 ? 17.547 12.453 -10.625 1 78.5 32 ILE B C 1
ATOM 2849 O O . ILE B 1 32 ? 16.656 11.594 -10.609 1 78.5 32 ILE B O 1
ATOM 2853 N N . ILE B 1 33 ? 18.266 12.758 -11.617 1 79.44 33 ILE B N 1
ATOM 2854 C CA . ILE B 1 33 ? 17.969 12.141 -12.906 1 79.44 33 ILE B CA 1
ATOM 2855 C C . ILE B 1 33 ? 18.234 10.641 -12.82 1 79.44 33 ILE B C 1
ATOM 2857 O O . ILE B 1 33 ? 17.469 9.836 -13.352 1 79.44 33 ILE B O 1
ATOM 2861 N N . LEU B 1 34 ? 19.25 10.273 -12.164 1 79.81 34 LEU B N 1
ATOM 2862 C CA . LEU B 1 34 ? 19.594 8.867 -12.039 1 79.81 34 LEU B CA 1
ATOM 2863 C C . LEU B 1 34 ? 18.547 8.109 -11.242 1 79.81 34 LEU B C 1
ATOM 2865 O O . LEU B 1 34 ? 18.125 7.023 -11.648 1 79.81 34 LEU B O 1
ATOM 2869 N N . VAL B 1 35 ? 18.141 8.727 -10.211 1 76.81 35 VAL B N 1
ATOM 2870 C CA . VAL B 1 35 ? 17.156 8.086 -9.352 1 76.81 35 VAL B CA 1
ATOM 2871 C C . VAL B 1 35 ? 15.836 7.949 -10.109 1 76.81 35 VAL B C 1
ATOM 2873 O O . VAL B 1 35 ? 15.219 6.883 -10.102 1 76.81 35 VAL B O 1
ATOM 2876 N N . LEU B 1 36 ? 15.461 8.969 -10.805 1 79.69 36 LEU B N 1
ATOM 2877 C CA . LEU B 1 36 ? 14.203 8.969 -11.547 1 79.69 36 LEU B CA 1
ATOM 2878 C C . LEU B 1 36 ? 14.258 8.008 -12.727 1 79.69 36 LEU B C 1
ATOM 2880 O O . LEU B 1 36 ? 13.273 7.34 -13.031 1 79.69 36 LEU B O 1
ATOM 2884 N N . SER B 1 37 ? 15.398 7.996 -13.328 1 82.25 37 SER B N 1
ATOM 2885 C CA . SER B 1 37 ? 15.555 7.09 -14.461 1 82.25 37 SER B CA 1
ATOM 2886 C C . SER B 1 37 ? 15.406 5.637 -14.031 1 82.25 37 SER B C 1
ATOM 2888 O O . SER B 1 37 ? 14.781 4.836 -14.727 1 82.25 37 SER B O 1
ATOM 2890 N N . PHE B 1 38 ? 15.977 5.328 -12.953 1 78 38 PHE B N 1
ATOM 2891 C CA . PHE B 1 38 ? 15.914 3.967 -12.43 1 78 38 PHE B CA 1
ATOM 2892 C C . PHE B 1 38 ? 14.477 3.582 -12.102 1 78 38 PHE B C 1
ATOM 2894 O O . PHE B 1 38 ? 14.086 2.428 -12.273 1 78 38 PHE B O 1
ATOM 2901 N N . ILE B 1 39 ? 13.695 4.539 -11.742 1 76.38 39 ILE B N 1
ATOM 2902 C CA . ILE B 1 39 ? 12.32 4.301 -11.328 1 76.38 39 ILE B CA 1
ATOM 2903 C C . ILE B 1 39 ? 11.414 4.219 -12.555 1 76.38 39 ILE B C 1
ATOM 2905 O O . ILE B 1 39 ? 10.539 3.352 -12.625 1 76.38 39 ILE B O 1
ATOM 2909 N N . TYR B 1 40 ? 11.672 5.008 -13.656 1 83.56 40 TYR B N 1
ATOM 2910 C CA . TYR B 1 40 ? 10.664 5.199 -14.688 1 83.56 40 TYR B CA 1
ATOM 2911 C C . TYR B 1 40 ? 11.07 4.488 -15.977 1 83.56 40 TYR B C 1
ATOM 2913 O O . TYR B 1 40 ? 10.227 4.23 -16.844 1 83.56 40 TYR B O 1
ATOM 2921 N N . ILE B 1 41 ? 12.289 4.168 -16.156 1 86.88 41 ILE B N 1
ATOM 2922 C CA . ILE B 1 41 ? 12.742 3.521 -17.375 1 86.88 41 ILE B CA 1
ATOM 2923 C C . ILE B 1 41 ? 12.016 2.193 -17.562 1 86.88 41 ILE B C 1
ATOM 2925 O O . ILE B 1 41 ? 11.5 1.906 -18.641 1 86.88 41 ILE B O 1
ATOM 2929 N N . PRO B 1 42 ? 11.977 1.397 -16.5 1 85.5 42 PRO B N 1
ATOM 2930 C CA . PRO B 1 42 ? 11.242 0.139 -16.672 1 85.5 42 PRO B CA 1
ATOM 2931 C C . PRO B 1 42 ? 9.789 0.351 -17.078 1 85.5 42 PRO B C 1
ATOM 2933 O O . PRO B 1 42 ? 9.273 -0.382 -17.922 1 85.5 42 PRO B O 1
ATOM 2936 N N . ILE B 1 43 ? 9.188 1.293 -16.5 1 86.38 43 ILE B N 1
ATOM 2937 C CA . ILE B 1 43 ? 7.785 1.577 -16.781 1 86.38 43 ILE B CA 1
ATOM 2938 C C . ILE B 1 43 ? 7.641 2.076 -18.219 1 86.38 43 ILE B C 1
ATOM 2940 O O . ILE B 1 43 ? 6.738 1.646 -18.953 1 86.38 43 ILE B O 1
ATOM 2944 N N . LEU B 1 44 ? 8.547 2.955 -18.625 1 87.12 44 LEU B N 1
ATOM 2945 C CA . LEU B 1 44 ? 8.531 3.504 -19.984 1 87.12 44 LEU B CA 1
ATOM 2946 C C . LEU B 1 44 ? 8.75 2.406 -21.016 1 87.12 44 LEU B C 1
ATOM 2948 O O . LEU B 1 44 ? 8.188 2.463 -22.109 1 87.12 44 LEU B O 1
ATOM 2952 N N . SER B 1 45 ? 9.516 1.507 -20.703 1 86 45 SER B N 1
ATOM 2953 C CA . SER B 1 45 ? 9.766 0.405 -21.625 1 86 45 SER B CA 1
ATOM 2954 C C . SER B 1 45 ? 8.484 -0.363 -21.922 1 86 45 SER B C 1
ATOM 2956 O O . SER B 1 45 ? 8.242 -0.752 -23.062 1 86 45 SER B O 1
ATOM 2958 N N . LEU B 1 46 ? 7.664 -0.591 -20.875 1 84.31 46 LEU B N 1
ATOM 2959 C CA . LEU B 1 46 ? 6.395 -1.277 -21.078 1 84.31 46 LEU B CA 1
ATOM 2960 C C . LEU B 1 46 ? 5.488 -0.475 -22.016 1 84.31 46 LEU B C 1
ATOM 2962 O O . LEU B 1 46 ? 4.812 -1.045 -22.875 1 84.31 46 LEU B O 1
ATOM 2966 N N . ILE B 1 47 ? 5.508 0.824 -21.859 1 87.56 47 ILE B N 1
ATOM 2967 C CA . ILE B 1 47 ? 4.684 1.701 -22.688 1 87.56 47 ILE B CA 1
ATOM 2968 C C . ILE B 1 47 ? 5.164 1.654 -24.125 1 87.56 47 ILE B C 1
ATOM 2970 O O . ILE B 1 47 ? 4.363 1.467 -25.047 1 87.56 47 ILE B O 1
ATOM 2974 N N . ILE B 1 48 ? 6.414 1.806 -24.344 1 87.69 48 ILE B N 1
ATOM 2975 C CA . ILE B 1 48 ? 6.992 1.838 -25.672 1 87.69 48 ILE B CA 1
ATOM 2976 C C . ILE B 1 48 ? 6.734 0.509 -26.375 1 87.69 48 ILE B C 1
ATOM 2978 O O . ILE B 1 48 ? 6.309 0.486 -27.547 1 87.69 48 ILE B O 1
ATOM 2982 N N . PHE B 1 49 ? 6.805 -0.529 -25.688 1 86.44 49 PHE B N 1
ATOM 2983 C CA . PHE B 1 49 ? 6.707 -1.838 -26.312 1 86.44 49 PHE B CA 1
ATOM 2984 C C . PHE B 1 49 ? 5.25 -2.254 -26.484 1 86.44 49 PHE B C 1
ATOM 2986 O O . PHE B 1 49 ? 4.953 -3.26 -27.125 1 86.44 49 PHE B O 1
ATOM 2993 N N . SER B 1 50 ? 4.41 -1.537 -25.828 1 89.12 50 SER B N 1
ATOM 2994 C CA . SER B 1 50 ? 2.99 -1.779 -26.062 1 89.12 50 SER B CA 1
ATOM 2995 C C . SER B 1 50 ? 2.598 -1.426 -27.5 1 89.12 50 SER B C 1
ATOM 2997 O O . SER B 1 50 ? 1.557 -1.865 -27.984 1 89.12 50 SER B O 1
ATOM 2999 N N . PHE B 1 51 ? 3.502 -0.677 -28.203 1 90.56 51 PHE B N 1
ATOM 3000 C CA . PHE B 1 51 ? 3.232 -0.265 -29.562 1 90.56 51 PHE B CA 1
ATOM 3001 C C . PHE B 1 51 ? 4.098 -1.047 -30.547 1 90.56 51 PHE B C 1
ATOM 3003 O O . PHE B 1 51 ? 4.117 -0.746 -31.75 1 90.56 51 PHE B O 1
ATOM 3010 N N . ASN B 1 52 ? 4.809 -1.991 -29.984 1 86.81 52 ASN B N 1
ATOM 3011 C CA . ASN B 1 52 ? 5.688 -2.805 -30.828 1 86.81 52 ASN B CA 1
ATOM 3012 C C . ASN B 1 52 ? 4.914 -3.893 -31.562 1 86.81 52 ASN B C 1
ATOM 3014 O O . ASN B 1 52 ? 4.125 -4.621 -30.953 1 86.81 52 ASN B O 1
ATOM 3018 N N . LYS B 1 53 ? 5.117 -4.102 -32.844 1 85.75 53 LYS B N 1
ATOM 3019 C CA . LYS B 1 53 ? 4.422 -5.07 -33.688 1 85.75 53 LYS B CA 1
ATOM 3020 C C . LYS B 1 53 ? 4.906 -6.492 -33.406 1 85.75 53 LYS B C 1
ATOM 3022 O O . LYS B 1 53 ? 4.203 -7.461 -33.688 1 85.75 53 LYS B O 1
ATOM 3027 N N . SER B 1 54 ? 6 -6.672 -32.781 1 77.81 54 SER B N 1
ATOM 3028 C CA . SER B 1 54 ? 6.613 -7.98 -32.594 1 77.81 54 SER B CA 1
ATOM 3029 C C . SER B 1 54 ? 5.75 -8.867 -31.688 1 77.81 54 SER B C 1
ATOM 3031 O O . SER B 1 54 ? 5.195 -8.398 -30.688 1 77.81 54 SER B O 1
ATOM 3033 N N . GLU B 1 55 ? 5.406 -10.195 -32.188 1 70.06 55 GLU B N 1
ATOM 3034 C CA . GLU B 1 55 ? 4.605 -11.148 -31.406 1 70.06 55 GLU B CA 1
ATOM 3035 C C . GLU B 1 55 ? 5.477 -11.977 -30.469 1 70.06 55 GLU B C 1
ATOM 3037 O O . GLU B 1 55 ? 4.965 -12.68 -29.609 1 70.06 55 GLU B O 1
ATOM 3042 N N . GLY B 1 56 ? 6.77 -12.211 -30.844 1 56.25 56 GLY B N 1
ATOM 3043 C CA . GLY B 1 56 ? 7.621 -13.188 -30.188 1 56.25 56 GLY B CA 1
ATOM 3044 C C . GLY B 1 56 ? 7.844 -12.898 -28.719 1 56.25 56 GLY B C 1
ATOM 3045 O O . GLY B 1 56 ? 7.492 -11.82 -28.234 1 56.25 56 GLY B O 1
ATOM 3046 N N . ARG B 1 57 ? 8.055 -14.211 -28.188 1 49.56 57 ARG B N 1
ATOM 3047 C CA . ARG B 1 57 ? 8.352 -14.414 -26.766 1 49.56 57 ARG B CA 1
ATOM 3048 C C . ARG B 1 57 ? 9.328 -13.359 -26.266 1 49.56 57 ARG B C 1
ATOM 3050 O O . ARG B 1 57 ? 9.273 -12.969 -25.094 1 49.56 57 ARG B O 1
ATOM 3057 N N . ILE B 1 58 ? 10.508 -13.781 -27.078 1 45.62 58 ILE B N 1
ATOM 3058 C CA . ILE B 1 58 ? 11.68 -13.086 -26.562 1 45.62 58 ILE B CA 1
ATOM 3059 C C . ILE B 1 58 ? 11.367 -11.602 -26.375 1 45.62 58 ILE B C 1
ATOM 3061 O O . ILE B 1 58 ? 10.672 -11 -27.203 1 45.62 58 ILE B O 1
ATOM 3065 N N . ALA B 1 59 ? 11.586 -11.062 -25.219 1 44.97 59 ALA B N 1
ATOM 3066 C CA . ALA B 1 59 ? 11.484 -9.75 -24.578 1 44.97 59 ALA B CA 1
ATOM 3067 C C . ALA B 1 59 ? 11.516 -8.633 -25.625 1 44.97 59 ALA B C 1
ATOM 3069 O O . ALA B 1 59 ? 12.492 -8.484 -26.359 1 44.97 59 ALA B O 1
ATOM 3070 N N . SER B 1 60 ? 10.297 -8.312 -26.109 1 51 60 SER B N 1
ATOM 3071 C CA . SER B 1 60 ? 9.859 -7.137 -26.859 1 51 60 SER B CA 1
ATOM 3072 C C . SER B 1 60 ? 10.82 -5.969 -26.641 1 51 60 SER B C 1
ATOM 3074 O O . SER B 1 60 ? 10.727 -4.949 -27.328 1 51 60 SER B O 1
ATOM 3076 N N . LEU B 1 61 ? 11.609 -6.207 -25.5 1 54.91 61 LEU B N 1
ATOM 3077 C CA . LEU B 1 61 ? 12.453 -5.031 -25.297 1 54.91 61 LEU B CA 1
ATOM 3078 C C . LEU B 1 61 ? 13.578 -4.992 -26.328 1 54.91 61 LEU B C 1
ATOM 3080 O O . LEU B 1 61 ? 14.242 -3.965 -26.484 1 54.91 61 LEU B O 1
ATOM 3084 N N . VAL B 1 62 ? 13.656 -6.254 -27.094 1 58.25 62 VAL B N 1
ATOM 3085 C CA . VAL B 1 62 ? 14.891 -6.195 -27.859 1 58.25 62 VAL B CA 1
ATOM 3086 C C . VAL B 1 62 ? 14.562 -6.016 -29.344 1 58.25 62 VAL B C 1
ATOM 3088 O O . VAL B 1 62 ? 15.32 -5.387 -30.078 1 58.25 62 VAL B O 1
ATOM 3091 N N . ASN B 1 63 ? 13.398 -6.566 -29.688 1 70.5 63 ASN B N 1
ATOM 3092 C CA . ASN B 1 63 ? 13.211 -6.504 -31.125 1 70.5 63 ASN B CA 1
ATOM 3093 C C . ASN B 1 63 ? 12.047 -5.602 -31.516 1 70.5 63 ASN B C 1
ATOM 3095 O O . ASN B 1 63 ? 10.883 -5.988 -31.359 1 70.5 63 ASN B O 1
ATOM 3099 N N . TRP B 1 64 ? 12.398 -4.449 -31.781 1 79.75 64 TRP B N 1
ATOM 3100 C CA . TRP B 1 64 ? 11.406 -3.514 -32.281 1 79.75 64 TRP B CA 1
ATOM 3101 C C . TRP B 1 64 ? 11.102 -3.781 -33.75 1 79.75 64 TRP B C 1
ATOM 3103 O O . TRP B 1 64 ? 12 -3.729 -34.594 1 79.75 64 TRP B O 1
ATOM 3113 N N . GLN B 1 65 ? 9.922 -4.219 -34.094 1 83.06 65 GLN B N 1
ATOM 3114 C CA . GLN B 1 65 ? 9.57 -4.574 -35.438 1 83.06 65 GLN B CA 1
ATOM 3115 C C . GLN B 1 65 ? 8.648 -3.521 -36.062 1 83.06 65 GLN B C 1
ATOM 3117 O O . GLN B 1 65 ? 8.117 -3.723 -37.156 1 83.06 65 GLN B O 1
ATOM 3122 N N . GLY B 1 66 ? 8.352 -2.404 -35.406 1 86.25 66 GLY B N 1
ATOM 3123 C CA . GLY B 1 66 ? 7.492 -1.364 -35.938 1 86.25 66 GLY B CA 1
ATOM 3124 C C . GLY B 1 66 ? 6.383 -0.952 -35 1 86.25 66 GLY B C 1
ATOM 3125 O O . GLY B 1 66 ? 6.066 -1.673 -34.062 1 86.25 66 GLY B O 1
ATOM 3126 N N . PHE B 1 67 ? 5.93 0.153 -35.312 1 90.75 67 PHE B N 1
ATOM 3127 C CA . PHE B 1 67 ? 4.855 0.725 -34.5 1 90.75 67 PHE B CA 1
ATOM 3128 C C . PHE B 1 67 ? 3.51 0.134 -34.906 1 90.75 67 PHE B C 1
ATOM 3130 O O . PHE B 1 67 ? 3.223 -0.024 -36.094 1 90.75 67 PHE B O 1
ATOM 3137 N N . SER B 1 68 ? 2.734 -0.385 -33.906 1 91.06 68 SER B N 1
ATOM 3138 C CA . SER B 1 68 ? 1.42 -0.958 -34.188 1 91.06 68 SER B CA 1
ATOM 3139 C C . SER B 1 68 ? 0.473 -0.757 -33 1 91.06 68 SER B C 1
ATOM 3141 O O . SER B 1 68 ? 0.913 -0.657 -31.859 1 91.06 68 SER B O 1
ATOM 3143 N N . PHE B 1 69 ? -0.792 -0.686 -33.344 1 92.25 69 PHE B N 1
ATOM 3144 C CA . PHE B 1 69 ? -1.837 -0.64 -32.312 1 92.25 69 PHE B CA 1
ATOM 3145 C C . PHE B 1 69 ? -2.543 -1.986 -32.219 1 92.25 69 PHE B C 1
ATOM 3147 O O . PHE B 1 69 ? -3.609 -2.084 -31.594 1 92.25 69 PHE B O 1
ATOM 3154 N N . GLN B 1 70 ? -2.002 -2.996 -32.719 1 91.06 70 GLN B N 1
ATOM 3155 C CA . GLN B 1 70 ? -2.678 -4.285 -32.844 1 91.06 70 GLN B CA 1
ATOM 3156 C C . GLN B 1 70 ? -2.992 -4.871 -31.484 1 91.06 70 GLN B C 1
ATOM 3158 O O . GLN B 1 70 ? -4.031 -5.508 -31.297 1 91.06 70 GLN B O 1
ATOM 3163 N N . TRP B 1 71 ? -2.16 -4.605 -30.547 1 89.75 71 TRP B N 1
ATOM 3164 C CA . TRP B 1 71 ? -2.355 -5.18 -29.219 1 89.75 71 TRP B CA 1
ATOM 3165 C C . TRP B 1 71 ? -3.51 -4.496 -28.5 1 89.75 71 TRP B C 1
ATOM 3167 O O . TRP B 1 71 ? -4.199 -5.121 -27.688 1 89.75 71 TRP B O 1
ATOM 3177 N N . TYR B 1 72 ? -3.68 -3.279 -28.828 1 91.44 72 TYR B N 1
ATOM 3178 C CA . TYR B 1 72 ? -4.812 -2.553 -28.266 1 91.44 72 TYR B CA 1
ATOM 3179 C C . TYR B 1 72 ? -6.125 -3.037 -28.875 1 91.44 72 TYR B C 1
ATOM 3181 O O . TYR B 1 72 ? -7.133 -3.158 -28.172 1 91.44 72 TYR B O 1
ATOM 3189 N N . SER B 1 73 ? -6.102 -3.311 -30.109 1 91.31 73 SER B N 1
ATOM 3190 C CA . SER B 1 73 ? -7.277 -3.869 -30.766 1 91.31 73 SER B CA 1
ATOM 3191 C C . SER B 1 73 ? -7.613 -5.254 -30.219 1 91.31 73 SER B C 1
ATOM 3193 O O . SER B 1 73 ? -8.781 -5.566 -29.984 1 91.31 73 SER B O 1
ATOM 3195 N N . LYS B 1 74 ? -6.648 -6.016 -29.984 1 88.81 74 LYS B N 1
ATOM 3196 C CA . LYS B 1 74 ? -6.836 -7.352 -29.422 1 88.81 74 LYS B CA 1
ATOM 3197 C C . LYS B 1 74 ? -7.43 -7.285 -28.016 1 88.81 74 LYS B C 1
ATOM 3199 O O . LYS B 1 74 ? -8.281 -8.102 -27.656 1 88.81 74 LYS B O 1
ATOM 3204 N N . LEU B 1 75 ? -6.992 -6.34 -27.281 1 88.69 75 LEU B N 1
ATOM 3205 C CA . LEU B 1 75 ? -7.508 -6.164 -25.938 1 88.69 75 LEU B CA 1
ATOM 3206 C C . LEU B 1 75 ? -9 -5.859 -25.953 1 88.69 75 LEU B C 1
ATOM 3208 O O . LEU B 1 75 ? -9.75 -6.352 -25.109 1 88.69 75 LEU B O 1
ATOM 3212 N N . TRP B 1 76 ? -9.406 -5.109 -26.938 1 88.5 76 TRP B N 1
ATOM 3213 C CA . TRP B 1 76 ? -10.805 -4.688 -27.016 1 88.5 76 TRP B CA 1
ATOM 3214 C C . TRP B 1 76 ? -11.695 -5.852 -27.422 1 88.5 76 TRP B C 1
ATOM 3216 O O . TRP B 1 76 ? -12.898 -5.859 -27.125 1 88.5 76 TRP B O 1
ATOM 3226 N N . THR B 1 77 ? -11.133 -6.812 -28.062 1 90.5 77 THR B N 1
ATOM 3227 C CA . THR B 1 77 ? -11.93 -7.934 -28.531 1 90.5 77 THR B CA 1
ATOM 3228 C C . THR B 1 77 ? -11.875 -9.102 -27.562 1 90.5 77 THR B C 1
ATOM 3230 O O . THR B 1 77 ? -12.688 -10.023 -27.641 1 90.5 77 THR B O 1
ATOM 3233 N N . ASP B 1 78 ? -10.992 -9.078 -26.656 1 90.56 78 ASP B N 1
ATOM 3234 C CA . ASP B 1 78 ? -10.82 -10.164 -25.688 1 90.56 78 ASP B CA 1
ATOM 3235 C C . ASP B 1 78 ? -11.844 -10.055 -24.562 1 90.56 78 ASP B C 1
ATOM 3237 O O . ASP B 1 78 ? -11.797 -9.117 -23.75 1 90.56 78 ASP B O 1
ATOM 3241 N N . GLN B 1 79 ? -12.727 -11.008 -24.422 1 92.38 79 GLN B N 1
ATOM 3242 C CA . GLN B 1 79 ? -13.805 -10.977 -23.438 1 92.38 79 GLN B CA 1
ATOM 3243 C C . GLN B 1 79 ? -13.258 -11.109 -22.016 1 92.38 79 GLN B C 1
ATOM 3245 O O . GLN B 1 79 ? -13.812 -10.523 -21.078 1 92.38 79 GLN B O 1
ATOM 3250 N N . THR B 1 80 ? -12.195 -11.812 -21.844 1 91.31 80 THR B N 1
ATOM 3251 C CA . THR B 1 80 ? -11.602 -11.992 -20.516 1 91.31 80 THR B CA 1
ATOM 3252 C C . THR B 1 80 ? -11.062 -10.664 -19.984 1 91.31 80 THR B C 1
ATOM 3254 O O . THR B 1 80 ? -11.234 -10.344 -18.812 1 91.31 80 THR B O 1
ATOM 3257 N N . VAL B 1 81 ? -10.484 -9.93 -20.906 1 89.88 81 VAL B N 1
ATOM 3258 C CA . VAL B 1 81 ? -9.938 -8.633 -20.531 1 89.88 81 VAL B CA 1
ATOM 3259 C C . VAL B 1 81 ? -11.07 -7.68 -20.172 1 89.88 81 VAL B C 1
ATOM 3261 O O . VAL B 1 81 ? -11.008 -6.984 -19.156 1 89.88 81 VAL B O 1
ATOM 3264 N N . LYS B 1 82 ? -12.055 -7.715 -20.922 1 91.06 82 LYS B N 1
ATOM 3265 C CA . LYS B 1 82 ? -13.203 -6.848 -20.656 1 91.06 82 LYS B CA 1
ATOM 3266 C C . LYS B 1 82 ? -13.836 -7.168 -19.312 1 91.06 82 LYS B C 1
ATOM 3268 O O . LYS B 1 82 ? -14.188 -6.262 -18.547 1 91.06 82 LYS B O 1
ATOM 3273 N N . THR B 1 83 ? -14.008 -8.391 -19.047 1 94.5 83 THR B N 1
ATOM 3274 C CA . THR B 1 83 ? -14.586 -8.82 -17.781 1 94.5 83 THR B CA 1
ATOM 3275 C C . THR B 1 83 ? -13.703 -8.398 -16.609 1 94.5 83 THR B C 1
ATOM 3277 O O . THR B 1 83 ? -14.203 -7.914 -15.586 1 94.5 83 THR B O 1
ATOM 3280 N N . ALA B 1 84 ? -12.383 -8.562 -16.734 1 93.62 84 ALA B N 1
ATOM 3281 C CA . ALA B 1 84 ? -11.445 -8.172 -15.688 1 93.62 84 ALA B CA 1
ATOM 3282 C C . ALA B 1 84 ? -11.516 -6.676 -15.414 1 93.62 84 ALA B C 1
ATOM 3284 O O . ALA B 1 84 ? -11.461 -6.246 -14.266 1 93.62 84 ALA B O 1
ATOM 3285 N N . ILE B 1 85 ? -11.672 -5.91 -16.5 1 90.31 85 ILE B N 1
ATOM 3286 C CA . ILE B 1 85 ? -11.781 -4.461 -16.359 1 90.31 85 ILE B CA 1
ATOM 3287 C C . ILE B 1 85 ? -13.078 -4.109 -15.633 1 90.31 85 ILE B C 1
ATOM 3289 O O . ILE B 1 85 ? -13.07 -3.279 -14.719 1 90.31 85 ILE B O 1
ATOM 3293 N N . LYS B 1 86 ? -14.117 -4.688 -16.031 1 94 86 LYS B N 1
ATOM 3294 C CA . LYS B 1 86 ? -15.414 -4.441 -15.398 1 94 86 LYS B CA 1
ATOM 3295 C C . LYS B 1 86 ? -15.383 -4.801 -13.914 1 94 86 LYS B C 1
ATOM 3297 O O . LYS B 1 86 ? -15.859 -4.035 -13.07 1 94 86 LYS B O 1
ATOM 3302 N N . ILE B 1 87 ? -14.844 -5.902 -13.633 1 96.25 87 ILE B N 1
ATOM 3303 C CA . ILE B 1 87 ? -14.758 -6.348 -12.25 1 96.25 87 ILE B CA 1
ATOM 3304 C C . ILE B 1 87 ? -13.93 -5.355 -11.43 1 96.25 87 ILE B C 1
ATOM 3306 O O . ILE B 1 87 ? -14.32 -4.973 -10.328 1 96.25 87 ILE B O 1
ATOM 3310 N N . THR B 1 88 ? -12.781 -4.949 -12 1 94.25 88 THR B N 1
ATOM 3311 C CA . THR B 1 88 ? -11.922 -3.988 -11.32 1 94.25 88 THR B CA 1
ATOM 3312 C C . THR B 1 88 ? -12.688 -2.705 -11.008 1 94.25 88 THR B C 1
ATOM 3314 O O . THR B 1 88 ? -12.672 -2.227 -9.867 1 94.25 88 THR B O 1
ATOM 3317 N N . LEU B 1 89 ? -13.406 -2.221 -11.961 1 93.06 89 LEU B N 1
ATOM 3318 C CA . LEU B 1 89 ? -14.117 -0.954 -11.805 1 93.06 89 LEU B CA 1
ATOM 3319 C C . LEU B 1 89 ? -15.305 -1.104 -10.859 1 93.06 89 LEU B C 1
ATOM 3321 O O . LEU B 1 89 ? -15.523 -0.262 -9.992 1 93.06 89 LEU B O 1
ATOM 3325 N N . TYR B 1 90 ? -16.016 -2.166 -11.008 1 97.06 90 TYR B N 1
ATOM 3326 C CA . TYR B 1 90 ? -17.172 -2.393 -10.156 1 97.06 90 TYR B CA 1
ATOM 3327 C C . TYR B 1 90 ? -16.75 -2.566 -8.695 1 97.06 90 TYR B C 1
ATOM 3329 O O . TYR B 1 90 ? -17.344 -1.956 -7.801 1 97.06 90 TYR B O 1
ATOM 3337 N N . ILE B 1 91 ? -15.797 -3.357 -8.492 1 97.75 91 ILE B N 1
ATOM 3338 C CA . ILE B 1 91 ? -15.328 -3.623 -7.133 1 97.75 91 ILE B CA 1
ATOM 3339 C C . ILE B 1 91 ? -14.773 -2.344 -6.52 1 97.75 91 ILE B C 1
ATOM 3341 O O . ILE B 1 91 ? -15.094 -2.004 -5.379 1 97.75 91 ILE B O 1
ATOM 3345 N N . ALA B 1 92 ? -13.945 -1.652 -7.285 1 95.88 92 ALA B N 1
ATOM 3346 C CA . ALA B 1 92 ? -13.328 -0.433 -6.77 1 95.88 92 ALA B CA 1
ATOM 3347 C C . ALA B 1 92 ? -14.383 0.619 -6.441 1 95.88 92 ALA B C 1
ATOM 3349 O O . ALA B 1 92 ? -14.328 1.258 -5.387 1 95.88 92 ALA B O 1
ATOM 3350 N N . CYS B 1 93 ? -15.352 0.793 -7.305 1 96.81 93 CYS B N 1
ATOM 3351 C CA . CYS B 1 93 ? -16.391 1.805 -7.109 1 96.81 93 CYS B CA 1
ATOM 3352 C C . CYS B 1 93 ? -17.281 1.443 -5.934 1 96.81 93 CYS B C 1
ATOM 3354 O O . CYS B 1 93 ? -17.531 2.273 -5.059 1 96.81 93 CYS B O 1
ATOM 3356 N N . LEU B 1 94 ? -17.75 0.264 -5.898 1 98.44 94 LEU B N 1
ATOM 3357 C CA . LEU B 1 94 ? -18.641 -0.167 -4.82 1 98.44 94 LEU B CA 1
ATOM 3358 C C . LEU B 1 94 ? -17.906 -0.147 -3.48 1 98.44 94 LEU B C 1
ATOM 3360 O O . LEU B 1 94 ? -18.469 0.289 -2.473 1 98.44 94 LEU B O 1
ATOM 3364 N N . THR B 1 95 ? -16.672 -0.662 -3.439 1 98 95 THR B N 1
ATOM 3365 C CA . THR B 1 95 ? -15.875 -0.645 -2.219 1 98 95 THR B CA 1
ATOM 3366 C C . THR B 1 95 ? -15.688 0.783 -1.713 1 98 95 THR B C 1
ATOM 3368 O O . THR B 1 95 ? -15.812 1.043 -0.514 1 98 95 THR B O 1
ATOM 3371 N N . THR B 1 96 ? -15.398 1.645 -2.646 1 97.56 96 THR B N 1
ATOM 3372 C CA . THR B 1 96 ? -15.188 3.039 -2.279 1 97.56 96 THR B CA 1
ATOM 3373 C C . THR B 1 96 ? -16.438 3.631 -1.65 1 97.56 96 THR B C 1
ATOM 3375 O O . THR B 1 96 ? -16.375 4.242 -0.581 1 97.56 96 THR B O 1
ATOM 3378 N N . LEU B 1 97 ? -17.547 3.414 -2.277 1 97.88 97 LEU B N 1
ATOM 3379 C CA . LEU B 1 97 ? -18.828 3.951 -1.796 1 97.88 97 LEU B CA 1
ATOM 3380 C C . LEU B 1 97 ? -19.156 3.393 -0.42 1 97.88 97 LEU B C 1
ATOM 3382 O O . LEU B 1 97 ? -19.438 4.148 0.513 1 97.88 97 LEU B O 1
ATOM 3386 N N . ILE B 1 98 ? -19.094 2.148 -0.258 1 97.5 98 ILE B N 1
ATOM 3387 C CA . ILE B 1 98 ? -19.516 1.483 0.969 1 97.5 98 ILE B CA 1
ATOM 3388 C C . ILE B 1 98 ? -18.5 1.75 2.08 1 97.5 98 ILE B C 1
ATOM 3390 O O . ILE B 1 98 ? -18.875 2.07 3.209 1 97.5 98 ILE B O 1
ATOM 3394 N N . SER B 1 99 ? -17.203 1.641 1.813 1 96.19 99 SER B N 1
ATOM 3395 C CA . SER B 1 99 ? -16.172 1.85 2.832 1 96.19 99 SER B CA 1
ATOM 3396 C C . SER B 1 99 ? -16.156 3.299 3.309 1 96.19 99 SER B C 1
ATOM 3398 O O . SER B 1 99 ? -15.875 3.568 4.48 1 96.19 99 SER B O 1
ATOM 3400 N N . THR B 1 100 ? -16.375 4.238 2.354 1 96.69 100 THR B N 1
ATOM 3401 C CA . THR B 1 100 ? -16.438 5.637 2.758 1 96.69 100 THR B CA 1
ATOM 3402 C C . THR B 1 100 ? -17.609 5.875 3.711 1 96.69 100 THR B C 1
ATOM 3404 O O . THR B 1 100 ? -17.453 6.562 4.723 1 96.69 100 THR B O 1
ATOM 3407 N N . PHE B 1 101 ? -18.703 5.305 3.354 1 95.12 101 PHE B N 1
ATOM 3408 C CA . PHE B 1 101 ? -19.875 5.41 4.207 1 95.12 101 PHE B CA 1
ATOM 3409 C C . PHE B 1 101 ? -19.625 4.758 5.562 1 95.12 101 PHE B C 1
ATOM 3411 O O . PHE B 1 101 ? -19.828 5.379 6.605 1 95.12 101 PHE B O 1
ATOM 3418 N N . LEU B 1 102 ? -19.203 3.543 5.598 1 93.5 102 LEU B N 1
ATOM 3419 C CA . LEU B 1 102 ? -18.969 2.795 6.832 1 93.5 102 LEU B CA 1
ATOM 3420 C C . LEU B 1 102 ? -17.859 3.439 7.66 1 93.5 102 LEU B C 1
ATOM 3422 O O . LEU B 1 102 ? -18 3.58 8.875 1 93.5 102 LEU B O 1
ATOM 3426 N N . GLY B 1 103 ? -16.75 3.787 7.004 1 93.31 103 GLY B N 1
ATOM 3427 C CA . GLY B 1 103 ? -15.625 4.383 7.703 1 93.31 103 GLY B CA 1
ATOM 3428 C C . GLY B 1 103 ? -15.953 5.734 8.312 1 93.31 103 GLY B C 1
ATOM 3429 O O . GLY B 1 103 ? -15.523 6.039 9.43 1 93.31 103 GLY B O 1
ATOM 3430 N N . THR B 1 104 ? -16.688 6.543 7.574 1 94.06 104 THR B N 1
ATOM 3431 C CA . THR B 1 104 ? -17.094 7.855 8.07 1 94.06 104 THR B CA 1
ATOM 3432 C C . THR B 1 104 ? -17.984 7.719 9.305 1 94.06 104 THR B C 1
ATOM 3434 O O . THR B 1 104 ? -17.75 8.375 10.32 1 94.06 104 THR B O 1
ATOM 3437 N N . PHE B 1 105 ? -18.953 6.898 9.219 1 90.94 105 PHE B N 1
ATOM 3438 C CA . PHE B 1 105 ? -19.844 6.703 10.352 1 90.94 105 PHE B CA 1
ATOM 3439 C C . PHE B 1 105 ? -19.109 6.098 11.539 1 90.94 105 PHE B C 1
ATOM 3441 O O . PHE B 1 105 ? -19.391 6.422 12.688 1 90.94 105 PHE B O 1
ATOM 3448 N N . ALA B 1 106 ? -18.219 5.238 11.25 1 89.38 106 ALA B N 1
ATOM 3449 C CA . ALA B 1 106 ? -17.406 4.684 12.328 1 89.38 106 ALA B CA 1
ATOM 3450 C C . ALA B 1 106 ? -16.578 5.77 13.008 1 89.38 106 ALA B C 1
ATOM 3452 O O . ALA B 1 106 ? -16.484 5.801 14.242 1 89.38 106 ALA B O 1
ATOM 3453 N N . ALA B 1 107 ? -16 6.621 12.219 1 90.19 107 ALA B N 1
ATOM 3454 C CA . ALA B 1 107 ? -15.203 7.723 12.758 1 90.19 107 ALA B CA 1
ATOM 3455 C C . ALA B 1 107 ? -16.062 8.641 13.633 1 90.19 107 ALA B C 1
ATOM 3457 O O . ALA B 1 107 ? -15.633 9.047 14.711 1 90.19 107 ALA B O 1
ATOM 3458 N N . ILE B 1 108 ? -17.266 8.953 13.18 1 87.75 108 ILE B N 1
ATOM 3459 C CA . ILE B 1 108 ? -18.172 9.812 13.922 1 87.75 108 ILE B CA 1
ATOM 3460 C C . ILE B 1 108 ? -18.594 9.125 15.219 1 87.75 108 ILE B C 1
ATOM 3462 O O . ILE B 1 108 ? -18.609 9.742 16.281 1 87.75 108 ILE B O 1
ATOM 3466 N N . SER B 1 109 ? -18.969 7.867 15.094 1 85.06 109 SER B N 1
ATOM 3467 C CA . SER B 1 109 ? -19.391 7.102 16.266 1 85.06 109 SER B CA 1
ATOM 3468 C C . SER B 1 109 ? -18.281 7.02 17.297 1 85.06 109 SER B C 1
ATOM 3470 O O . SER B 1 109 ? -18.547 7.078 18.5 1 85.06 109 SER B O 1
ATOM 3472 N N . LEU B 1 110 ? -17.141 6.891 16.844 1 83.69 110 LEU B N 1
ATOM 3473 C CA . LEU B 1 110 ? -15.984 6.816 17.734 1 83.69 110 LEU B CA 1
ATOM 3474 C C . LEU B 1 110 ? -15.781 8.133 18.484 1 83.69 110 LEU B C 1
ATOM 3476 O O . LEU B 1 110 ? -15.484 8.141 19.672 1 83.69 110 LEU B O 1
ATOM 3480 N N . ALA B 1 111 ? -16 9.148 17.828 1 81.69 111 ALA B N 1
ATOM 3481 C CA . ALA B 1 111 ? -15.781 10.477 18.406 1 81.69 111 ALA B CA 1
ATOM 3482 C C . ALA B 1 111 ? -16.875 10.82 19.406 1 81.69 111 ALA B C 1
ATOM 3484 O O . ALA B 1 111 ? -16.641 11.531 20.391 1 81.69 111 ALA B O 1
ATOM 3485 N N . GLN B 1 112 ? -18.078 10.414 19.188 1 76 112 GLN B N 1
ATOM 3486 C CA . GLN B 1 112 ? -19.219 10.844 19.984 1 76 112 GLN B CA 1
ATOM 3487 C C . GLN B 1 112 ? -19.422 9.914 21.188 1 76 112 GLN B C 1
ATOM 3489 O O . GLN B 1 112 ? -19.953 10.336 22.219 1 76 112 GLN B O 1
ATOM 3494 N N . SER B 1 113 ? -19.234 8.703 21 1 67.38 113 SER B N 1
ATOM 3495 C CA . SER B 1 113 ? -19.797 7.762 21.953 1 67.38 113 SER B CA 1
ATOM 3496 C C . SER B 1 113 ? -18.75 7.258 22.922 1 67.38 113 SER B C 1
ATOM 3498 O O . SER B 1 113 ? -19.078 6.777 24.016 1 67.38 113 SER B O 1
ATOM 3500 N N . LEU B 1 114 ? -17.562 7.246 22.547 1 65 114 LEU B N 1
ATOM 3501 C CA . LEU B 1 114 ? -16.625 6.508 23.375 1 65 114 LEU B CA 1
ATOM 3502 C C . LEU B 1 114 ? -15.727 7.461 24.156 1 65 114 LEU B C 1
ATOM 3504 O O . LEU B 1 114 ? -15.508 8.602 23.75 1 65 114 LEU B O 1
ATOM 3508 N N . ASN B 1 115 ? -15.602 6.938 25.375 1 74.19 115 ASN B N 1
ATOM 3509 C CA . ASN B 1 115 ? -14.602 7.66 26.156 1 74.19 115 ASN B CA 1
ATOM 3510 C C . ASN B 1 115 ? -13.219 7.59 25.5 1 74.19 115 ASN B C 1
ATOM 3512 O O . ASN B 1 115 ? -13.023 6.84 24.531 1 74.19 115 ASN B O 1
ATOM 3516 N N . LYS B 1 116 ? -12.398 8.414 25.891 1 75.88 116 LYS B N 1
ATOM 3517 C CA . LYS B 1 116 ? -11.078 8.594 25.281 1 75.88 116 LYS B CA 1
ATOM 3518 C C . LYS B 1 116 ? -10.305 7.281 25.25 1 75.88 116 LYS B C 1
ATOM 3520 O O . LYS B 1 116 ? -9.625 6.984 24.266 1 75.88 116 LYS B O 1
ATOM 3525 N N . LYS B 1 117 ? -10.508 6.539 26.266 1 74.38 117 LYS B N 1
ATOM 3526 C CA . LYS B 1 117 ? -9.766 5.281 26.344 1 74.38 117 LYS B CA 1
ATOM 3527 C C . LYS B 1 117 ? -10.211 4.312 25.25 1 74.38 117 LYS B C 1
ATOM 3529 O O . LYS B 1 117 ? -9.383 3.732 24.547 1 74.38 117 LYS B O 1
ATOM 3534 N N . TRP B 1 118 ? -11.484 4.16 25.109 1 73.75 118 TRP B N 1
ATOM 3535 C CA . TRP B 1 118 ? -12.023 3.232 24.125 1 73.75 118 TRP B CA 1
ATOM 3536 C C . TRP B 1 118 ? -11.773 3.736 22.703 1 73.75 118 TRP B C 1
ATOM 3538 O O . TRP B 1 118 ? -11.539 2.945 21.797 1 73.75 118 TRP B O 1
ATOM 3548 N N . ARG B 1 119 ? -11.742 5.059 22.609 1 78.62 119 ARG B N 1
ATOM 3549 C CA . ARG B 1 119 ? -11.438 5.66 21.312 1 78.62 119 ARG B CA 1
ATOM 3550 C C . ARG B 1 119 ? -10.031 5.289 20.859 1 78.62 119 ARG B C 1
ATOM 3552 O O . ARG B 1 119 ? -9.828 4.887 19.703 1 78.62 119 ARG B O 1
ATOM 3559 N N . ASN B 1 120 ? -9.234 5.309 21.844 1 76.94 120 ASN B N 1
ATOM 3560 C CA . ASN B 1 120 ? -7.844 5 21.531 1 76.94 120 ASN B CA 1
ATOM 3561 C C . ASN B 1 120 ? -7.66 3.531 21.172 1 76.94 120 ASN B C 1
ATOM 3563 O O . ASN B 1 120 ? -6.887 3.205 20.266 1 76.94 120 ASN B O 1
ATOM 3567 N N . ILE B 1 121 ? -8.398 2.781 21.844 1 74.31 121 ILE B N 1
ATOM 3568 C CA . ILE B 1 121 ? -8.289 1.352 21.578 1 74.31 121 ILE B CA 1
ATOM 3569 C C . ILE B 1 121 ? -8.805 1.052 20.172 1 74.31 121 ILE B C 1
ATOM 3571 O O . ILE B 1 121 ? -8.164 0.329 19.406 1 74.31 121 ILE B O 1
ATOM 3575 N N . VAL B 1 122 ? -9.898 1.657 19.859 1 75.94 122 VAL B N 1
ATOM 3576 C CA . VAL B 1 122 ? -10.508 1.401 18.562 1 75.94 122 VAL B CA 1
ATOM 3577 C C . VAL B 1 122 ? -9.609 1.945 17.453 1 75.94 122 VAL B C 1
ATOM 3579 O O . VAL B 1 122 ? -9.422 1.299 16.422 1 75.94 122 VAL B O 1
ATOM 3582 N N . LEU B 1 123 ? -9.016 3.023 17.688 1 77 123 LEU B N 1
ATOM 3583 C CA . LEU B 1 123 ? -8.109 3.611 16.703 1 77 123 LEU B CA 1
ATOM 3584 C C . LEU B 1 123 ? -6.863 2.752 16.531 1 77 123 LEU B C 1
ATOM 3586 O O . LEU B 1 123 ? -6.414 2.521 15.414 1 77 123 LEU B O 1
ATOM 3590 N N . ASN B 1 124 ? -6.426 2.244 17.594 1 72.5 124 ASN B N 1
ATOM 3591 C CA . ASN B 1 124 ? -5.242 1.393 17.547 1 72.5 124 ASN B CA 1
ATOM 3592 C C . ASN B 1 124 ? -5.523 0.077 16.828 1 72.5 124 ASN B C 1
ATOM 3594 O O . ASN B 1 124 ? -4.695 -0.407 16.062 1 72.5 124 ASN B O 1
ATOM 3598 N N . VAL B 1 125 ? -6.68 -0.369 17.109 1 73.56 125 VAL B N 1
ATOM 3599 C CA . VAL B 1 125 ? -7.074 -1.616 16.469 1 73.56 125 VAL B CA 1
ATOM 3600 C C . VAL B 1 125 ? -7.23 -1.394 14.961 1 73.56 125 VAL B C 1
ATOM 3602 O O . VAL B 1 125 ? -6.832 -2.24 14.156 1 73.56 125 VAL B O 1
ATOM 3605 N N . SER B 1 126 ? -7.824 -0.333 14.633 1 75.25 126 SER B N 1
ATOM 3606 C CA . SER B 1 126 ? -7.973 0.008 13.227 1 75.25 126 SER B CA 1
ATOM 3607 C C . SER B 1 126 ? -6.617 0.183 12.547 1 75.25 126 SER B C 1
ATOM 3609 O O . SER B 1 126 ? -6.414 -0.271 11.422 1 75.25 126 SER B O 1
ATOM 3611 N N . ASN B 1 127 ? -5.695 0.756 13.227 1 72.38 127 ASN B N 1
ATOM 3612 C CA . ASN B 1 127 ? -4.348 0.949 12.703 1 72.38 127 ASN B CA 1
ATOM 3613 C C . ASN B 1 127 ? -3.6 -0.375 12.578 1 72.38 127 ASN B C 1
ATOM 3615 O O . ASN B 1 127 ? -2.766 -0.54 11.688 1 72.38 127 ASN B O 1
ATOM 3619 N N . PHE B 1 128 ? -4.023 -1.25 13.438 1 71.56 128 PHE B N 1
ATOM 3620 C CA . PHE B 1 128 ? -3.402 -2.568 13.438 1 71.56 128 PHE B CA 1
ATOM 3621 C C . PHE B 1 128 ? -3.691 -3.301 12.133 1 71.56 128 PHE B C 1
ATOM 3623 O O . PHE B 1 128 ? -2.809 -3.953 11.57 1 71.56 128 PHE B O 1
ATOM 3630 N N . SER B 1 129 ? -4.867 -3.176 11.664 1 73.5 129 SER B N 1
ATOM 3631 C CA . SER B 1 129 ? -5.25 -3.854 10.43 1 73.5 129 SER B CA 1
ATOM 3632 C C . SER B 1 129 ? -4.422 -3.361 9.25 1 73.5 129 SER B C 1
ATOM 3634 O O . SER B 1 129 ? -4.184 -4.105 8.297 1 73.5 129 SER B O 1
ATOM 3636 N N . ILE B 1 130 ? -3.916 -2.168 9.367 1 74.62 130 ILE B N 1
ATOM 3637 C CA . ILE B 1 130 ? -3.154 -1.555 8.281 1 74.62 130 ILE B CA 1
ATOM 3638 C C . ILE B 1 130 ? -1.729 -2.107 8.273 1 74.62 130 ILE B C 1
ATOM 3640 O O . ILE B 1 130 ? -1.093 -2.188 7.223 1 74.62 130 ILE B O 1
ATOM 3644 N N . VAL B 1 131 ? -1.276 -2.637 9.383 1 74.81 131 VAL B N 1
ATOM 3645 C CA . VAL B 1 131 ? 0.114 -3.047 9.547 1 74.81 131 VAL B CA 1
ATOM 3646 C C . VAL B 1 131 ? 0.259 -4.527 9.211 1 74.81 131 VAL B C 1
ATOM 3648 O O . VAL B 1 131 ? 1.361 -5 8.922 1 74.81 131 VAL B O 1
ATOM 3651 N N . ILE B 1 132 ? -0.804 -5.191 9.195 1 82.12 132 ILE B N 1
ATOM 3652 C CA . ILE B 1 132 ? -0.78 -6.617 8.891 1 82.12 132 ILE B CA 1
ATOM 3653 C C . ILE B 1 132 ? -0.368 -6.824 7.434 1 82.12 132 ILE B C 1
ATOM 3655 O O . ILE B 1 132 ? -0.865 -6.141 6.539 1 82.12 132 ILE B O 1
ATOM 3659 N N . PRO B 1 133 ? 0.587 -7.789 7.25 1 83.06 133 PRO B N 1
ATOM 3660 C CA . PRO B 1 133 ? 0.941 -8.094 5.863 1 83.06 133 PRO B CA 1
ATOM 3661 C C . PRO B 1 133 ? -0.268 -8.484 5.02 1 83.06 133 PRO B C 1
ATOM 3663 O O . PRO B 1 133 ? -1.14 -9.227 5.488 1 83.06 133 PRO B O 1
ATOM 3666 N N . GLU B 1 134 ? -0.259 -7.992 3.906 1 88 134 GLU B N 1
ATOM 3667 C CA . GLU B 1 134 ? -1.412 -8.156 3.027 1 88 134 GLU B CA 1
ATOM 3668 C C . GLU B 1 134 ? -1.676 -9.633 2.736 1 88 134 GLU B C 1
ATOM 3670 O O . GLU B 1 134 ? -2.83 -10.055 2.645 1 88 134 GLU B O 1
ATOM 3675 N N . ILE B 1 135 ? -0.637 -10.352 2.566 1 89.06 135 ILE B N 1
ATOM 3676 C CA . ILE B 1 135 ? -0.79 -11.766 2.225 1 89.06 135 ILE B CA 1
ATOM 3677 C C . ILE B 1 135 ? -1.512 -12.492 3.354 1 89.06 135 ILE B C 1
ATOM 3679 O O . ILE B 1 135 ? -2.295 -13.414 3.107 1 89.06 135 ILE B O 1
ATOM 3683 N N . ILE B 1 136 ? -1.229 -12.086 4.559 1 86.44 136 ILE B N 1
ATOM 3684 C CA . ILE B 1 136 ? -1.875 -12.703 5.715 1 86.44 136 ILE B CA 1
ATOM 3685 C C . ILE B 1 136 ? -3.367 -12.383 5.699 1 86.44 136 ILE B C 1
ATOM 3687 O O . ILE B 1 136 ? -4.199 -13.258 5.934 1 86.44 136 ILE B O 1
ATOM 3691 N N . THR B 1 137 ? -3.666 -11.141 5.461 1 88.44 137 THR B N 1
ATOM 3692 C CA . THR B 1 137 ? -5.066 -10.742 5.359 1 88.44 137 THR B CA 1
ATOM 3693 C C . THR B 1 137 ? -5.766 -11.508 4.242 1 88.44 137 THR B C 1
ATOM 3695 O O . THR B 1 137 ? -6.891 -11.984 4.418 1 88.44 137 THR B O 1
ATOM 3698 N N . ALA B 1 138 ? -5.133 -11.617 3.15 1 90.75 138 ALA B N 1
ATOM 3699 C CA . ALA B 1 138 ? -5.691 -12.336 2.008 1 90.75 138 ALA B CA 1
ATOM 3700 C C . ALA B 1 138 ? -5.988 -13.789 2.369 1 90.75 138 ALA B C 1
ATOM 3702 O O . ALA B 1 138 ? -7.086 -14.281 2.107 1 90.75 138 ALA B O 1
ATOM 3703 N N . LEU B 1 139 ? -5.039 -14.406 2.965 1 87.12 139 LEU B N 1
ATOM 3704 C CA . LEU B 1 139 ? -5.191 -15.805 3.355 1 87.12 139 LEU B CA 1
ATOM 3705 C C . LEU B 1 139 ? -6.281 -15.953 4.41 1 87.12 139 LEU B C 1
ATOM 3707 O O . LEU B 1 139 ? -7.078 -16.891 4.352 1 87.12 139 LEU B O 1
ATOM 3711 N N . ALA B 1 140 ? -6.234 -15.094 5.367 1 87.12 140 ALA B N 1
ATOM 3712 C CA . ALA B 1 140 ? -7.227 -15.133 6.438 1 87.12 140 ALA B CA 1
ATOM 3713 C C . ALA B 1 140 ? -8.641 -15.023 5.879 1 87.12 140 ALA B C 1
ATOM 3715 O O . ALA B 1 140 ? -9.531 -15.789 6.262 1 87.12 140 ALA B O 1
ATOM 3716 N N . LEU B 1 141 ? -8.852 -14.133 5.008 1 90.62 141 LEU B N 1
ATOM 3717 C CA . LEU B 1 141 ? -10.172 -13.938 4.41 1 90.62 141 LEU B CA 1
ATOM 3718 C C . LEU B 1 141 ? -10.547 -15.117 3.523 1 90.62 141 LEU B C 1
ATOM 3720 O O . LEU B 1 141 ? -11.719 -15.516 3.479 1 90.62 141 LEU B O 1
ATOM 3724 N N . PHE B 1 142 ? -9.562 -15.664 2.814 1 89 142 PHE B N 1
ATOM 3725 C CA . PHE B 1 142 ? -9.781 -16.844 1.991 1 89 142 PHE B CA 1
ATOM 3726 C C . PHE B 1 142 ? -10.328 -18 2.832 1 89 142 PHE B C 1
ATOM 3728 O O . PHE B 1 142 ? -11.312 -18.641 2.455 1 89 142 PHE B O 1
ATOM 3735 N N . VAL B 1 143 ? -9.711 -18.188 3.945 1 83.56 143 VAL B N 1
ATOM 3736 C CA . VAL B 1 143 ? -10.062 -19.297 4.828 1 83.56 143 VAL B CA 1
ATOM 3737 C C . VAL B 1 143 ? -11.453 -19.062 5.43 1 83.56 143 VAL B C 1
ATOM 3739 O O . VAL B 1 143 ? -12.297 -19.953 5.438 1 83.56 143 VAL B O 1
ATOM 3742 N N . VAL B 1 144 ? -11.711 -17.906 5.918 1 86.38 144 VAL B N 1
ATOM 3743 C CA . VAL B 1 144 ? -12.977 -17.578 6.57 1 86.38 144 VAL B CA 1
ATOM 3744 C C . VAL B 1 144 ? -14.125 -17.703 5.566 1 86.38 144 VAL B C 1
ATOM 3746 O O . VAL B 1 144 ? -15.18 -18.25 5.879 1 86.38 144 VAL B O 1
ATOM 3749 N N . PHE B 1 145 ? -13.953 -17.156 4.379 1 90.31 145 PHE B N 1
ATOM 3750 C CA . PHE B 1 145 ? -15 -17.234 3.369 1 90.31 145 PHE B CA 1
ATOM 3751 C C . PHE B 1 145 ? -15.242 -18.672 2.945 1 90.31 145 PHE B C 1
ATOM 3753 O O . PHE B 1 145 ? -16.375 -19.062 2.645 1 90.31 145 PHE B O 1
ATOM 3760 N N . GLY B 1 146 ? -14.141 -19.375 2.838 1 86.44 146 GLY B N 1
ATOM 3761 C CA . GLY B 1 146 ? -14.297 -20.812 2.594 1 86.44 146 GLY B CA 1
ATOM 3762 C C . GLY B 1 146 ? -15.109 -21.516 3.664 1 86.44 146 GLY B C 1
ATOM 3763 O O . GLY B 1 146 ? -15.992 -22.312 3.352 1 86.44 146 GLY B O 1
ATOM 3764 N N . PHE B 1 147 ? -14.844 -21.172 4.871 1 83.75 147 PHE B N 1
ATOM 3765 C CA . PHE B 1 147 ? -15.555 -21.766 6 1 83.75 147 PHE B CA 1
ATOM 3766 C C . PHE B 1 147 ? -17.031 -21.359 5.977 1 83.75 147 PHE B C 1
ATOM 3768 O O . PHE B 1 147 ? -17.906 -22.172 6.289 1 83.75 147 PHE B O 1
ATOM 3775 N N . MET B 1 148 ? -17.312 -20.172 5.641 1 88.44 148 MET B N 1
ATOM 3776 C CA . MET B 1 148 ? -18.672 -19.656 5.609 1 88.44 148 MET B CA 1
ATOM 3777 C C . MET B 1 148 ? -19.422 -20.188 4.402 1 88.44 148 MET B C 1
ATOM 3779 O O . MET B 1 148 ? -20.641 -20.031 4.305 1 88.44 148 MET B O 1
ATOM 3783 N N . GLY B 1 149 ? -18.719 -20.812 3.498 1 91.12 149 GLY B N 1
ATOM 3784 C CA . GLY B 1 149 ? -19.328 -21.391 2.318 1 91.12 149 GLY B CA 1
ATOM 3785 C C . GLY B 1 149 ? -19.734 -20.359 1.28 1 91.12 149 GLY B C 1
ATOM 3786 O O . GLY B 1 149 ? -20.672 -20.578 0.515 1 91.12 149 GLY B O 1
ATOM 3787 N N . LEU B 1 150 ? -19.109 -19.219 1.365 1 91.25 150 LEU B N 1
ATOM 3788 C CA . LEU B 1 150 ? -19.391 -18.234 0.335 1 91.25 150 LEU B CA 1
ATOM 3789 C C . LEU B 1 150 ? -18.828 -18.672 -1.014 1 91.25 150 LEU B C 1
ATOM 3791 O O . LEU B 1 150 ? -17.641 -18.938 -1.14 1 91.25 150 LEU B O 1
ATOM 3795 N N . GLU B 1 151 ? -19.641 -18.75 -2.039 1 91.5 151 GLU B N 1
ATOM 3796 C CA . GLU B 1 151 ? -19.219 -19.328 -3.311 1 91.5 151 GLU B CA 1
ATOM 3797 C C . GLU B 1 151 ? -18.922 -18.234 -4.336 1 91.5 151 GLU B C 1
ATOM 3799 O O . GLU B 1 151 ? -17.969 -18.359 -5.117 1 91.5 151 GLU B O 1
ATOM 3804 N N . SER B 1 152 ? -19.672 -17.156 -4.297 1 94.81 152 SER B N 1
ATOM 3805 C CA . SER B 1 152 ? -19.531 -16.125 -5.324 1 94.81 152 SER B CA 1
ATOM 3806 C C . SER B 1 152 ? -18.219 -15.383 -5.18 1 94.81 152 SER B C 1
ATOM 3808 O O . SER B 1 152 ? -17.969 -14.727 -4.168 1 94.81 152 SER B O 1
ATOM 3810 N N . GLY B 1 153 ? -17.391 -15.484 -6.238 1 96.19 153 GLY B N 1
ATOM 3811 C CA . GLY B 1 153 ? -16.125 -14.758 -6.25 1 96.19 153 GLY B CA 1
ATOM 3812 C C . GLY B 1 153 ? -16.297 -13.258 -6.133 1 96.19 153 GLY B C 1
ATOM 3813 O O . GLY B 1 153 ? -15.523 -12.594 -5.445 1 96.19 153 GLY B O 1
ATOM 3814 N N . PHE B 1 154 ? -17.344 -12.773 -6.766 1 96.56 154 PHE B N 1
ATOM 3815 C CA . PHE B 1 154 ? -17.594 -11.336 -6.758 1 96.56 154 PHE B CA 1
ATOM 3816 C C . PHE B 1 154 ? -17.891 -10.844 -5.348 1 96.56 154 PHE B C 1
ATOM 3818 O O . PHE B 1 154 ? -17.297 -9.867 -4.883 1 96.56 154 PHE B O 1
ATOM 3825 N N . TRP B 1 155 ? -18.703 -11.555 -4.66 1 96.56 155 TRP B N 1
ATOM 3826 C CA . TRP B 1 155 ? -19.094 -11.148 -3.316 1 96.56 155 TRP B CA 1
ATOM 3827 C C . TRP B 1 155 ? -17.938 -11.289 -2.336 1 96.56 155 TRP B C 1
ATOM 3829 O O . TRP B 1 155 ? -17.766 -10.453 -1.447 1 96.56 155 TRP B O 1
ATOM 3839 N N . LYS B 1 156 ? -17.172 -12.359 -2.479 1 96.31 156 LYS B N 1
ATOM 3840 C CA . LYS B 1 156 ? -15.992 -12.516 -1.645 1 96.31 156 LYS B CA 1
ATOM 3841 C C . LYS B 1 156 ? -15.031 -11.344 -1.827 1 96.31 156 LYS B C 1
ATOM 3843 O O . LYS B 1 156 ? -14.562 -10.758 -0.848 1 96.31 156 LYS B O 1
ATOM 3848 N N . MET B 1 157 ? -14.82 -11 -3.062 1 97.5 157 MET B N 1
ATOM 3849 C CA . MET B 1 157 ? -13.898 -9.914 -3.377 1 97.5 157 MET B CA 1
ATOM 3850 C C . MET B 1 157 ? -14.414 -8.586 -2.84 1 97.5 157 MET B C 1
ATOM 3852 O O . MET B 1 157 ? -13.664 -7.816 -2.238 1 97.5 157 MET B O 1
ATOM 3856 N N . LEU B 1 158 ? -15.672 -8.328 -3.045 1 97.44 158 LEU B N 1
ATOM 3857 C CA . LEU B 1 158 ? -16.266 -7.074 -2.592 1 97.44 158 LEU B CA 1
ATOM 3858 C C . LEU B 1 158 ? -16.188 -6.949 -1.074 1 97.44 158 LEU B C 1
ATOM 3860 O O . LEU B 1 158 ? -15.727 -5.926 -0.557 1 97.44 158 LEU B O 1
ATOM 3864 N N . LEU B 1 159 ? -16.547 -7.953 -0.384 1 95.44 159 LEU B N 1
ATOM 3865 C CA . LEU B 1 159 ? -16.531 -7.926 1.074 1 95.44 159 LEU B CA 1
ATOM 3866 C C . LEU B 1 159 ? -15.102 -7.793 1.596 1 95.44 159 LEU B C 1
ATOM 3868 O O . LEU B 1 159 ? -14.859 -7.09 2.582 1 95.44 159 LEU B O 1
ATOM 3872 N N . ALA B 1 160 ? -14.227 -8.5 0.961 1 95.38 160 ALA B N 1
ATOM 3873 C CA . ALA B 1 160 ? -12.82 -8.414 1.358 1 95.38 160 ALA B CA 1
ATOM 3874 C C . ALA B 1 160 ? -12.281 -7 1.181 1 95.38 160 ALA B C 1
ATOM 3876 O O . ALA B 1 160 ? -11.609 -6.469 2.064 1 95.38 160 ALA B O 1
ATOM 3877 N N . HIS B 1 161 ? -12.625 -6.41 0.067 1 96.69 161 HIS B N 1
ATOM 3878 C CA . HIS B 1 161 ? -12.164 -5.055 -0.214 1 96.69 161 HIS B CA 1
ATOM 3879 C C . HIS B 1 161 ? -12.766 -4.051 0.763 1 96.69 161 HIS B C 1
ATOM 3881 O O . HIS B 1 161 ? -12.086 -3.137 1.226 1 96.69 161 HIS B O 1
ATOM 3887 N N . ILE B 1 162 ? -13.961 -4.242 1.06 1 95.06 162 ILE B N 1
ATOM 3888 C CA . ILE B 1 162 ? -14.594 -3.373 2.045 1 95.06 162 ILE B CA 1
ATOM 3889 C C . ILE B 1 162 ? -13.883 -3.506 3.387 1 95.06 162 ILE B C 1
ATOM 3891 O O . ILE B 1 162 ? -13.594 -2.506 4.047 1 95.06 162 ILE B O 1
ATOM 3895 N N . SER B 1 163 ? -13.609 -4.664 3.732 1 91.06 163 SER B N 1
ATOM 3896 C CA . SER B 1 163 ? -12.992 -4.957 5.02 1 91.06 163 SER B CA 1
ATOM 3897 C C . SER B 1 163 ? -11.633 -4.273 5.148 1 91.06 163 SER B C 1
ATOM 3899 O O . SER B 1 163 ? -11.328 -3.676 6.184 1 91.06 163 SER B O 1
ATOM 3901 N N . PHE B 1 164 ? -10.852 -4.348 4.098 1 90.06 164 PHE B N 1
ATOM 3902 C CA . PHE B 1 164 ? -9.5 -3.836 4.293 1 90.06 164 PHE B CA 1
ATOM 3903 C C . PHE B 1 164 ? -9.43 -2.352 3.953 1 90.06 164 PHE B C 1
ATOM 3905 O O . PHE B 1 164 ? -8.5 -1.66 4.371 1 90.06 164 PHE B O 1
ATOM 3912 N N . CYS B 1 165 ? -10.398 -1.76 3.252 1 93.12 165 CYS B N 1
ATOM 3913 C CA . CYS B 1 165 ? -10.367 -0.349 2.885 1 93.12 165 CYS B CA 1
ATOM 3914 C C . CYS B 1 165 ? -11.008 0.509 3.969 1 93.12 165 CYS B C 1
ATOM 3916 O O . CYS B 1 165 ? -10.641 1.675 4.141 1 93.12 165 CYS B O 1
ATOM 3918 N N . THR B 1 166 ? -11.875 0.017 4.746 1 92.81 166 THR B N 1
ATOM 3919 C CA . THR B 1 166 ? -12.656 0.775 5.719 1 92.81 166 THR B CA 1
ATOM 3920 C C . THR B 1 166 ? -11.742 1.402 6.77 1 92.81 166 THR B C 1
ATOM 3922 O O . THR B 1 166 ? -11.883 2.584 7.09 1 92.81 166 THR B O 1
ATOM 3925 N N . PRO B 1 167 ? -10.805 0.658 7.309 1 89.5 167 PRO B N 1
ATOM 3926 C CA . PRO B 1 167 ? -9.914 1.269 8.297 1 89.5 167 PRO B CA 1
ATOM 3927 C C . PRO B 1 167 ? -9.164 2.48 7.75 1 89.5 167 PRO B C 1
ATOM 3929 O O . PRO B 1 167 ? -8.891 3.43 8.484 1 89.5 167 PRO B O 1
ATOM 3932 N N . PHE B 1 168 ? -8.867 2.471 6.512 1 89.88 168 PHE B N 1
ATOM 3933 C CA . PHE B 1 168 ? -8.156 3.592 5.906 1 89.88 168 PHE B CA 1
ATOM 3934 C C . PHE B 1 168 ? -9.047 4.828 5.844 1 89.88 168 PHE B C 1
ATOM 3936 O O . PHE B 1 168 ? -8.578 5.949 6.023 1 89.88 168 PHE B O 1
ATOM 3943 N N . VAL B 1 169 ? -10.305 4.621 5.633 1 92.38 169 VAL B N 1
ATOM 3944 C CA . VAL B 1 169 ? -11.242 5.738 5.648 1 92.38 169 VAL B CA 1
ATOM 3945 C C . VAL B 1 169 ? -11.383 6.277 7.066 1 92.38 169 VAL B C 1
ATOM 3947 O O . VAL B 1 169 ? -11.422 7.492 7.273 1 92.38 169 VAL B O 1
ATOM 3950 N N . VAL B 1 170 ? -11.398 5.43 8.023 1 90.62 170 VAL B N 1
ATOM 3951 C CA . VAL B 1 170 ? -11.547 5.828 9.422 1 90.62 170 VAL B CA 1
ATOM 3952 C C . VAL B 1 170 ? -10.375 6.715 9.828 1 90.62 170 VAL B C 1
ATOM 3954 O O . VAL B 1 170 ? -10.57 7.793 10.398 1 90.62 170 VAL B O 1
ATOM 3957 N N . ILE B 1 171 ? -9.203 6.285 9.453 1 86.31 171 ILE B N 1
ATOM 3958 C CA . ILE B 1 171 ? -8.023 7.008 9.93 1 86.31 171 ILE B CA 1
ATOM 3959 C C . ILE B 1 171 ? -7.906 8.336 9.195 1 86.31 171 ILE B C 1
ATOM 3961 O O . ILE B 1 171 ? -7.32 9.289 9.711 1 86.31 171 ILE B O 1
ATOM 3965 N N . THR B 1 172 ? -8.469 8.43 8.047 1 88.69 172 THR B N 1
ATOM 3966 C CA . THR B 1 172 ? -8.422 9.672 7.273 1 88.69 172 THR B CA 1
ATOM 3967 C C . THR B 1 172 ? -9.477 10.656 7.77 1 88.69 172 THR B C 1
ATOM 3969 O O . THR B 1 172 ? -9.219 11.859 7.84 1 88.69 172 THR B O 1
ATOM 3972 N N . VAL B 1 173 ? -10.594 10.203 8.195 1 92.69 173 VAL B N 1
ATOM 3973 C CA . VAL B 1 173 ? -11.734 11.047 8.516 1 92.69 173 VAL B CA 1
ATOM 3974 C C . VAL B 1 173 ? -11.734 11.383 10.008 1 92.69 173 VAL B C 1
ATOM 3976 O O . VAL B 1 173 ? -12.141 12.469 10.406 1 92.69 173 VAL B O 1
ATOM 3979 N N . TYR B 1 174 ? -11.211 10.508 10.82 1 90.94 174 TYR B N 1
ATOM 3980 C CA . TYR B 1 174 ? -11.32 10.602 12.273 1 90.94 174 TYR B CA 1
ATOM 3981 C C . TYR B 1 174 ? -10.68 11.891 12.789 1 90.94 174 TYR B C 1
ATOM 3983 O O . TYR B 1 174 ? -11.273 12.609 13.594 1 90.94 174 TYR B O 1
ATOM 3991 N N . PRO B 1 175 ? -9.492 12.219 12.375 1 86.69 175 PRO B N 1
ATOM 3992 C CA . PRO B 1 175 ? -8.875 13.453 12.875 1 86.69 175 PRO B CA 1
ATOM 3993 C C . PRO B 1 175 ? -9.719 14.688 12.617 1 86.69 175 PRO B C 1
ATOM 3995 O O . PRO B 1 175 ? -9.719 15.625 13.414 1 86.69 175 PRO B O 1
ATOM 3998 N N . LYS B 1 176 ? -10.398 14.68 11.523 1 90.75 176 LYS B N 1
ATOM 3999 C CA . LYS B 1 176 ? -11.258 15.812 11.219 1 90.75 176 LYS B CA 1
ATOM 4000 C C . LYS B 1 176 ? -12.492 15.836 12.125 1 90.75 176 LYS B C 1
ATOM 4002 O O . LYS B 1 176 ? -12.953 16.906 12.531 1 90.75 176 LYS B O 1
ATOM 4007 N N . VAL B 1 177 ? -13.016 14.758 12.438 1 90.62 177 VAL B N 1
ATOM 4008 C CA . VAL B 1 177 ? -14.211 14.648 13.273 1 90.62 177 VAL B CA 1
ATOM 4009 C C . VAL B 1 177 ? -13.914 15.195 14.664 1 90.62 177 VAL B C 1
ATOM 4011 O O . VAL B 1 177 ? -14.703 15.961 15.219 1 90.62 177 VAL B O 1
ATOM 4014 N N . ILE B 1 178 ? -12.789 14.836 15.242 1 87.69 178 ILE B N 1
ATOM 4015 C CA . ILE B 1 178 ? -12.484 15.219 16.609 1 87.69 178 ILE B CA 1
ATOM 4016 C C . ILE B 1 178 ? -12.148 16.703 16.672 1 87.69 178 ILE B C 1
ATOM 4018 O O . ILE B 1 178 ? -12.156 17.297 17.75 1 87.69 178 ILE B O 1
ATOM 4022 N N . ASN B 1 179 ? -11.883 17.25 15.578 1 87.69 179 ASN B N 1
ATOM 4023 C CA . ASN B 1 179 ? -11.539 18.672 15.555 1 87.69 179 ASN B CA 1
ATOM 4024 C C . ASN B 1 179 ? -12.742 19.531 15.195 1 87.69 179 ASN B C 1
ATOM 4026 O O . ASN B 1 179 ? -12.617 20.75 15.062 1 87.69 179 ASN B O 1
ATOM 4030 N N . LEU B 1 180 ? -13.82 18.906 15.023 1 87 180 LEU B N 1
ATOM 4031 C CA . LEU B 1 180 ? -15.039 19.672 14.781 1 87 180 LEU B CA 1
ATOM 4032 C C . LEU B 1 180 ? -15.445 20.453 16.016 1 87 180 LEU B C 1
ATOM 4034 O O . LEU B 1 180 ? -15.195 20.016 17.141 1 87 180 LEU B O 1
ATOM 4038 N N . ASP B 1 181 ? -15.984 21.625 15.734 1 79.94 181 ASP B N 1
ATOM 4039 C CA . ASP B 1 181 ? -16.484 22.438 16.844 1 79.94 181 ASP B CA 1
ATOM 4040 C C . ASP B 1 181 ? -17.609 21.719 17.578 1 79.94 181 ASP B C 1
ATOM 4042 O O . ASP B 1 181 ? -18.656 21.422 16.984 1 79.94 181 ASP B O 1
ATOM 4046 N N . PRO B 1 182 ? -17.281 21.344 18.812 1 74.19 182 PRO B N 1
ATOM 4047 C CA . PRO B 1 182 ? -18.328 20.656 19.578 1 74.19 182 PRO B CA 1
ATOM 4048 C C . PRO B 1 182 ? -19.594 21.484 19.719 1 74.19 182 PRO B C 1
ATOM 4050 O O . PRO B 1 182 ? -20.688 20.938 19.906 1 74.19 182 PRO B O 1
ATOM 4053 N N . HIS B 1 183 ? -19.484 22.703 19.547 1 81 183 HIS B N 1
ATOM 4054 C CA . HIS B 1 183 ? -20.625 23.594 19.766 1 81 183 HIS B CA 1
ATOM 4055 C C . HIS B 1 183 ? -21.547 23.609 18.547 1 81 183 HIS B C 1
ATOM 4057 O O . HIS B 1 183 ? -22.719 23.984 18.641 1 81 183 HIS B O 1
ATOM 4063 N N . SER B 1 184 ? -20.953 23.125 17.391 1 82.38 184 SER B N 1
ATOM 4064 C CA . SER B 1 184 ? -21.766 23.109 16.188 1 82.38 184 SER B CA 1
ATOM 4065 C C . SER B 1 184 ? -22.938 22.141 16.312 1 82.38 184 SER B C 1
ATOM 4067 O O . SER B 1 184 ? -24.062 22.438 15.875 1 82.38 184 SER B O 1
ATOM 4069 N N . LEU B 1 185 ? -22.703 21.078 16.906 1 80.38 185 LEU B N 1
ATOM 4070 C CA . LEU B 1 185 ? -23.766 20.094 17.094 1 80.38 185 LEU B CA 1
ATOM 4071 C C . LEU B 1 185 ? -24.781 20.594 18.109 1 80.38 185 LEU B C 1
ATOM 4073 O O . LEU B 1 185 ? -25.984 20.438 17.906 1 80.38 185 LEU B O 1
ATOM 4077 N N . GLU B 1 186 ? -24.266 21.156 19.125 1 81.06 186 GLU B N 1
ATOM 4078 C CA . GLU B 1 186 ? -25.141 21.703 20.156 1 81.06 186 GLU B CA 1
ATOM 4079 C C . GLU B 1 186 ? -26.016 22.812 19.594 1 81.06 186 GLU B C 1
ATOM 4081 O O . GLU B 1 186 ? -27.219 22.891 19.906 1 81.06 186 GLU B O 1
ATOM 4086 N N . ALA B 1 187 ? -25.359 23.609 18.828 1 87.88 187 ALA B N 1
ATOM 4087 C CA . ALA B 1 187 ? -26.094 24.703 18.203 1 87.88 187 ALA B CA 1
ATOM 4088 C C . ALA B 1 187 ? -27.188 24.188 17.281 1 87.88 187 ALA B C 1
ATOM 4090 O O . ALA B 1 187 ? -28.297 24.734 17.25 1 87.88 187 ALA B O 1
ATOM 4091 N N . ALA B 1 188 ? -26.953 23.109 16.594 1 89.06 188 ALA B N 1
ATOM 4092 C CA . ALA B 1 188 ? -27.938 22.5 15.711 1 89.06 188 ALA B CA 1
ATOM 4093 C C . ALA B 1 188 ? -29.125 21.953 16.5 1 89.06 188 ALA B C 1
ATOM 4095 O O . ALA B 1 188 ? -30.281 22.141 16.109 1 89.06 188 ALA B O 1
ATOM 4096 N N . TYR B 1 189 ? -28.828 21.391 17.578 1 85.69 189 TYR B N 1
ATOM 4097 C CA . TYR B 1 189 ? -29.891 20.859 18.438 1 85.69 189 TYR B CA 1
ATOM 4098 C C . TYR B 1 189 ? -30.719 21.984 19.031 1 85.69 189 TYR B C 1
ATOM 4100 O O . TYR B 1 189 ? -31.938 21.875 19.156 1 85.69 189 TYR B O 1
ATOM 4108 N N . ASP B 1 190 ? -30.031 23.031 19.344 1 88.44 190 ASP B N 1
ATOM 4109 C CA . ASP B 1 190 ? -30.703 24.203 19.906 1 88.44 190 ASP B CA 1
ATOM 4110 C C . ASP B 1 190 ? -31.672 24.812 18.891 1 88.44 190 ASP B C 1
ATOM 4112 O O . ASP B 1 190 ? -32.719 25.359 19.266 1 88.44 190 ASP B O 1
ATOM 4116 N N . LEU B 1 191 ? -31.391 24.672 17.656 1 91.69 191 LEU B N 1
ATOM 4117 C CA . LEU B 1 191 ? -32.219 25.203 16.578 1 91.69 191 LEU B CA 1
ATOM 4118 C C . LEU B 1 191 ? -33.312 24.219 16.203 1 91.69 191 LEU B C 1
ATOM 4120 O O . LEU B 1 191 ? -34.094 24.484 15.289 1 91.69 191 LEU B O 1
ATOM 4124 N N . GLY B 1 192 ? -33.312 23.062 16.844 1 89.69 192 GLY B N 1
ATOM 4125 C CA . GLY B 1 192 ? -34.406 22.109 16.672 1 89.69 192 GLY B CA 1
ATOM 4126 C C . GLY B 1 192 ? -34.062 21 15.672 1 89.69 192 GLY B C 1
ATOM 4127 O O . GLY B 1 192 ? -34.969 20.266 15.242 1 89.69 192 GLY B O 1
ATOM 4128 N N . ALA B 1 193 ? -32.875 20.953 15.383 1 90.75 193 ALA B N 1
ATOM 4129 C CA . ALA B 1 193 ? -32.531 19.938 14.406 1 90.75 193 ALA B CA 1
ATOM 4130 C C . ALA B 1 193 ? -32.562 18.531 15.023 1 90.75 193 ALA B C 1
ATOM 4132 O O . ALA B 1 193 ? -32.188 18.344 16.188 1 90.75 193 ALA B O 1
ATOM 4133 N N . THR B 1 194 ? -33.156 17.578 14.227 1 91.38 194 THR B N 1
ATOM 4134 C CA . THR B 1 194 ? -33.094 16.172 14.617 1 91.38 194 THR B CA 1
ATOM 4135 C C . THR B 1 194 ? -31.688 15.617 14.453 1 91.38 194 THR B C 1
ATOM 4137 O O . THR B 1 194 ? -30.859 16.203 13.742 1 91.38 194 THR B O 1
ATOM 4140 N N . PRO B 1 195 ? -31.391 14.539 15.117 1 84.31 195 PRO B N 1
ATOM 4141 C CA . PRO B 1 195 ? -30.062 13.953 14.992 1 84.31 195 PRO B CA 1
ATOM 4142 C C . PRO B 1 195 ? -29.688 13.648 13.547 1 84.31 195 PRO B C 1
ATOM 4144 O O . PRO B 1 195 ? -28.547 13.891 13.133 1 84.31 195 PRO B O 1
ATOM 4147 N N . LEU B 1 196 ? -30.547 13.172 12.852 1 88.56 196 LEU B N 1
ATOM 4148 C CA . LEU B 1 196 ? -30.281 12.859 11.453 1 88.56 196 LEU B CA 1
ATOM 4149 C C . LEU B 1 196 ? -30.047 14.133 10.648 1 88.56 196 LEU B C 1
ATOM 4151 O O . LEU B 1 196 ? -29.188 14.164 9.766 1 88.56 196 LEU B O 1
ATOM 4155 N N . LYS B 1 197 ? -30.828 15.117 10.945 1 91.5 197 LYS B N 1
ATOM 4156 C CA . LYS B 1 197 ? -30.656 16.391 10.266 1 91.5 197 LYS B CA 1
ATOM 4157 C C . LYS B 1 197 ? -29.328 17.047 10.633 1 91.5 197 LYS B C 1
ATOM 4159 O O . LYS B 1 197 ? -28.656 17.625 9.773 1 91.5 197 LYS B O 1
ATOM 4164 N N . ALA B 1 198 ? -29.016 17 11.914 1 89.56 198 ALA B N 1
ATOM 4165 C CA . ALA B 1 198 ? -27.734 17.547 12.383 1 89.56 198 ALA B CA 1
ATOM 4166 C C . ALA B 1 198 ? -26.562 16.828 11.719 1 89.56 198 ALA B C 1
ATOM 4168 O O . ALA B 1 198 ? -25.594 17.469 11.32 1 89.56 198 ALA B O 1
ATOM 4169 N N . LEU B 1 199 ? -26.734 15.539 11.555 1 89.06 199 LEU B N 1
ATOM 4170 C CA . LEU B 1 199 ? -25.688 14.742 10.93 1 89.06 199 LEU B CA 1
ATOM 4171 C C . LEU B 1 199 ? -25.531 15.086 9.453 1 89.06 199 LEU B C 1
ATOM 4173 O O . LEU B 1 199 ? -24.422 15.344 8.977 1 89.06 199 LEU B O 1
ATOM 4177 N N . THR B 1 200 ? -26.578 15.156 8.727 1 91.56 200 THR B N 1
ATOM 4178 C CA .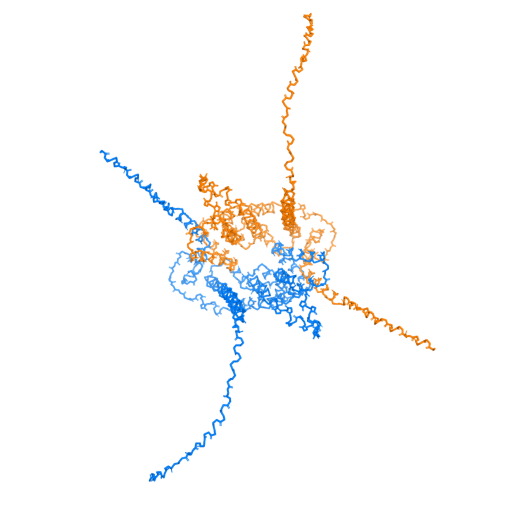 THR B 1 200 ? -26.547 15.273 7.273 1 91.56 200 THR B CA 1
ATOM 4179 C C . THR B 1 200 ? -26.328 16.734 6.852 1 91.56 200 THR B C 1
ATOM 4181 O O . THR B 1 200 ? -25.688 17 5.836 1 91.56 200 THR B O 1
ATOM 4184 N N . LYS B 1 201 ? -26.734 17.703 7.699 1 92.62 201 LYS B N 1
ATOM 4185 C CA . LYS B 1 201 ? -26.688 19.109 7.277 1 92.62 201 LYS B CA 1
ATOM 4186 C C . LYS B 1 201 ? -25.562 19.859 7.969 1 92.62 201 LYS B C 1
ATOM 4188 O O . LYS B 1 201 ? -25.125 20.906 7.492 1 92.62 201 LYS B O 1
ATOM 4193 N N . VAL B 1 202 ? -25.125 19.391 9.055 1 90.75 202 VAL B N 1
ATOM 4194 C CA . VAL B 1 202 ? -24.125 20.141 9.805 1 90.75 202 VAL B CA 1
ATOM 4195 C C . VAL B 1 202 ? -22.812 19.359 9.82 1 90.75 202 VAL B C 1
ATOM 4197 O O . VAL B 1 202 ? -21.781 19.875 9.352 1 90.75 202 VAL B O 1
ATOM 4200 N N . ILE B 1 203 ? -22.828 18.109 10.211 1 91.06 203 ILE B N 1
ATOM 4201 C CA . ILE B 1 203 ? -21.609 17.344 10.445 1 91.06 203 ILE B CA 1
ATOM 4202 C C . ILE B 1 203 ? -21.031 16.891 9.109 1 91.06 203 ILE B C 1
ATOM 4204 O O . ILE B 1 203 ? -19.875 17.203 8.789 1 91.06 203 ILE B O 1
ATOM 4208 N N . LEU B 1 204 ? -21.781 16.219 8.289 1 93.75 204 LEU B N 1
ATOM 4209 C CA . LEU B 1 204 ? -21.297 15.586 7.07 1 93.75 204 LEU B CA 1
ATOM 4210 C C . LEU B 1 204 ? -20.734 16.625 6.102 1 93.75 204 LEU B C 1
ATOM 4212 O O . LEU B 1 204 ? -19.688 16.406 5.484 1 93.75 204 LEU B O 1
ATOM 4216 N N . PRO B 1 205 ? -21.406 17.766 6.004 1 93.25 205 PRO B N 1
ATOM 4217 C CA . PRO B 1 205 ? -20.828 18.797 5.117 1 93.25 205 PRO B CA 1
ATOM 4218 C C . PRO B 1 205 ? -19.453 19.266 5.578 1 93.25 205 PRO B C 1
ATOM 4220 O O . PRO B 1 205 ? -18.625 19.641 4.75 1 93.25 205 PRO B O 1
ATOM 4223 N N . GLN B 1 206 ? -19.219 19.266 6.836 1 92.38 206 GLN B N 1
ATOM 4224 C CA . GLN B 1 206 ? -17.922 19.703 7.367 1 92.38 206 GLN B CA 1
ATOM 4225 C C . GLN B 1 206 ? -16.859 18.625 7.145 1 92.38 206 GLN B C 1
ATOM 4227 O O . GLN B 1 206 ? -15.664 18.922 7.176 1 92.38 206 GLN B O 1
ATOM 4232 N N . LEU B 1 207 ? -17.312 17.438 6.871 1 95.06 207 LEU B N 1
ATOM 4233 C CA . LEU B 1 207 ? -16.391 16.312 6.727 1 95.06 207 LEU B CA 1
ATOM 4234 C C . LEU B 1 207 ? -16.156 15.992 5.258 1 95.06 207 LEU B C 1
ATOM 4236 O O . LEU B 1 207 ? -15.438 15.039 4.934 1 95.06 207 LEU B O 1
ATOM 4240 N N . LYS B 1 208 ? -16.688 16.719 4.398 1 95.12 208 LYS B N 1
ATOM 4241 C CA . LYS B 1 208 ? -16.656 16.422 2.973 1 95.12 208 LYS B CA 1
ATOM 4242 C C . LYS B 1 208 ? -15.227 16.25 2.467 1 95.12 208 LYS B C 1
ATOM 4244 O O . LYS B 1 208 ? -14.938 15.336 1.697 1 95.12 208 LYS B O 1
ATOM 4249 N N . GLY B 1 209 ? -14.344 17.156 2.814 1 92.06 209 GLY B N 1
ATOM 4250 C CA . GLY B 1 209 ? -12.953 17.078 2.391 1 92.06 209 GLY B CA 1
ATOM 4251 C C . GLY B 1 209 ? -12.266 15.805 2.848 1 92.06 209 GLY B C 1
ATOM 4252 O O . GLY B 1 209 ? -11.609 15.125 2.053 1 92.06 209 GLY B O 1
ATOM 4253 N N . ALA B 1 210 ? -12.445 15.523 4.078 1 93.44 210 ALA B N 1
ATOM 4254 C CA . ALA B 1 210 ? -11.828 14.32 4.641 1 93.44 210 ALA B CA 1
ATOM 4255 C C . ALA B 1 210 ? -12.438 13.055 4.035 1 93.44 210 ALA B C 1
ATOM 4257 O O . ALA B 1 210 ? -11.734 12.078 3.785 1 93.44 210 ALA B O 1
ATOM 4258 N N . MET B 1 211 ? -13.742 13.117 3.809 1 95.94 211 MET B N 1
ATOM 4259 C CA . MET B 1 211 ? -14.43 11.977 3.207 1 95.94 211 MET B CA 1
ATOM 4260 C C . MET B 1 211 ? -13.922 11.727 1.79 1 95.94 211 MET B C 1
ATOM 4262 O O . MET B 1 211 ? -13.734 10.578 1.388 1 95.94 211 MET B O 1
ATOM 4266 N N . LEU B 1 212 ? -13.719 12.766 1.085 1 93.75 212 LEU B N 1
ATOM 4267 C CA . LEU B 1 212 ? -13.211 12.641 -0.278 1 93.75 212 LEU B CA 1
ATOM 4268 C C . LEU B 1 212 ? -11.805 12.07 -0.284 1 93.75 212 LEU B C 1
ATOM 4270 O O . LEU B 1 212 ? -11.469 11.234 -1.128 1 93.75 212 LEU B O 1
ATOM 4274 N N . LEU B 1 213 ? -11.008 12.516 0.634 1 90 213 LEU B N 1
ATOM 4275 C CA . LEU B 1 213 ? -9.656 11.977 0.757 1 90 213 LEU B CA 1
ATOM 4276 C C . LEU B 1 213 ? -9.695 10.484 1.074 1 90 213 LEU B C 1
ATOM 4278 O O . LEU B 1 213 ? -8.969 9.695 0.464 1 90 213 LEU B O 1
ATOM 4282 N N . GLY B 1 214 ? -10.539 10.203 2.064 1 93 214 GLY B N 1
ATOM 4283 C CA . GLY B 1 214 ? -10.703 8.797 2.398 1 93 214 GLY B CA 1
ATOM 4284 C C . GLY B 1 214 ? -11.219 7.965 1.243 1 93 214 GLY B C 1
ATOM 4285 O O . GLY B 1 214 ? -10.766 6.84 1.026 1 93 214 GLY B O 1
ATOM 4286 N N . ALA B 1 215 ? -12.141 8.531 0.482 1 95.31 215 ALA B N 1
ATOM 4287 C CA . ALA B 1 215 ? -12.719 7.848 -0.676 1 95.31 215 ALA B CA 1
ATOM 4288 C C . ALA B 1 215 ? -11.656 7.605 -1.75 1 95.31 215 ALA B C 1
ATOM 4290 O O . ALA B 1 215 ? -11.594 6.52 -2.33 1 95.31 215 ALA B O 1
ATOM 4291 N N . THR B 1 216 ? -10.891 8.57 -2.018 1 89.88 216 THR B N 1
ATOM 4292 C CA . THR B 1 216 ? -9.836 8.453 -3.02 1 89.88 216 THR B CA 1
ATOM 4293 C C . THR B 1 216 ? -8.828 7.379 -2.617 1 89.88 216 THR B C 1
ATOM 4295 O O . THR B 1 216 ? -8.367 6.602 -3.457 1 89.88 216 THR B O 1
ATOM 4298 N N . LEU B 1 217 ? -8.5 7.371 -1.369 1 89.44 217 LEU B N 1
ATOM 4299 C CA . LEU B 1 217 ? -7.57 6.371 -0.859 1 89.44 217 LEU B CA 1
ATOM 4300 C C . LEU B 1 217 ? -8.156 4.969 -0.998 1 89.44 217 LEU B C 1
ATOM 4302 O O . LEU B 1 217 ? -7.473 4.051 -1.464 1 89.44 217 LEU B O 1
ATOM 4306 N N . ALA B 1 218 ? -9.414 4.855 -0.629 1 94 218 ALA B N 1
ATOM 4307 C CA . ALA B 1 218 ? -10.086 3.562 -0.729 1 94 218 ALA B CA 1
ATOM 4308 C C . ALA B 1 218 ? -10.148 3.086 -2.178 1 94 218 ALA B C 1
ATOM 4310 O O . ALA B 1 218 ? -9.906 1.911 -2.461 1 94 218 ALA B O 1
ATOM 4311 N N . PHE B 1 219 ? -10.461 3.965 -3.057 1 92 219 PHE B N 1
ATOM 4312 C CA . PHE B 1 219 ? -10.516 3.619 -4.473 1 92 219 PHE B CA 1
ATOM 4313 C C . PHE B 1 219 ? -9.156 3.146 -4.965 1 92 219 PHE B C 1
ATOM 4315 O O . PHE B 1 219 ? -9.055 2.121 -5.645 1 92 219 PHE B O 1
ATOM 4322 N N . SER B 1 220 ? -8.133 3.877 -4.664 1 88.06 220 SER B N 1
ATOM 4323 C CA . SER B 1 220 ? -6.785 3.555 -5.117 1 88.06 220 SER B CA 1
ATOM 4324 C C . SER B 1 220 ? -6.348 2.184 -4.613 1 88.06 220 SER B C 1
ATOM 4326 O O . SER B 1 220 ? -5.777 1.393 -5.367 1 88.06 220 SER B O 1
ATOM 4328 N N . LEU B 1 221 ? -6.602 1.946 -3.363 1 90.69 221 LEU B N 1
ATOM 4329 C CA . LEU B 1 221 ? -6.207 0.684 -2.748 1 90.69 221 LEU B CA 1
ATOM 4330 C C . LEU B 1 221 ? -6.945 -0.488 -3.389 1 90.69 221 LEU B C 1
ATOM 4332 O O . LEU B 1 221 ? -6.34 -1.526 -3.668 1 90.69 221 LEU B O 1
ATOM 4336 N N . SER B 1 222 ? -8.219 -0.299 -3.6 1 94.19 222 SER B N 1
ATOM 4337 C CA . SER B 1 222 ? -9.039 -1.354 -4.195 1 94.19 222 SER B CA 1
ATOM 4338 C C . SER B 1 222 ? -8.68 -1.563 -5.664 1 94.19 222 SER B C 1
ATOM 4340 O O . SER B 1 222 ? -8.539 -2.701 -6.117 1 94.19 222 SER B O 1
ATOM 4342 N N . PHE B 1 223 ? -8.547 -0.535 -6.348 1 90.81 223 PHE B N 1
ATOM 4343 C CA . PHE B 1 223 ? -8.289 -0.577 -7.785 1 90.81 223 PHE B CA 1
ATOM 4344 C C . PHE B 1 223 ? -6.992 -1.315 -8.086 1 90.81 223 PHE B C 1
ATOM 4346 O O . PHE B 1 223 ? -6.906 -2.061 -9.062 1 90.81 223 PHE B O 1
ATOM 4353 N N . ASP B 1 224 ? -6.035 -1.098 -7.273 1 88.5 224 ASP B N 1
ATOM 4354 C CA . ASP B 1 224 ? -4.688 -1.597 -7.547 1 88.5 224 ASP B CA 1
ATOM 4355 C C . ASP B 1 224 ? -4.449 -2.938 -6.855 1 88.5 224 ASP B C 1
ATOM 4357 O O . ASP B 1 224 ? -3.391 -3.547 -7.023 1 88.5 224 ASP B O 1
ATOM 4361 N N . ASP B 1 225 ? -5.379 -3.412 -6.227 1 93.19 225 ASP B N 1
ATOM 4362 C CA . ASP B 1 225 ? -5.156 -4.586 -5.387 1 93.19 225 ASP B CA 1
ATOM 4363 C C . ASP B 1 225 ? -4.973 -5.84 -6.238 1 93.19 225 ASP B C 1
ATOM 4365 O O . ASP B 1 225 ? -5.691 -6.043 -7.223 1 93.19 225 ASP B O 1
ATOM 4369 N N . PHE B 1 226 ? -4.07 -6.648 -5.875 1 92.12 226 PHE B N 1
ATOM 4370 C CA . PHE B 1 226 ? -3.84 -7.953 -6.48 1 92.12 226 PHE B CA 1
ATOM 4371 C C . PHE B 1 226 ? -4.059 -9.07 -5.465 1 92.12 226 PHE B C 1
ATOM 4373 O O . PHE B 1 226 ? -4.852 -9.984 -5.699 1 92.12 226 PHE B O 1
ATOM 4380 N N . MET B 1 227 ? -3.416 -8.914 -4.344 1 91.5 227 MET B N 1
ATOM 4381 C CA . MET B 1 227 ? -3.248 -10.023 -3.41 1 91.5 227 MET B CA 1
ATOM 4382 C C . MET B 1 227 ? -4.598 -10.492 -2.877 1 91.5 227 MET B C 1
ATOM 4384 O O . MET B 1 227 ? -4.941 -11.672 -3.01 1 91.5 227 MET B O 1
ATOM 4388 N N . ILE B 1 228 ? -5.309 -9.633 -2.352 1 93.38 228 ILE B N 1
ATOM 4389 C CA . ILE B 1 228 ? -6.598 -9.992 -1.774 1 93.38 228 ILE B CA 1
ATOM 4390 C C . ILE B 1 228 ? -7.547 -10.461 -2.877 1 93.38 228 ILE B C 1
ATOM 4392 O O . ILE B 1 228 ? -8.219 -11.484 -2.73 1 93.38 228 ILE B O 1
ATOM 4396 N N . SER B 1 229 ? -7.551 -9.758 -3.984 1 95.81 229 SER B N 1
ATOM 4397 C CA . SER B 1 229 ? -8.406 -10.109 -5.113 1 95.81 229 SER B CA 1
ATOM 4398 C C . SER B 1 229 ? -8.086 -11.508 -5.629 1 95.81 229 SER B C 1
ATOM 4400 O O . SER B 1 229 ? -9 -12.281 -5.938 1 95.81 229 SER B O 1
ATOM 4402 N N . TYR B 1 230 ? -6.883 -11.789 -5.703 1 92.75 230 TYR B N 1
ATOM 4403 C CA . TYR B 1 230 ? -6.449 -13.078 -6.23 1 92.75 230 TYR B CA 1
ATOM 4404 C C . TYR B 1 230 ? -6.887 -14.219 -5.32 1 92.75 230 TYR B C 1
ATOM 4406 O O . TYR B 1 230 ? -7.43 -15.219 -5.789 1 92.75 230 TYR B O 1
ATOM 4414 N N . PHE B 1 231 ? -6.688 -14.086 -4.094 1 90.25 231 PHE B N 1
ATOM 4415 C CA . PHE B 1 231 ? -6.953 -15.172 -3.152 1 90.25 231 PHE B CA 1
ATOM 4416 C C . PHE B 1 231 ? -8.453 -15.391 -2.984 1 90.25 231 PHE B C 1
ATOM 4418 O O . PHE B 1 231 ? -8.914 -16.531 -2.949 1 90.25 231 PHE B O 1
ATOM 4425 N N . VAL B 1 232 ? -9.18 -14.352 -2.934 1 92.94 232 VAL B N 1
ATOM 4426 C CA . VAL B 1 232 ? -10.586 -14.523 -2.58 1 92.94 232 VAL B CA 1
ATOM 4427 C C . VAL B 1 232 ? -11.422 -14.656 -3.85 1 92.94 232 VAL B C 1
ATOM 4429 O O . VAL B 1 232 ? -12.492 -15.273 -3.832 1 92.94 232 VAL B O 1
ATOM 4432 N N . GLY B 1 233 ? -11.031 -14 -4.895 1 93.62 233 GLY B N 1
ATOM 4433 C CA . GLY B 1 233 ? -11.781 -14.039 -6.141 1 93.62 233 GLY B CA 1
ATOM 4434 C C . GLY B 1 233 ? -11.633 -15.352 -6.887 1 93.62 233 GLY B C 1
ATOM 4435 O O . GLY B 1 233 ? -12.562 -15.805 -7.547 1 93.62 233 GLY B O 1
ATOM 4436 N N . GLY B 1 234 ? -10.461 -15.914 -6.875 1 86.88 234 GLY B N 1
ATOM 4437 C CA . GLY B 1 234 ? -10.211 -17.156 -7.586 1 86.88 234 GLY B CA 1
ATOM 4438 C C . GLY B 1 234 ? -10.07 -16.969 -9.086 1 86.88 234 GLY B C 1
ATOM 4439 O O . GLY B 1 234 ? -9.922 -15.836 -9.562 1 86.88 234 GLY B O 1
ATOM 4440 N N . SER B 1 235 ? -10.148 -18.125 -9.844 1 84.19 235 SER B N 1
ATOM 4441 C CA . SER B 1 235 ? -9.953 -18.109 -11.289 1 84.19 235 SER B CA 1
ATOM 4442 C C . SER B 1 235 ? -11.18 -17.562 -12.008 1 84.19 235 SER B C 1
ATOM 4444 O O . SER B 1 235 ? -11.078 -17.062 -13.125 1 84.19 235 SER B O 1
ATOM 4446 N N . GLU B 1 236 ? -12.312 -17.594 -11.32 1 87 236 GLU B N 1
ATOM 4447 C CA . GLU B 1 236 ? -13.562 -17.234 -11.992 1 87 236 GLU B CA 1
ATOM 4448 C C . GLU B 1 236 ? -13.828 -15.742 -11.883 1 87 236 GLU B C 1
ATOM 4450 O O . GLU B 1 236 ? -14.586 -15.18 -12.68 1 87 236 GLU B O 1
ATOM 4455 N N . CYS B 1 237 ? -13.312 -15.125 -10.93 1 94.38 237 CYS B N 1
ATOM 4456 C CA . CYS B 1 237 ? -13.508 -13.688 -10.719 1 94.38 237 CYS B CA 1
ATOM 4457 C C . CYS B 1 237 ? -12.172 -12.984 -10.531 1 94.38 237 CYS B C 1
ATOM 4459 O O . CYS B 1 237 ? -11.68 -12.867 -9.406 1 94.38 237 CYS B O 1
ATOM 4461 N N . GLN B 1 238 ? -11.711 -12.5 -11.68 1 95.12 238 GLN B N 1
ATOM 4462 C CA . GLN B 1 238 ? -10.398 -11.875 -11.648 1 95.12 238 GLN B CA 1
ATOM 4463 C C . GLN B 1 238 ? -10.492 -10.383 -11.961 1 95.12 238 GLN B C 1
ATOM 4465 O O . GLN B 1 238 ? -11.156 -9.984 -12.922 1 95.12 238 GLN B O 1
ATOM 4470 N N . ASN B 1 239 ? -9.875 -9.602 -11.125 1 95.38 239 ASN B N 1
ATOM 4471 C CA . ASN B 1 239 ? -9.656 -8.211 -11.508 1 95.38 239 ASN B CA 1
ATOM 4472 C C . ASN B 1 239 ? -8.469 -8.07 -12.461 1 95.38 239 ASN B C 1
ATOM 4474 O O . ASN B 1 239 ? -7.84 -9.062 -12.828 1 95.38 239 ASN B O 1
ATOM 4478 N N . ILE B 1 240 ? -8.203 -6.922 -12.875 1 91.81 240 ILE B N 1
ATOM 4479 C CA . ILE B 1 240 ? -7.211 -6.688 -13.914 1 91.81 240 ILE B CA 1
ATOM 4480 C C . ILE B 1 240 ? -5.828 -7.113 -13.414 1 91.81 240 ILE B C 1
ATOM 4482 O O . ILE B 1 240 ? -5.035 -7.676 -14.172 1 91.81 240 ILE B O 1
ATOM 4486 N N . SER B 1 241 ? -5.48 -6.805 -12.164 1 92.06 241 SER B N 1
ATOM 4487 C CA . SER B 1 241 ? -4.18 -7.176 -11.617 1 92.06 241 SER B CA 1
ATOM 4488 C C . SER B 1 241 ? -3.998 -8.688 -11.602 1 92.06 241 SER B C 1
ATOM 4490 O O . SER B 1 241 ? -2.945 -9.203 -11.984 1 92.06 241 SER B O 1
ATOM 4492 N N . ALA B 1 242 ? -5.031 -9.391 -11.172 1 92.19 242 ALA B N 1
ATOM 4493 C CA . ALA B 1 242 ? -4.992 -10.844 -11.164 1 92.19 242 ALA B CA 1
ATOM 4494 C C . ALA B 1 242 ? -4.91 -11.398 -12.578 1 92.19 242 ALA B C 1
ATOM 4496 O O . ALA B 1 242 ? -4.234 -12.406 -12.82 1 92.19 242 ALA B O 1
ATOM 4497 N N . TYR B 1 243 ? -5.566 -10.781 -13.469 1 90.94 243 TYR B N 1
ATOM 4498 C CA . TYR B 1 243 ? -5.523 -11.211 -14.859 1 90.94 243 TYR B CA 1
ATOM 4499 C C . TYR B 1 243 ? -4.121 -11.039 -15.438 1 90.94 243 TYR B C 1
ATOM 4501 O O . TYR B 1 243 ? -3.605 -11.945 -16.094 1 90.94 243 TYR B O 1
ATOM 4509 N N . ILE B 1 244 ? -3.535 -9.906 -15.203 1 87.75 244 ILE B N 1
ATOM 4510 C CA . ILE B 1 244 ? -2.174 -9.656 -15.672 1 87.75 244 ILE B CA 1
ATOM 4511 C C . ILE B 1 244 ? -1.229 -10.703 -15.086 1 87.75 244 ILE B C 1
ATOM 4513 O O . ILE B 1 244 ? -0.351 -11.219 -15.789 1 87.75 244 ILE B O 1
ATOM 4517 N N . TYR B 1 245 ? -1.45 -11.016 -13.875 1 87.62 245 TYR B N 1
ATOM 4518 C CA . TYR B 1 245 ? -0.652 -12.047 -13.211 1 87.62 245 TYR B CA 1
ATOM 4519 C C . TYR B 1 245 ? -0.804 -13.391 -13.914 1 87.62 245 TYR B C 1
ATOM 4521 O O . TYR B 1 245 ? 0.169 -14.133 -14.062 1 87.62 245 TYR B O 1
ATOM 4529 N N . SER B 1 246 ? -1.977 -13.703 -14.281 1 86.75 246 SER B N 1
ATOM 4530 C CA . SER B 1 246 ? -2.238 -14.984 -14.914 1 86.75 246 SER B CA 1
ATOM 4531 C C . SER B 1 246 ? -1.502 -15.102 -16.25 1 86.75 246 SER B C 1
ATOM 4533 O O . SER B 1 246 ? -1.331 -16.203 -16.781 1 86.75 246 SER B O 1
ATOM 4535 N N . LEU B 1 247 ? -1.125 -13.969 -16.734 1 79 247 LEU B N 1
ATOM 4536 C CA . LEU B 1 247 ? -0.393 -13.977 -18 1 79 247 LEU B CA 1
ATOM 4537 C C . LEU B 1 247 ? 1.11 -14.047 -17.766 1 79 247 LEU B C 1
ATOM 4539 O O . LEU B 1 247 ? 1.899 -14.031 -18.703 1 79 247 LEU B O 1
ATOM 4543 N N . LYS B 1 248 ? 1.456 -14.203 -16.453 1 71.5 248 LYS B N 1
ATOM 4544 C CA . LYS B 1 248 ? 2.873 -14.219 -16.094 1 71.5 248 LYS B CA 1
ATOM 4545 C C . LYS B 1 248 ? 3.594 -15.383 -16.766 1 71.5 248 LYS B C 1
ATOM 4547 O O . LYS B 1 248 ? 3.084 -16.5 -16.797 1 71.5 248 LYS B O 1
ATOM 4552 N N . GLY B 1 249 ? 4.59 -15.094 -17.375 1 65 249 GLY B N 1
ATOM 4553 C CA . GLY B 1 249 ? 5.375 -16.141 -18 1 65 249 GLY B CA 1
ATOM 4554 C C . GLY B 1 249 ? 5.07 -16.312 -19.469 1 65 249 GLY B C 1
ATOM 4555 O O . GLY B 1 249 ? 5.766 -17.062 -20.172 1 65 249 GLY B O 1
ATOM 4556 N N . THR B 1 250 ? 3.828 -15.852 -19.75 1 64.19 250 THR B N 1
ATOM 4557 C CA . THR B 1 250 ? 3.535 -15.898 -21.188 1 64.19 250 THR B CA 1
ATOM 4558 C C . THR B 1 250 ? 4.059 -14.656 -21.891 1 64.19 250 THR B C 1
ATOM 4560 O O . THR B 1 250 ? 4.207 -13.602 -21.266 1 64.19 250 THR B O 1
ATOM 4563 N N . ILE B 1 251 ? 4.574 -14.945 -22.906 1 61.56 251 ILE B N 1
ATOM 4564 C CA . ILE B 1 251 ? 4.988 -13.82 -23.734 1 61.56 251 ILE B CA 1
ATOM 4565 C C . ILE B 1 251 ? 3.777 -13.25 -24.469 1 61.56 251 ILE B C 1
ATOM 4567 O O . ILE B 1 251 ? 3.373 -13.766 -25.516 1 61.56 251 ILE B O 1
ATOM 4571 N N . ASN B 1 252 ? 3.012 -12.508 -23.922 1 76.31 252 ASN B N 1
ATOM 4572 C CA . ASN B 1 252 ? 1.852 -11.883 -24.547 1 76.31 252 ASN B CA 1
ATOM 4573 C C . ASN B 1 252 ? 1.967 -10.359 -24.547 1 76.31 252 ASN B C 1
ATOM 4575 O O . ASN B 1 252 ? 1.835 -9.727 -23.5 1 76.31 252 ASN B O 1
ATOM 4579 N N . PRO B 1 253 ? 2.26 -9.828 -25.781 1 81.5 253 PRO B N 1
ATOM 4580 C CA . PRO B 1 253 ? 2.436 -8.375 -25.859 1 81.5 253 PRO B CA 1
ATOM 4581 C C . PRO B 1 253 ? 1.185 -7.609 -25.438 1 81.5 253 PRO B C 1
ATOM 4583 O O . PRO B 1 253 ? 1.249 -6.398 -25.203 1 81.5 253 PRO B O 1
ATOM 4586 N N . THR B 1 254 ? 0.075 -8.328 -25.344 1 84.25 254 THR B N 1
ATOM 4587 C CA . THR B 1 254 ? -1.149 -7.68 -24.891 1 84.25 254 THR B CA 1
ATOM 4588 C C . THR B 1 254 ? -0.998 -7.191 -23.453 1 84.25 254 THR B C 1
ATOM 4590 O O . THR B 1 254 ? -1.654 -6.23 -23.047 1 84.25 254 THR B O 1
ATOM 4593 N N . VAL B 1 255 ? -0.087 -7.816 -22.766 1 84.06 255 VAL B N 1
ATOM 4594 C CA . VAL B 1 255 ? 0.17 -7.426 -21.391 1 84.06 255 VAL B CA 1
ATOM 4595 C C . VAL B 1 255 ? 0.734 -6.008 -21.344 1 84.06 255 VAL B C 1
ATOM 4597 O O . VAL B 1 255 ? 0.374 -5.215 -20.469 1 84.06 255 VAL B O 1
ATOM 4600 N N . ASN B 1 256 ? 1.585 -5.66 -22.344 1 85.94 256 ASN B N 1
ATOM 4601 C CA . ASN B 1 256 ? 2.156 -4.32 -22.422 1 85.94 256 ASN B CA 1
ATOM 4602 C C . ASN B 1 256 ? 1.085 -3.268 -22.688 1 85.94 256 ASN B C 1
ATOM 4604 O O . ASN B 1 256 ? 1.09 -2.197 -22.078 1 85.94 256 ASN B O 1
ATOM 4608 N N . ALA B 1 257 ? 0.251 -3.611 -23.578 1 88.56 257 ALA B N 1
ATOM 4609 C CA . ALA B 1 257 ? -0.836 -2.691 -23.906 1 88.56 257 ALA B CA 1
ATOM 4610 C C . ALA B 1 257 ? -1.758 -2.486 -22.703 1 88.56 257 ALA B C 1
ATOM 4612 O O . ALA B 1 257 ? -2.131 -1.354 -22.391 1 88.56 257 ALA B O 1
ATOM 4613 N N . LEU B 1 258 ? -2.1 -3.584 -22.109 1 87.62 258 LEU B N 1
ATOM 4614 C CA . LEU B 1 258 ? -2.961 -3.518 -20.938 1 87.62 258 LEU B CA 1
ATOM 4615 C C . LEU B 1 258 ? -2.297 -2.713 -19.828 1 87.62 258 LEU B C 1
ATOM 4617 O O . LEU B 1 258 ? -2.947 -1.889 -19.172 1 87.62 258 LEU B O 1
ATOM 4621 N N . SER B 1 259 ? -1.037 -2.945 -19.594 1 87.25 259 SER B N 1
ATOM 4622 C CA . SER B 1 259 ? -0.275 -2.203 -18.594 1 87.25 259 SER B CA 1
ATOM 4623 C C . SER B 1 259 ? -0.276 -0.708 -18.891 1 87.25 259 SER B C 1
ATOM 4625 O O . SER B 1 259 ? -0.44 0.113 -17.984 1 87.25 259 SER B O 1
ATOM 4627 N N . THR B 1 260 ? -0.109 -0.39 -20.141 1 87.5 260 THR B N 1
ATOM 4628 C CA . THR B 1 260 ? -0.087 1.008 -20.547 1 87.5 260 THR B CA 1
ATOM 4629 C C . THR B 1 260 ? -1.427 1.68 -20.266 1 87.5 260 THR B C 1
ATO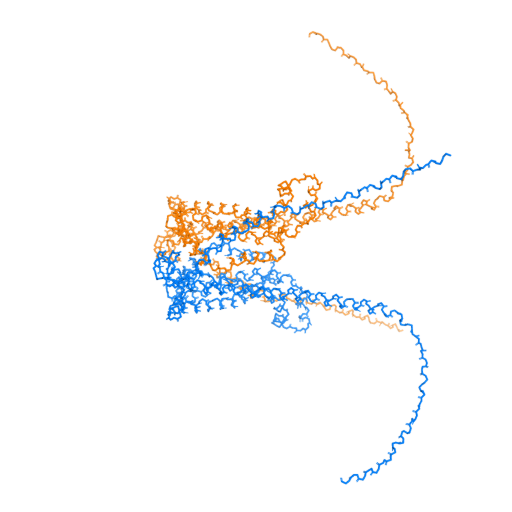M 4631 O O . THR B 1 260 ? -1.468 2.799 -19.75 1 87.5 260 THR B O 1
ATOM 4634 N N . ILE B 1 261 ? -2.453 0.986 -20.531 1 87.12 261 ILE B N 1
ATOM 4635 C CA . ILE B 1 261 ? -3.785 1.516 -20.25 1 87.12 261 ILE B CA 1
ATOM 4636 C C . ILE B 1 261 ? -3.943 1.768 -18.766 1 87.12 261 ILE B C 1
ATOM 4638 O O . ILE B 1 261 ? -4.441 2.818 -18.344 1 87.12 261 ILE B O 1
ATOM 4642 N N . LEU B 1 262 ? -3.531 0.864 -17.969 1 84.88 262 LEU B N 1
ATOM 4643 C CA . LEU B 1 262 ? -3.65 0.983 -16.516 1 84.88 262 LEU B CA 1
ATOM 4644 C C . LEU B 1 262 ? -2.801 2.139 -16 1 84.88 262 LEU B C 1
ATOM 4646 O O . LEU B 1 262 ? -3.211 2.848 -15.078 1 84.88 262 LEU B O 1
ATOM 4650 N N . ILE B 1 263 ? -1.643 2.299 -16.578 1 84 263 ILE B N 1
ATOM 4651 C CA . ILE B 1 263 ? -0.762 3.402 -16.219 1 84 263 ILE B CA 1
ATOM 4652 C C . ILE B 1 263 ? -1.452 4.73 -16.516 1 84 263 ILE B C 1
ATOM 4654 O O . ILE B 1 263 ? -1.422 5.652 -15.695 1 84 263 ILE B O 1
ATOM 4658 N N . ILE B 1 264 ? -2.098 4.797 -17.609 1 82.25 264 ILE B N 1
ATOM 4659 C CA . ILE B 1 264 ? -2.777 6.02 -18.016 1 82.25 264 ILE B CA 1
ATOM 4660 C C . ILE B 1 264 ? -3.945 6.305 -17.078 1 82.25 264 ILE B C 1
ATOM 4662 O O . ILE B 1 264 ? -4.133 7.441 -16.625 1 82.25 264 ILE B O 1
ATOM 4666 N N . ILE B 1 265 ? -4.648 5.285 -16.719 1 78.62 265 ILE B N 1
ATOM 4667 C CA . ILE B 1 265 ? -5.789 5.445 -15.828 1 78.62 265 ILE B CA 1
ATOM 4668 C C . ILE B 1 265 ? -5.305 5.887 -14.445 1 78.62 265 ILE B C 1
ATOM 4670 O O . ILE B 1 265 ? -5.855 6.82 -13.859 1 78.62 265 ILE B O 1
ATOM 4674 N N . ALA B 1 266 ? -4.316 5.223 -13.992 1 73.56 266 ALA B N 1
ATOM 4675 C CA . ALA B 1 266 ? -3.773 5.559 -12.68 1 73.56 266 ALA B CA 1
ATOM 4676 C C . ALA B 1 266 ? -3.227 6.984 -12.664 1 73.56 266 ALA B C 1
ATOM 4678 O O . ALA B 1 266 ? -3.398 7.707 -11.68 1 73.56 266 ALA B O 1
ATOM 4679 N N . SER B 1 267 ? -2.559 7.438 -13.727 1 72.75 267 SER B N 1
ATOM 4680 C CA . SER B 1 267 ? -1.963 8.766 -13.844 1 72.75 267 SER B CA 1
ATOM 4681 C C . SER B 1 267 ? -3.035 9.852 -13.922 1 72.75 267 SER B C 1
ATOM 4683 O O . SER B 1 267 ? -2.836 10.961 -13.438 1 72.75 267 SER B O 1
ATOM 4685 N N . SER B 1 268 ? -4.117 9.531 -14.516 1 72.25 268 SER B N 1
ATOM 4686 C CA . SER B 1 268 ? -5.191 10.508 -14.664 1 72.25 268 SER B CA 1
ATOM 4687 C C . SER B 1 268 ? -5.785 10.875 -13.305 1 72.25 268 SER B C 1
ATOM 4689 O O . SER B 1 268 ? -6.191 12.023 -13.094 1 72.25 268 SER B O 1
ATOM 4691 N N . LYS B 1 269 ? -5.77 9.953 -12.391 1 64 269 LYS B N 1
ATOM 4692 C CA . LYS B 1 269 ? -6.273 10.211 -11.047 1 64 269 LYS B CA 1
ATOM 4693 C C . LYS B 1 269 ? -5.434 11.281 -10.344 1 64 269 LYS B C 1
ATOM 4695 O O . LYS B 1 269 ? -5.977 12.148 -9.656 1 64 269 LYS B O 1
ATOM 4700 N N . ILE B 1 270 ? -4.152 11.188 -10.492 1 59.56 270 ILE B N 1
ATOM 4701 C CA . ILE B 1 270 ? -3.246 12.148 -9.875 1 59.56 270 ILE B CA 1
ATOM 4702 C C . ILE B 1 270 ? -3.502 13.539 -10.453 1 59.56 270 ILE B C 1
ATOM 4704 O O . ILE B 1 270 ? -3.531 14.531 -9.719 1 59.56 270 ILE B O 1
ATOM 4708 N N . ILE B 1 271 ? -3.684 13.516 -11.742 1 58.34 271 ILE B N 1
ATOM 4709 C CA . ILE B 1 271 ? -3.893 14.789 -12.43 1 58.34 271 ILE B CA 1
ATOM 4710 C C . ILE B 1 271 ? -5.172 15.445 -11.922 1 58.34 271 ILE B C 1
ATOM 4712 O O . ILE B 1 271 ? -5.199 16.641 -11.656 1 58.34 271 ILE B O 1
ATOM 4716 N N . LEU B 1 272 ? -6.047 14.609 -11.695 1 59.16 272 LEU B N 1
ATOM 4717 C CA . LEU B 1 272 ? -7.312 15.156 -11.211 1 59.16 272 LEU B CA 1
ATOM 4718 C C . LEU B 1 272 ? -7.176 15.672 -9.781 1 59.16 272 LEU B C 1
ATOM 4720 O O . LEU B 1 272 ? -7.723 16.719 -9.445 1 59.16 272 LEU B O 1
ATOM 4724 N N . ASN B 1 273 ? -6.434 14.938 -8.984 1 57.03 273 ASN B N 1
ATOM 4725 C CA . ASN B 1 273 ? -6.223 15.359 -7.609 1 57.03 273 ASN B CA 1
ATOM 4726 C C . ASN B 1 273 ? -5.41 16.656 -7.535 1 57.03 273 ASN B C 1
ATOM 4728 O O . ASN B 1 273 ? -5.668 17.5 -6.688 1 57.03 273 ASN B O 1
ATOM 4732 N N . PHE B 1 274 ? -4.449 16.719 -8.422 1 53.56 274 PHE B N 1
ATOM 4733 C CA . PHE B 1 274 ? -3.623 17.922 -8.508 1 53.56 274 PHE B CA 1
ATOM 4734 C C . PHE B 1 274 ? -4.453 19.125 -8.938 1 53.56 274 PHE B C 1
ATOM 4736 O O . PHE B 1 274 ? -4.301 20.219 -8.391 1 53.56 274 PHE B O 1
ATOM 4743 N N . ILE B 1 275 ? -5.238 18.891 -9.891 1 51.16 275 ILE B N 1
ATOM 4744 C CA . ILE B 1 275 ? -6.098 19.969 -10.375 1 51.16 275 ILE B CA 1
ATOM 4745 C C . ILE B 1 275 ? -7.027 20.422 -9.258 1 51.16 275 ILE B C 1
ATOM 4747 O O . ILE B 1 275 ? -7.199 21.625 -9.039 1 51.16 275 ILE B O 1
ATOM 4751 N N . LYS B 1 276 ? -7.445 19.484 -8.586 1 52.03 276 LYS B N 1
ATOM 4752 C CA . LYS B 1 276 ? -8.406 19.812 -7.531 1 52.03 276 LYS B CA 1
ATOM 4753 C C . LYS B 1 276 ? -7.707 20.469 -6.34 1 52.03 276 LYS B C 1
ATOM 4755 O O . LYS B 1 276 ? -8.25 21.391 -5.727 1 52.03 276 LYS B O 1
ATOM 4760 N N . TYR B 1 277 ? -6.574 19.859 -5.934 1 50.59 277 TYR B N 1
ATOM 4761 C CA . TYR B 1 277 ? -5.805 20.453 -4.848 1 50.59 277 TYR B CA 1
ATOM 4762 C C . TYR B 1 277 ? -5.398 21.891 -5.188 1 50.59 277 TYR B C 1
ATOM 4764 O O . TYR B 1 277 ? -5.484 22.781 -4.34 1 50.59 277 TYR B O 1
ATOM 4772 N N . ASN B 1 278 ? -4.922 22.047 -6.402 1 50.12 278 ASN B N 1
ATOM 4773 C CA . ASN B 1 278 ? -4.562 23.391 -6.828 1 50.12 278 ASN B CA 1
ATOM 4774 C C . ASN B 1 278 ? -5.773 24.328 -6.844 1 50.12 278 ASN B C 1
ATOM 4776 O O . ASN B 1 278 ? -5.664 25.5 -6.512 1 50.12 278 ASN B O 1
ATOM 4780 N N . ASN B 1 279 ? -6.812 23.703 -7.148 1 48.12 279 ASN B N 1
ATOM 4781 C CA . ASN B 1 279 ? -8.008 24.531 -7.137 1 48.12 279 ASN B CA 1
ATOM 4782 C C . ASN B 1 279 ? -8.43 24.891 -5.715 1 48.12 279 ASN B C 1
ATOM 4784 O O . ASN B 1 279 ? -8.906 26 -5.465 1 48.12 279 ASN B O 1
ATOM 4788 N N . GLN B 1 280 ? -8.25 24 -4.828 1 48.34 280 GLN B N 1
ATOM 4789 C CA . GLN B 1 280 ? -8.617 24.281 -3.447 1 48.34 280 GLN B CA 1
ATOM 4790 C C . GLN B 1 280 ? -7.656 25.281 -2.814 1 48.34 280 GLN B C 1
ATOM 4792 O O . GLN B 1 280 ? -8.07 26.141 -2.037 1 48.34 280 GLN B O 1
ATOM 4797 N N . LYS B 1 281 ? -6.387 25.141 -3.057 1 49.19 281 LYS B N 1
ATOM 4798 C CA . LYS B 1 281 ? -5.445 26.141 -2.57 1 49.19 281 LYS B CA 1
ATOM 4799 C C . LYS B 1 281 ? -5.75 27.516 -3.17 1 49.19 281 LYS B C 1
ATOM 4801 O O . LYS B 1 281 ? -5.66 28.531 -2.48 1 49.19 281 LYS B O 1
ATOM 4806 N N . GLN B 1 282 ? -6.098 27.422 -4.34 1 49.53 282 GLN B N 1
ATOM 4807 C CA . GLN B 1 282 ? -6.469 28.688 -4.945 1 49.53 282 GLN B CA 1
ATOM 4808 C C . GLN B 1 282 ? -7.727 29.266 -4.301 1 49.53 282 GLN B C 1
ATOM 4810 O O . GLN B 1 282 ? -7.816 30.469 -4.07 1 49.53 282 GLN B O 1
ATOM 4815 N N . ASN B 1 283 ? -8.508 28.344 -4.023 1 48.19 283 ASN B N 1
ATOM 4816 C CA . ASN B 1 283 ? -9.742 28.828 -3.416 1 48.19 283 ASN B CA 1
ATOM 4817 C C . ASN B 1 283 ? -9.516 29.281 -1.977 1 48.19 283 ASN B C 1
ATOM 4819 O O . ASN B 1 283 ? -10.125 30.25 -1.522 1 48.19 283 ASN B O 1
ATOM 4823 N N . GLN B 1 284 ? -8.695 28.578 -1.279 1 50.12 284 GLN B N 1
ATOM 4824 C CA . GLN B 1 284 ? -8.375 29.031 0.074 1 50.12 284 GLN B CA 1
ATOM 4825 C C . GLN B 1 284 ? -7.621 30.344 0.054 1 50.12 284 GLN B C 1
ATOM 4827 O O . GLN B 1 284 ? -7.832 31.203 0.916 1 50.12 284 GLN B O 1
ATOM 4832 N N . ARG B 1 285 ? -6.742 30.609 -0.9 1 51.62 285 ARG B N 1
ATOM 4833 C CA . ARG B 1 285 ? -6.098 31.906 -1.092 1 51.62 285 ARG B CA 1
ATOM 4834 C C . ARG B 1 285 ? -7.117 32.969 -1.455 1 51.62 285 ARG B C 1
ATOM 4836 O O . ARG B 1 285 ? -7.027 34.125 -0.979 1 51.62 285 ARG B O 1
ATOM 4843 N N . LYS B 1 286 ? -8.031 32.562 -2.223 1 52.44 286 LYS B N 1
ATOM 4844 C CA . LYS B 1 286 ? -9.055 33.531 -2.604 1 52.44 286 LYS B CA 1
ATOM 4845 C C . LYS B 1 286 ? -9.938 33.875 -1.413 1 52.44 286 LYS B C 1
ATOM 4847 O O . LYS B 1 286 ? -10.266 35.062 -1.211 1 52.44 286 LYS B O 1
ATOM 4852 N N . ASN B 1 287 ? -10.203 32.875 -0.693 1 51.25 287 ASN B N 1
ATOM 4853 C CA . ASN B 1 287 ? -11.047 33.125 0.466 1 51.25 287 ASN B CA 1
ATOM 4854 C C . ASN B 1 287 ? -10.297 33.938 1.532 1 51.25 287 ASN B C 1
ATOM 4856 O O . ASN B 1 287 ? -10.875 34.812 2.186 1 51.25 287 ASN B O 1
ATOM 4860 N N . SER B 1 288 ? -9.039 33.656 1.679 1 56.06 288 SER B N 1
ATOM 4861 C CA . SER B 1 288 ? -8.234 34.438 2.609 1 56.06 288 SER B CA 1
ATOM 4862 C C . SER B 1 288 ? -8.078 35.875 2.125 1 56.06 288 SER B C 1
ATOM 4864 O O . SER B 1 288 ? -8.07 36.812 2.928 1 56.06 288 SER B O 1
ATOM 4866 N N . LYS B 1 289 ? -8.039 36.125 0.842 1 56.16 289 LYS B N 1
ATOM 4867 C CA . LYS B 1 289 ? -7.988 37.469 0.261 1 56.16 289 LYS B CA 1
ATOM 4868 C C . LYS B 1 289 ? -9.328 38.188 0.427 1 56.16 289 LYS B C 1
ATOM 4870 O O . LYS B 1 289 ? -9.359 39.375 0.737 1 56.16 289 LYS B O 1
ATOM 4875 N N . ILE B 1 29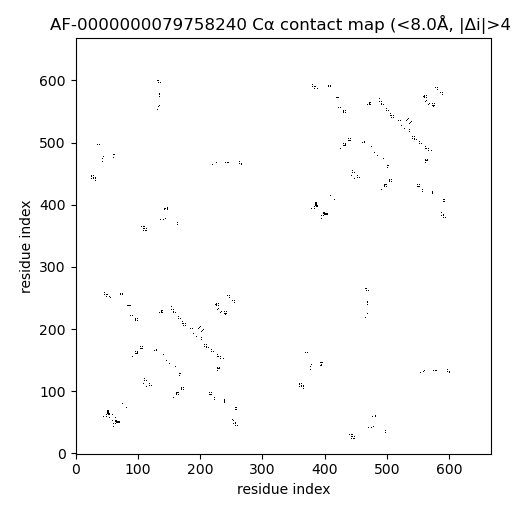0 ? -10.352 37.438 0.236 1 58.09 290 ILE B N 1
ATOM 4876 C CA . ILE B 1 290 ? -11.688 38 0.415 1 58.09 290 ILE B CA 1
ATOM 4877 C C . ILE B 1 290 ? -11.883 38.406 1.877 1 58.09 290 ILE B C 1
ATOM 4879 O O . ILE B 1 290 ? -12.406 39.469 2.17 1 58.09 290 ILE B O 1
ATOM 4883 N N . GLU B 1 291 ? -11.406 37.562 2.715 1 56.62 291 GLU B N 1
ATOM 4884 C CA . GLU B 1 291 ? -11.5 37.875 4.141 1 56.62 291 GLU B CA 1
ATOM 4885 C C . GLU B 1 291 ? -10.617 39.062 4.504 1 56.62 291 GLU B C 1
ATOM 4887 O O . GLU B 1 291 ? -11.023 39.938 5.285 1 56.62 291 GLU B O 1
ATOM 4892 N N . ALA B 1 292 ? -9.453 39.219 3.889 1 60.72 292 ALA B N 1
ATOM 4893 C CA . ALA B 1 292 ? -8.562 40.375 4.086 1 60.72 292 ALA B CA 1
ATOM 4894 C C . ALA B 1 292 ? -9.164 41.656 3.496 1 60.72 292 ALA B C 1
ATOM 4896 O O . ALA B 1 292 ? -9.07 42.719 4.098 1 60.72 292 ALA B O 1
ATOM 4897 N N . GLU B 1 293 ? -9.766 41.469 2.412 1 60.03 293 GLU B N 1
ATOM 4898 C CA . GLU B 1 293 ? -10.422 42.594 1.772 1 60.03 293 GLU B CA 1
ATOM 4899 C C . GLU B 1 293 ? -11.633 43.062 2.572 1 60.03 293 GLU B C 1
ATOM 4901 O O . GLU B 1 293 ? -11.867 44.25 2.721 1 60.03 293 GLU B O 1
ATOM 4906 N N . VAL B 1 294 ? -12.352 42.094 3.125 1 60.78 294 VAL B N 1
ATOM 4907 C CA . VAL B 1 294 ? -13.508 42.406 3.961 1 60.78 294 VAL B CA 1
ATOM 4908 C C . VAL B 1 294 ? -13.047 43.062 5.258 1 60.78 294 VAL B C 1
ATOM 4910 O O . VAL B 1 294 ? -13.633 44.062 5.707 1 60.78 294 VAL B O 1
ATOM 4913 N N . ASN B 1 295 ? -11.93 42.625 5.707 1 59.16 295 ASN B N 1
ATOM 4914 C CA . ASN B 1 295 ? -11.352 43.188 6.914 1 59.16 295 ASN B CA 1
ATOM 4915 C C . ASN B 1 295 ? -10.781 44.594 6.656 1 59.16 295 ASN B C 1
ATOM 4917 O O . ASN B 1 295 ? -10.906 45.469 7.496 1 59.16 295 ASN B O 1
ATOM 4921 N N . ASN B 1 296 ? -10.227 44.75 5.531 1 60.34 296 ASN B N 1
ATOM 4922 C CA . ASN B 1 296 ? -9.734 46.062 5.121 1 60.34 296 ASN B CA 1
ATOM 4923 C C . ASN B 1 296 ? -10.891 47.031 4.863 1 60.34 296 ASN B C 1
ATOM 4925 O O . ASN B 1 296 ? -10.797 48.219 5.211 1 60.34 296 ASN B O 1
ATOM 4929 N N . ASN B 1 297 ? -11.914 46.5 4.305 1 59.81 297 ASN B N 1
ATOM 4930 C CA . ASN B 1 297 ? -13.094 47.344 4.062 1 59.81 297 ASN B CA 1
ATOM 4931 C C . ASN B 1 297 ? -13.812 47.688 5.363 1 59.81 297 ASN B C 1
ATOM 4933 O O . ASN B 1 297 ? -14.32 48.812 5.516 1 59.81 297 ASN B O 1
ATOM 4937 N N . GLU B 1 298 ? -13.797 46.812 6.289 1 56.53 298 GLU B N 1
ATOM 4938 C CA . GLU B 1 298 ? -14.367 47.062 7.605 1 56.53 298 GLU B CA 1
ATOM 4939 C C . GLU B 1 298 ? -13.523 48.062 8.391 1 56.53 298 GLU B C 1
ATOM 4941 O O . GLU B 1 298 ? -14.062 48.906 9.102 1 56.53 298 GLU B O 1
ATOM 4946 N N . ASN B 1 299 ? -12.234 48 8.211 1 55.91 299 ASN B N 1
ATOM 4947 C CA . ASN B 1 299 ? -11.32 48.969 8.82 1 55.91 299 ASN B CA 1
ATOM 4948 C C . ASN B 1 299 ? -11.453 50.344 8.172 1 55.91 299 ASN B C 1
ATOM 4950 O O . ASN B 1 299 ? -11.352 51.344 8.852 1 55.91 299 ASN B O 1
ATOM 4954 N N . GLU B 1 300 ? -11.734 50.375 6.934 1 54.69 300 GLU B N 1
ATOM 4955 C CA . GLU B 1 300 ? -11.984 51.625 6.25 1 54.69 300 GLU B CA 1
ATOM 4956 C C . GLU B 1 300 ? -13.336 52.219 6.641 1 54.69 300 GLU B C 1
ATOM 4958 O O . GLU B 1 300 ? -13.484 53.438 6.758 1 54.69 300 GLU B O 1
ATOM 4963 N N . SER B 1 301 ? -14.328 51.312 6.805 1 53.16 301 SER B N 1
ATOM 4964 C CA . SER B 1 301 ? -15.656 51.781 7.199 1 53.16 301 SER B CA 1
ATOM 4965 C C . SER B 1 301 ? -15.656 52.281 8.633 1 53.16 301 SER B C 1
ATOM 4967 O O . SER B 1 301 ? -16.375 53.25 8.953 1 53.16 301 SER B O 1
ATOM 4969 N N . LYS B 1 302 ? -14.844 51.688 9.461 1 50.72 302 LYS B N 1
ATOM 4970 C CA . LYS B 1 302 ? -14.719 52.219 10.82 1 50.72 302 LYS B CA 1
ATOM 4971 C C . LYS B 1 302 ? -14 53.562 10.844 1 50.72 302 LYS B C 1
ATOM 4973 O O . LYS B 1 302 ? -14.32 54.438 11.656 1 50.72 302 LYS B O 1
ATOM 4978 N N . ASN B 1 303 ? -13.094 53.688 9.969 1 46.38 303 ASN B N 1
ATOM 4979 C CA . ASN B 1 303 ? -12.398 54.969 9.938 1 46.38 303 ASN B CA 1
ATOM 4980 C C . ASN B 1 303 ? -13.266 56.062 9.312 1 46.38 303 ASN B C 1
ATOM 4982 O O . ASN B 1 303 ? -13.023 57.25 9.523 1 46.38 303 ASN B O 1
ATOM 4986 N N . GLY B 1 304 ? -14.141 55.625 8.375 1 44.88 304 GLY B N 1
ATOM 4987 C CA . GLY B 1 304 ? -14.984 56.625 7.727 1 44.88 304 GLY B CA 1
ATOM 4988 C C . GLY B 1 304 ? -16.125 57.094 8.609 1 44.88 304 GLY B C 1
ATOM 4989 O O . GLY B 1 304 ? -16.828 58.031 8.258 1 44.88 304 GLY B O 1
ATOM 4990 N N . ALA B 1 305 ? -16.547 56.188 9.453 1 42.25 305 ALA B N 1
ATOM 4991 C CA . ALA B 1 305 ? -17.75 56.562 10.188 1 42.25 305 ALA B CA 1
ATOM 4992 C C . ALA B 1 305 ? -17.5 57.781 11.078 1 42.25 305 ALA B C 1
ATOM 4994 O O . ALA B 1 305 ? -18.422 58.312 11.703 1 42.25 305 ALA B O 1
ATOM 4995 N N . THR B 1 306 ? -16.141 58.031 11.242 1 38.38 306 THR B N 1
ATOM 4996 C CA . THR B 1 306 ? -16.125 59 12.312 1 38.38 306 THR B CA 1
ATOM 4997 C C . THR B 1 306 ? -16.734 60.344 11.836 1 38.38 306 THR B C 1
ATOM 4999 O O . THR B 1 306 ? -17.234 61.125 12.648 1 38.38 306 THR B O 1
ATOM 5002 N N . THR B 1 307 ? -16.391 60.656 10.523 1 34.84 307 THR B N 1
ATOM 5003 C CA . THR B 1 307 ? -16.547 62.094 10.383 1 34.84 307 THR B CA 1
ATOM 5004 C C . THR B 1 307 ? -18 62.469 10.078 1 34.84 307 THR B C 1
ATOM 5006 O O . THR B 1 307 ? -18.359 62.656 8.922 1 34.84 307 THR B O 1
ATOM 5009 N N . ILE B 1 308 ? -18.922 61.531 10.078 1 33 308 ILE B N 1
ATOM 5010 C CA . ILE B 1 308 ? -20.234 61.969 9.586 1 33 308 ILE B CA 1
ATOM 5011 C C . ILE B 1 308 ? -20.719 63.188 10.398 1 33 308 ILE B C 1
ATOM 5013 O O . ILE B 1 308 ? -20.938 63.094 11.602 1 33 308 ILE B O 1
ATOM 5017 N N . THR B 1 309 ? -20.25 64.438 9.93 1 29.78 309 THR B N 1
ATOM 5018 C CA . THR B 1 309 ? -20.766 65.688 10.461 1 29.78 309 THR B CA 1
ATOM 5019 C C . THR B 1 309 ? -22.281 65.75 10.281 1 29.78 309 THR B C 1
ATOM 5021 O O . THR B 1 309 ? -22.797 65.562 9.172 1 29.78 309 THR B O 1
ATOM 5024 N N . THR B 1 310 ? -23.094 65.438 11.219 1 28.58 310 THR B N 1
ATOM 5025 C CA . THR B 1 310 ? -24.531 65.5 11.406 1 28.58 310 THR B CA 1
ATOM 5026 C C . THR B 1 310 ? -25.125 66.75 10.828 1 28.58 310 THR B C 1
ATOM 5028 O O . THR B 1 310 ? -25.016 67.812 11.438 1 28.58 310 THR B O 1
ATOM 5031 N N . ASN B 1 311 ? -24.734 67.125 9.492 1 28.16 311 ASN B N 1
ATOM 5032 C CA . ASN B 1 311 ? -25.375 68.375 9.086 1 28.16 311 ASN B CA 1
ATOM 5033 C C . ASN B 1 311 ? -26.891 68.312 9.172 1 28.16 311 ASN B C 1
ATOM 5035 O O . ASN B 1 311 ? -27.469 67.25 8.867 1 28.16 311 ASN B O 1
ATOM 5039 N N . LYS B 1 312 ? -27.609 69.25 9.711 1 29.81 312 LYS B N 1
ATOM 5040 C CA . LYS B 1 312 ? -28.891 69.75 10.234 1 29.81 312 LYS B CA 1
ATOM 5041 C C . LYS B 1 312 ? -29.922 69.875 9.117 1 29.81 312 LYS B C 1
ATOM 5043 O O . LYS B 1 312 ? -31.031 70.312 9.344 1 29.81 312 LYS B O 1
ATOM 5048 N N . THR B 1 313 ? -29.688 69.375 7.824 1 31.09 313 THR B N 1
ATOM 5049 C CA . THR B 1 313 ? -30.547 70.188 6.941 1 31.09 313 THR B CA 1
ATOM 5050 C C . THR B 1 313 ? -31.969 69.625 6.957 1 31.09 313 THR B C 1
ATOM 5052 O O . THR B 1 313 ? -32.25 68.562 6.434 1 31.09 313 THR B O 1
ATOM 5055 N N . THR B 1 314 ? -32.719 69.375 8 1 23.19 314 THR B N 1
ATOM 5056 C CA . THR B 1 314 ? -33.938 68.562 7.984 1 23.19 314 THR B CA 1
ATOM 5057 C C . THR B 1 314 ? -35 69.188 7.086 1 23.19 314 THR B C 1
ATOM 5059 O O . THR B 1 314 ? -35.656 68.5 6.301 1 23.19 314 THR B O 1
ATOM 5062 N N . THR B 1 315 ? -35.594 70.375 7.328 1 24.11 315 THR B N 1
ATOM 5063 C CA . THR B 1 315 ? -37.031 70.312 7.645 1 24.11 315 THR B CA 1
ATOM 5064 C C . THR B 1 315 ? -37.844 70.188 6.371 1 24.11 315 THR B C 1
ATOM 5066 O O . THR B 1 315 ? -38.719 69.312 6.273 1 24.11 315 THR B O 1
ATOM 5069 N N . THR B 1 316 ? -38.094 71.312 5.496 1 26.14 316 THR B N 1
ATOM 5070 C CA . THR B 1 316 ? -39.438 71.875 5.406 1 26.14 316 THR B CA 1
ATOM 5071 C C . THR B 1 316 ? -40.188 71.188 4.266 1 26.14 316 THR B C 1
ATOM 5073 O O . THR B 1 316 ? -39.625 70.938 3.207 1 26.14 316 THR B O 1
ATOM 5076 N N . LYS B 1 317 ? -41.531 70.875 4.398 1 26.16 317 LYS B N 1
ATOM 5077 C CA . LYS B 1 317 ? -42.75 70.188 3.975 1 26.16 317 LYS B CA 1
ATOM 5078 C C . LYS B 1 317 ? -43.25 70.688 2.617 1 26.16 317 LYS B C 1
ATOM 5080 O O . LYS B 1 317 ? -44.312 70.312 2.168 1 26.16 317 LYS B O 1
ATOM 5085 N N . THR B 1 318 ? -42.406 71.25 1.649 1 25.42 318 THR B N 1
ATOM 5086 C CA . THR B 1 318 ? -43.281 72 0.768 1 25.42 318 THR B CA 1
ATOM 5087 C C . THR B 1 318 ? -44.031 71.125 -0.181 1 25.42 318 THR B C 1
ATOM 5089 O O . THR B 1 318 ? -43.438 70.438 -1.012 1 25.42 318 THR B O 1
ATOM 5092 N N . LYS B 1 319 ? -45.031 70.375 0.251 1 24.77 319 LYS B N 1
ATOM 5093 C CA . LYS B 1 319 ? -45.844 69.375 -0.472 1 24.77 319 LYS B CA 1
ATOM 5094 C C . LYS B 1 319 ? -46.5 70 -1.704 1 24.77 319 LYS B C 1
ATOM 5096 O O . LYS B 1 319 ? -47.375 70.875 -1.581 1 24.77 319 LYS B O 1
ATOM 5101 N N . THR B 1 320 ? -45.75 70.375 -2.754 1 22.95 320 THR B N 1
ATOM 5102 C CA . THR B 1 320 ? -46.312 70.938 -3.955 1 22.95 320 THR B CA 1
ATOM 5103 C C . THR B 1 320 ? -47.312 70 -4.629 1 22.95 320 THR B C 1
ATOM 5105 O O . THR B 1 320 ? -47 68.875 -4.867 1 22.95 320 THR B O 1
ATOM 5108 N N . SER B 1 321 ? -48.594 70.188 -4.547 1 24.2 321 SER B N 1
ATOM 5109 C CA . SER B 1 321 ? -49.875 69.625 -4.992 1 24.2 321 SER B CA 1
ATOM 5110 C C . SER B 1 321 ? -49.906 69.5 -6.512 1 24.2 321 SER B C 1
ATOM 5112 O O . SER B 1 321 ? -50.938 69.125 -7.082 1 24.2 321 SER B O 1
ATOM 5114 N N . THR B 1 322 ? -48.844 69.25 -7.246 1 22.95 322 THR B N 1
ATOM 5115 C CA . THR B 1 322 ? -49.062 69.562 -8.641 1 22.95 322 THR B CA 1
ATOM 5116 C C . THR B 1 322 ? -50.156 68.688 -9.234 1 22.95 322 THR B C 1
ATOM 5118 O O . THR B 1 322 ? -50.125 67.438 -9.047 1 22.95 322 THR B O 1
ATOM 5121 N N . LYS B 1 323 ? -51.188 69.188 -9.867 1 25.2 323 LYS B N 1
ATOM 5122 C CA . LYS B 1 323 ? -52.469 69 -10.539 1 25.2 323 LYS B CA 1
ATOM 5123 C C . LYS B 1 323 ? -52.312 68.25 -11.852 1 25.2 323 LYS B C 1
ATOM 5125 O O . LYS B 1 323 ? -53.219 68.125 -12.648 1 25.2 323 LYS B O 1
ATOM 5130 N N . THR B 1 324 ? -51.375 67.25 -12.008 1 22.8 324 THR B N 1
ATOM 5131 C CA . THR B 1 324 ? -51.219 66.875 -13.414 1 22.8 324 THR B CA 1
ATOM 5132 C C . THR B 1 324 ? -52.5 66.312 -14 1 22.8 324 THR B C 1
ATOM 5134 O O . THR B 1 324 ? -53.156 65.5 -13.375 1 22.8 324 THR B O 1
ATOM 5137 N N . ASN B 1 325 ? -53.062 66.875 -15.094 1 22.06 325 ASN B N 1
ATOM 5138 C CA . ASN B 1 325 ? -54.188 66.875 -16.031 1 22.06 325 ASN B CA 1
ATOM 5139 C C . ASN B 1 325 ? -54.219 65.5 -16.781 1 22.06 325 ASN B C 1
ATOM 5141 O O . ASN B 1 325 ? -53.281 65.125 -17.438 1 22.06 325 ASN B O 1
ATOM 5145 N N . THR B 1 326 ? -54.969 64.5 -16.344 1 22.08 326 THR B N 1
ATOM 5146 C CA . THR B 1 326 ? -55.312 63.188 -16.859 1 22.08 326 THR B CA 1
ATOM 5147 C C . THR B 1 326 ? -56.062 63.281 -18.188 1 22.08 326 THR B C 1
ATOM 5149 O O . THR B 1 326 ? -57.188 63.719 -18.234 1 22.08 326 THR B O 1
ATOM 5152 N N . ASN B 1 327 ? -55.531 63.75 -19.312 1 21.41 327 ASN B N 1
ATOM 5153 C CA . ASN B 1 327 ? -56.312 63.781 -20.547 1 21.41 327 ASN B CA 1
ATOM 5154 C C . ASN B 1 327 ? -56.812 62.375 -20.938 1 21.41 327 ASN B C 1
ATOM 5156 O O . ASN B 1 327 ? -56.031 61.438 -20.953 1 21.41 327 ASN B O 1
ATOM 5160 N N . GLU B 1 328 ? -58.156 62.094 -20.953 1 21.94 328 GLU B N 1
ATOM 5161 C CA . GLU B 1 328 ? -59.125 61.031 -21.25 1 21.94 328 GLU B CA 1
ATOM 5162 C C . GLU B 1 328 ? -59.094 60.656 -22.734 1 21.94 328 GLU B C 1
ATOM 5164 O O . GLU B 1 328 ? -59.875 59.812 -23.172 1 21.94 328 GLU B O 1
ATOM 5169 N N . ASN B 1 329 ? -58.031 60.719 -23.609 1 23.12 329 ASN B N 1
ATOM 5170 C CA . ASN B 1 329 ? -58.5 60.531 -24.984 1 23.12 329 ASN B CA 1
ATOM 5171 C C . ASN B 1 329 ? -59.156 59.156 -25.188 1 23.12 329 ASN B C 1
ATOM 5173 O O . ASN B 1 329 ? -58.594 58.125 -24.812 1 23.12 329 ASN B O 1
ATOM 5177 N N . GLU B 1 330 ? -60.5 59.156 -25.328 1 23.17 330 GLU B N 1
ATOM 5178 C CA . GLU B 1 330 ? -61.562 58.219 -25.734 1 23.17 330 GLU B CA 1
ATOM 5179 C C . GLU B 1 330 ? -61.25 57.594 -27.078 1 23.17 330 GLU B C 1
ATOM 5181 O O . GLU B 1 330 ? -61.219 58.281 -28.109 1 23.17 330 GLU B O 1
ATOM 5186 N N . PHE B 1 331 ? -60.094 56.938 -27.359 1 24.42 331 PHE B N 1
ATOM 5187 C CA . PHE B 1 331 ? -60.156 56.312 -28.672 1 24.42 331 PHE B CA 1
ATOM 5188 C C . PHE B 1 331 ? -61.438 55.5 -28.844 1 24.42 331 PHE B C 1
ATOM 5190 O O . PHE B 1 331 ? -61.875 54.844 -27.906 1 24.42 331 PHE B O 1
ATOM 5197 N N . ASN B 1 332 ? -62.156 55.688 -30.031 1 23.34 332 ASN B N 1
ATOM 5198 C CA . ASN B 1 332 ? -63.312 55.375 -30.859 1 23.34 332 ASN B CA 1
ATOM 5199 C C . ASN B 1 332 ? -63.469 53.875 -31.031 1 23.34 332 ASN B C 1
ATOM 5201 O O . ASN B 1 332 ? -62.5 53.125 -31.156 1 23.34 332 ASN B O 1
ATOM 5205 N N . THR B 1 333 ? -64.688 53.344 -30.797 1 22.36 333 THR B N 1
ATOM 5206 C CA . THR B 1 333 ? -65.625 52.219 -30.828 1 22.36 333 THR B CA 1
ATOM 5207 C C . THR B 1 333 ? -65.688 51.625 -32.219 1 22.36 333 THR B C 1
ATOM 5209 O O . THR B 1 333 ? -66.25 50.562 -32.406 1 22.36 333 THR B O 1
ATOM 5212 N N . LYS B 1 334 ? -64.938 52.031 -33.406 1 22.02 334 LYS B N 1
ATOM 5213 C CA . LYS B 1 334 ? -65.562 51.25 -34.469 1 22.02 334 LYS B CA 1
ATOM 5214 C C . LYS B 1 334 ? -65.062 49.812 -34.438 1 22.02 334 LYS B C 1
ATOM 5216 O O . LYS B 1 334 ? -63.875 49.562 -34.188 1 22.02 334 LYS B O 1
#

Sequence (668 aa):
MSIKLSGANPPQTASTKIPKKPKKTITNTLYIILVLSFIYIPILSLIIFSFNKSEGRIASLVNWQGFSFQWYSKLWTDQTVKTAIKITLYIACLTTLISTFLGTFAAISLAQSLNKKWRNIVLNVSNFSIVIPEIITALALFVVFGFMGLESGFWKMLLAHISFCTPFVVITVYPKVINLDPHSLEAAYDLGATPLKALTKVILPQLKGAMLLGATLAFSLSFDDFMISYFVGGSECQNISAYIYSLKGTINPTVNALSTILIIIASSKIILNFIKYNNQKQNQRKNSKIEAEVNNNENESKNGATTITTNKTTTTKTKTSTKTNTNENEFNTKMSIKLSGANPPQTASTKIPKKPKKTITNTLYIILVLSFIYIPILSLIIFSFNKSEGRIASLVNWQGFSFQWYSKLWTDQTVKTAIKITLYIACLTTLISTFLGTFAAISLAQSLNKKWRNIVLNVSNFSIVIPEIITALALFVVFGFMGLESGFWKMLLAHISFCTPFVVITVYPKVINLDPHSLEAAYDLGATPLKALTKVILPQLKGAMLLGATLAFSLSFDDFMISYFVGGSECQNISAYIYSLKGTINPTVNALSTILIIIASSKIILNFIKYNNQKQNQRKNSKIEAEVNNNENESKNGATTITTNKTTTTKTKTSTKTNTNENEFNTK

pLDDT: mean 73.63, std 22.79, range [19.88, 98.44]

InterPro domains:
  IPR000515 ABC transporter type 1, transmembrane domain MetI-like [PF00528] (103-272)
  IPR000515 ABC transporter type 1, transmembrane domain MetI-like [PS50928] (85-276)
  IPR000515 ABC transporter type 1, transmembrane domain MetI-like [cd06261] (85-266)
  IPR035906 MetI-like superfamily [G3DSA:1.10.3720.10] (24-281)
  IPR035906 MetI-like superfamily [SSF161098] (21-270)
  IPR051789 Bacterial Polyamine Transport Permease [PTHR43848] (24-287)

Foldseek 3Di:
DDPPPPPDDPPPPPPPPPPPPDPVVVVVVVVVCVVVCVVCVVVVLLQVLLQAPDQDFPPSSPDRPDGHNVLVVVLVVDPVNVLQAVLLVVLLVLLLVVLLVLLQVVLLCLQPPDDPVVSVVVLVVLVVLVVDDPLVLLVVLLVVCVVVVPDALSVSLNVSLNVSLNSLLNVQQNVQNNPDDPVQLVVCVVVPHDPVRCCVPPVCVSRVVSSVVSSLSSSVCSSQDDNNSPSRNDPVRHHNNVVLVVCPPPSGSSSSVSSNVVVVVVVVSVVVVVVVVVVVVVVVVVVVVVVVVVVVVVVVVVVVVPVPPPPVPPPDPPPPPPPPPPDDDDDPDD/DPPPPPPDDPPPPPPPPPPPPDPVVVVVVVVVCVVVCVVCVVVVLLQVLLQAPDFDQPDSSPDRPDGHNVLVVVLVVDVVNVLQAVLLVVLLVLLLVLLLVLLQVVLLCLQPPDDPVVSVVVLVVLVVLVVDDPLVLLVVLLVVCVVVVPDALSVSLNVSLNVSLNSLLNVQQNVQNNPDDPVQLVVCVVVPHDPVRCCVPPVCVSRVVSSVVSSLSSSVCSSQDDNNSPSRNDPVRHHNNVVLVVCPPPRGSSSSVSSNVVVVVVVVSVVVVVVVVVVVVVVVVVVVVVVVVVVVVVVVVVVVVPPPPPDPPDDDDPPPPDPPDPPPPPPDDD